Protein AF-0000000077278160 (afdb_homodimer)

Nearest PDB structures (foldseek):
  6ikg-assembly1_B  TM=6.182E-01  e=1.926E-08  Deinococcus radiodurans R1 = ATCC 13939 = DSM 20539
  3g0g-assembly2_D-2  TM=6.011E-01  e=1.926E-08  Homo sapiens
  7ep9-assembly1_C  TM=6.449E-01  e=9.403E-08  Fusobacterium nucleatum
  8wt1-assembly1_C  TM=5.740E-01  e=4.064E-07  Geobacillus stearothermophilus ATCC 12980
  8wt1-assembly2_D  TM=6.204E-01  e=1.984E-06  Geobacillus stearothermophilus ATCC 12980

Foldseek 3Di:
DPPDDPDDDPPPPPPDDCPPPPPPPPPDDPDPPPPPPPPPPPDDDPDPPPDPPPPPLPLQDWDKDDPDPFKIKTASDPFDADDPDLQRQVRGDPAAAAEEEEQEDEPDDPVVVVVVQSLVNSQRHMYMYGYWYPVLQLQVVPTLLVSLVVVQVSCVSYVSHAQYEYEYAACSLLSPLSNVLVCVVCVVVRVVSLVRYAEYEYALYAAPVLCLQRVLVSVDPDPVSSVVSSVVVVVSCVPCVVRHVVSSVSSRVCQLQVVSLHEYEYEEECPAPSRHPVNVCSRVVSVVVVPHHYHYDYDYPAYGVCCCVVPVVVVSVVVVVVCCVSPNHPDPPPPPPPD/DDDDPDDDDPDPPPPDDPPDDPPPPPDDDPDPDPPPPDPPPPDDDPDPPPDPDPPPLPLQDWDKADPDPFKIKTASDPFDADHPDLQGQVRGDPAAAAEEEEQEDEPDDPVVVVVVQSLVNSQRHMYMYGYWYPVLQLQVVPTLLVSLVVVQVSCVSYVSHAQYEYEYAACSLLSPLSNVLVCVVPVVVRVVSLVRYAEYEYALYAAPVLCLQRVLVSVDPDPVSSVVSSVVVVVSCVPCVVRHVVSSVSSRVCQLQVVSLHEYEYEEECPAPSRHPVNVCSRVVSVVVVPHHYHYDYDYPAYGVCCCVVPVVVVSVSVVVVCCVSPNHPDPPPPPPPD

Radius of gyration: 36.16 Å; Cα contacts (8 Å, |Δi|>4): 1013; chains: 2; bounding box: 93×108×89 Å

Structure (mmCIF, N/CA/C/O backbone):
data_AF-0000000077278160-model_v1
#
loop_
_entity.id
_entity.type
_entity.pdbx_description
1 polymer 'Uncharacterized protein'
#
loop_
_atom_site.group_PDB
_atom_site.id
_atom_site.type_symbol
_atom_site.label_atom_id
_atom_site.label_alt_id
_atom_site.label_comp_id
_atom_site.label_asym_id
_atom_site.label_entity_id
_atom_site.label_seq_id
_atom_site.pdbx_PDB_ins_code
_atom_site.Cartn_x
_atom_site.Cartn_y
_atom_site.Cartn_z
_atom_site.occupancy
_atom_site.B_iso_or_equiv
_atom_site.auth_seq_id
_atom_site.auth_comp_id
_atom_site.auth_asym_id
_atom_site.auth_atom_id
_atom_site.pdbx_PDB_model_num
ATOM 1 N N . MET A 1 1 ? -49.969 -2.844 -8.688 1 19.17 1 MET A N 1
ATOM 2 C CA . MET A 1 1 ? -49.844 -2.934 -10.141 1 19.17 1 MET A CA 1
ATOM 3 C C . MET A 1 1 ? -49.812 -1.545 -10.766 1 19.17 1 MET A C 1
ATOM 5 O O . MET A 1 1 ? -49.719 -1.416 -11.992 1 19.17 1 MET A O 1
ATOM 9 N N . MET A 1 2 ? -50.25 -0.448 -10.109 1 17.02 2 MET A N 1
ATOM 10 C CA . MET A 1 2 ? -50.625 0.712 -10.906 1 17.02 2 MET A CA 1
ATOM 11 C C . MET A 1 2 ? -49.406 1.322 -11.602 1 17.02 2 MET A C 1
ATOM 13 O O . MET A 1 2 ? -48.406 1.662 -10.953 1 17.02 2 MET A O 1
ATOM 17 N N . ALA A 1 3 ? -49.281 1.21 -13.062 1 19.12 3 ALA A N 1
ATOM 18 C CA . ALA A 1 3 ? -48.688 1.302 -14.406 1 19.12 3 ALA A CA 1
ATOM 19 C C . ALA A 1 3 ? -48.594 2.756 -14.852 1 19.12 3 ALA A C 1
ATOM 21 O O . ALA A 1 3 ? -48.094 3.039 -15.938 1 19.12 3 ALA A O 1
ATOM 22 N N . THR A 1 4 ? -49.188 3.771 -14.086 1 18.09 4 THR A N 1
ATOM 23 C CA . THR A 1 4 ? -49.594 4.941 -14.867 1 18.09 4 THR A CA 1
ATOM 24 C C . THR A 1 4 ? -48.375 5.543 -15.578 1 18.09 4 THR A C 1
ATOM 26 O O . THR A 1 4 ? -47.25 5.496 -15.062 1 18.09 4 THR A O 1
ATOM 29 N N . TRP A 1 5 ? -48.5 6.008 -16.969 1 17.62 5 TRP A N 1
ATOM 30 C CA . TRP A 1 5 ? -48.25 6.332 -18.375 1 17.62 5 TRP A CA 1
ATOM 31 C C . TRP A 1 5 ? -47.719 7.754 -18.516 1 17.62 5 TRP A C 1
ATOM 33 O O . TRP A 1 5 ? -47.625 8.266 -19.641 1 17.62 5 TRP A O 1
ATOM 43 N N . ARG A 1 6 ? -47.25 8.422 -17.391 1 17.44 6 ARG A N 1
ATOM 44 C CA . ARG A 1 6 ? -47.281 9.852 -17.703 1 17.44 6 ARG A CA 1
ATOM 45 C C . ARG A 1 6 ? -46.406 10.164 -18.906 1 17.44 6 ARG A C 1
ATOM 47 O O . ARG A 1 6 ? -45.188 9.898 -18.891 1 17.44 6 ARG A O 1
ATOM 54 N N . MET A 1 7 ? -47 10.273 -20.109 1 16.34 7 MET A N 1
ATOM 55 C CA . MET A 1 7 ? -46.812 10.445 -21.547 1 16.34 7 MET A CA 1
ATOM 56 C C . MET A 1 7 ? -45.969 11.68 -21.844 1 16.34 7 MET A C 1
ATOM 58 O O . MET A 1 7 ? -45 11.609 -22.609 1 16.34 7 MET A O 1
ATOM 62 N N . GLN A 1 8 ? -46.531 12.898 -21.672 1 15.41 8 GLN A N 1
ATOM 63 C CA . GLN A 1 8 ? -46.75 13.656 -22.906 1 15.41 8 GLN A CA 1
ATOM 64 C C . GLN A 1 8 ? -45.469 14.344 -23.359 1 15.41 8 GLN A C 1
ATOM 66 O O . GLN A 1 8 ? -45.062 14.219 -24.516 1 15.41 8 GLN A O 1
ATOM 71 N N . GLN A 1 9 ? -45.219 15.688 -22.984 1 15.89 9 GLN A N 1
ATOM 72 C CA . GLN A 1 9 ? -45.25 16.828 -23.891 1 15.89 9 GLN A CA 1
ATOM 73 C C . GLN A 1 9 ? -43.875 17.094 -24.5 1 15.89 9 GLN A C 1
ATOM 75 O O . GLN A 1 9 ? -42.875 17.078 -23.797 1 15.89 9 GLN A O 1
ATOM 80 N N . ARG A 1 10 ? -43.688 16.953 -25.906 1 16.59 10 ARG A N 1
ATOM 81 C CA . ARG A 1 10 ? -42.844 16.969 -27.109 1 16.59 10 ARG A CA 1
ATOM 82 C C . ARG A 1 10 ? -42.219 18.328 -27.328 1 16.59 10 ARG A C 1
ATOM 84 O O . ARG A 1 10 ? -41.469 18.547 -28.297 1 16.59 10 ARG A O 1
ATOM 91 N N . ALA A 1 11 ? -42.469 19.5 -26.516 1 17 11 ALA A N 1
ATOM 92 C CA . ALA A 1 11 ? -42.438 20.719 -27.328 1 17 11 ALA A CA 1
ATOM 93 C C . ALA A 1 11 ? -41.062 20.969 -27.906 1 17 11 ALA A C 1
ATOM 95 O O . ALA A 1 11 ? -40.062 21.016 -27.172 1 17 11 ALA A O 1
ATOM 96 N N . LEU A 1 12 ? -40.844 20.719 -29.266 1 18.66 12 LEU A N 1
ATOM 97 C CA . LEU A 1 12 ? -39.844 20.703 -30.328 1 18.66 12 LEU A CA 1
ATOM 98 C C . LEU A 1 12 ? -39.312 22.109 -30.594 1 18.66 12 LEU A C 1
ATOM 100 O O . LEU A 1 12 ? -38.531 22.312 -31.516 1 18.66 12 LEU A O 1
ATOM 104 N N . CYS A 1 13 ? -39.531 23.203 -29.703 1 18.25 13 CYS A N 1
ATOM 105 C CA . CYS A 1 13 ? -39.438 24.438 -30.484 1 18.25 13 CYS A CA 1
ATOM 106 C C . CYS A 1 13 ? -38.094 24.562 -31.172 1 18.25 13 CYS A C 1
ATOM 108 O O . CYS A 1 13 ? -37.062 24.328 -30.562 1 18.25 13 CYS A O 1
ATOM 110 N N . LEU A 1 14 ? -38.062 24.625 -32.531 1 18.62 14 LEU A N 1
ATOM 111 C CA . LEU A 1 14 ? -37.281 24.703 -33.75 1 18.62 14 LEU A CA 1
ATOM 112 C C . LEU A 1 14 ? -36.438 25.984 -33.75 1 18.62 14 LEU A C 1
ATOM 114 O O . LEU A 1 14 ? -36.969 27.047 -34.094 1 18.62 14 LEU A O 1
ATOM 118 N N . ALA A 1 15 ? -35.938 26.5 -32.562 1 19.23 15 ALA A N 1
ATOM 119 C CA . ALA A 1 15 ? -35.5 27.906 -32.688 1 19.23 15 ALA A CA 1
ATOM 120 C C . ALA A 1 15 ? -34.438 28.047 -33.781 1 19.23 15 ALA A C 1
ATOM 122 O O . ALA A 1 15 ? -33.531 27.219 -33.875 1 19.23 15 ALA A O 1
ATOM 123 N N . ALA A 1 16 ? -34.844 28.906 -34.781 1 19.16 16 ALA A N 1
ATOM 124 C CA . ALA A 1 16 ? -34.375 29.375 -36.094 1 19.16 16 ALA A CA 1
ATOM 125 C C . ALA A 1 16 ? -32.938 29.844 -36.031 1 19.16 16 ALA A C 1
ATOM 127 O O . ALA A 1 16 ? -32.406 30.188 -34.969 1 19.16 16 ALA A O 1
ATOM 128 N N . THR A 1 17 ? -32.375 30.031 -37.281 1 18.59 17 THR A N 1
ATOM 129 C CA . THR A 1 17 ? -31.188 30.047 -38.125 1 18.59 17 THR A CA 1
ATOM 130 C C . THR A 1 17 ? -30.391 31.328 -37.938 1 18.59 17 THR A C 1
ATOM 132 O O . THR A 1 17 ? -30.922 32.438 -38.062 1 18.59 17 THR A O 1
ATOM 135 N N . ALA A 1 18 ? -29.453 31.344 -37.062 1 20.25 18 ALA A N 1
ATOM 136 C CA . ALA A 1 18 ? -28.594 32.344 -36.406 1 20.25 18 ALA A CA 1
ATOM 137 C C . ALA A 1 18 ? -27.703 33.031 -37.438 1 20.25 18 ALA A C 1
ATOM 139 O O . ALA A 1 18 ? -26.531 32.719 -37.562 1 20.25 18 ALA A O 1
ATOM 140 N N . PRO A 1 19 ? -28.188 33.562 -38.594 1 19.77 19 PRO A N 1
ATOM 141 C CA . PRO A 1 19 ? -27.156 33.75 -39.625 1 19.77 19 PRO A CA 1
ATOM 142 C C . PRO A 1 19 ? -26.156 34.844 -39.219 1 19.77 19 PRO A C 1
ATOM 144 O O . PRO A 1 19 ? -26.531 36 -39 1 19.77 19 PRO A O 1
ATOM 147 N N . THR A 1 20 ? -25.281 34.688 -38.312 1 19.33 20 THR A N 1
ATOM 148 C CA . THR A 1 20 ? -24.469 35.75 -37.75 1 19.33 20 THR A CA 1
ATOM 149 C C . THR A 1 20 ? -23.562 36.375 -38.844 1 19.33 20 THR A C 1
ATOM 151 O O . THR A 1 20 ? -22.766 35.656 -39.438 1 19.33 20 THR A O 1
ATOM 154 N N . ARG A 1 21 ? -24.109 37.375 -39.594 1 19.3 21 ARG A N 1
ATOM 155 C CA . ARG A 1 21 ? -23.469 38.094 -40.688 1 19.3 21 ARG A CA 1
ATOM 156 C C . ARG A 1 21 ? -22.094 38.625 -40.281 1 19.3 21 ARG A C 1
ATOM 158 O O . ARG A 1 21 ? -21.938 39.156 -39.188 1 19.3 21 ARG A O 1
ATOM 165 N N . ILE A 1 22 ? -20.984 38.156 -40.844 1 21.97 22 ILE A N 1
ATOM 166 C CA . ILE A 1 22 ? -19.531 38.188 -40.75 1 21.97 22 ILE A CA 1
ATOM 167 C C . ILE A 1 22 ? -19.047 39.625 -41.031 1 21.97 22 ILE A C 1
ATOM 169 O O . ILE A 1 22 ? -19.109 40.062 -42.188 1 21.97 22 ILE A O 1
ATOM 173 N N . VAL A 1 23 ? -19.688 40.625 -40.312 1 21.52 23 VAL A N 1
ATOM 174 C CA . VAL A 1 23 ? -19.375 41.938 -40.875 1 21.52 23 VAL A CA 1
ATOM 175 C C . VAL A 1 23 ? -17.859 42.156 -40.844 1 21.52 23 VAL A C 1
ATOM 177 O O . VAL A 1 23 ? -17.219 42 -39.812 1 21.52 23 VAL A O 1
ATOM 180 N N . THR A 1 24 ? -17.172 42.094 -41.969 1 22.48 24 THR A N 1
ATOM 181 C CA . THR A 1 24 ? -15.773 42.156 -42.375 1 22.48 24 THR A CA 1
ATOM 182 C C . THR A 1 24 ? -15.164 43.531 -42.062 1 22.48 24 THR A C 1
ATOM 184 O O . THR A 1 24 ? -14.031 43.812 -42.469 1 22.48 24 THR A O 1
ATOM 187 N N . THR A 1 25 ? -15.461 44.062 -40.781 1 21.33 25 THR A N 1
ATOM 188 C CA . THR A 1 25 ? -15.086 45.469 -40.719 1 21.33 25 THR A CA 1
ATOM 189 C C . THR A 1 25 ? -13.602 45.656 -41.031 1 21.33 25 THR A C 1
ATOM 191 O O . THR A 1 25 ? -12.766 44.906 -40.5 1 21.33 25 THR A O 1
ATOM 194 N N . THR A 1 26 ? -13.281 46.312 -42.062 1 24.09 26 THR A N 1
ATOM 195 C CA . THR A 1 26 ? -12.062 46.688 -42.781 1 24.09 26 THR A CA 1
ATOM 196 C C . THR A 1 26 ? -11.18 47.594 -41.938 1 24.09 26 THR A C 1
ATOM 198 O O . THR A 1 26 ? -11.539 48.719 -41.656 1 24.09 26 THR A O 1
ATOM 201 N N . THR A 1 27 ? -10.766 47.125 -40.719 1 23.38 27 THR A N 1
ATOM 202 C CA . THR A 1 27 ? -10.164 48.094 -39.812 1 23.38 27 THR A CA 1
ATOM 203 C C . THR A 1 27 ? -8.922 48.719 -40.469 1 23.38 27 THR A C 1
ATOM 205 O O . THR A 1 27 ? -8.133 48.031 -41.094 1 23.38 27 THR A O 1
ATOM 208 N N . PRO A 1 28 ? -8.898 50.062 -40.5 1 26.23 28 PRO A N 1
ATOM 209 C CA . PRO A 1 28 ? -7.992 50.969 -41.188 1 26.23 28 PRO A CA 1
ATOM 210 C C . PRO A 1 28 ? -6.531 50.75 -40.812 1 26.23 28 PRO A C 1
ATOM 212 O O . PRO A 1 28 ? -6.246 50.219 -39.719 1 26.23 28 PRO A O 1
ATOM 215 N N . PRO A 1 29 ? -5.578 51 -41.719 1 24.69 29 PRO A N 1
ATOM 216 C CA . PRO A 1 29 ? -4.152 50.656 -41.75 1 24.69 29 PRO A CA 1
ATOM 217 C C . PRO A 1 29 ? -3.328 51.438 -40.719 1 24.69 29 PRO A C 1
ATOM 219 O O . PRO A 1 29 ? -3.338 52.656 -40.719 1 24.69 29 PRO A O 1
ATOM 222 N N . TYR A 1 30 ? -3.518 51.188 -39.344 1 22.5 30 TYR A N 1
ATOM 223 C CA . TYR A 1 30 ? -2.9 52.094 -38.406 1 22.5 30 TYR A CA 1
ATOM 224 C C . TYR A 1 30 ? -1.403 52.25 -38.656 1 22.5 30 TYR A C 1
ATOM 226 O O . TYR A 1 30 ? -0.735 51.25 -38.969 1 22.5 30 TYR A O 1
ATOM 234 N N . THR A 1 31 ? -1.001 53.469 -38.969 1 23.78 31 THR A N 1
ATOM 235 C CA . THR A 1 31 ? 0.285 54.031 -39.344 1 23.78 31 THR A CA 1
ATOM 236 C C . THR A 1 31 ? 1.328 53.781 -38.281 1 23.78 31 THR A C 1
ATOM 238 O O . THR A 1 31 ? 1.069 54 -37.094 1 23.78 31 THR A O 1
ATOM 241 N N . SER A 1 32 ? 2.342 52.906 -38.531 1 23.88 32 SER A N 1
ATOM 242 C CA . SER A 1 32 ? 3.422 52.281 -37.781 1 23.88 32 SER A CA 1
ATOM 243 C C . SER A 1 32 ? 4.344 53.344 -37.156 1 23.88 32 SER A C 1
ATOM 245 O O . SER A 1 32 ? 5.137 53.969 -37.875 1 23.88 32 SER A O 1
ATOM 247 N N . THR A 1 33 ? 3.715 54.344 -36.375 1 24.09 33 THR A N 1
ATOM 248 C CA . THR A 1 33 ? 4.637 55.375 -36 1 24.09 33 THR A CA 1
ATOM 249 C C . THR A 1 33 ? 5.836 54.812 -35.25 1 24.09 33 THR A C 1
ATOM 251 O O . THR A 1 33 ? 5.668 54 -34.312 1 24.09 33 THR A O 1
ATOM 254 N N . SER A 1 34 ? 7.047 54.906 -35.844 1 24.59 34 SER A N 1
ATOM 255 C CA . SER A 1 34 ? 8.383 54.406 -35.531 1 24.59 34 SER A CA 1
ATOM 256 C C . SER A 1 34 ? 8.891 54.969 -34.219 1 24.59 34 SER A C 1
ATOM 258 O O . SER A 1 34 ? 9.117 56.156 -34.062 1 24.59 34 SER A O 1
ATOM 260 N N . LEU A 1 35 ? 8.18 54.688 -33.031 1 23.67 35 LEU A N 1
ATOM 261 C CA . LEU A 1 35 ? 8.594 55.375 -31.828 1 23.67 35 LEU A CA 1
ATOM 262 C C . LEU A 1 35 ? 10.07 55.094 -31.531 1 23.67 35 LEU A C 1
ATOM 264 O O . LEU A 1 35 ? 10.5 53.938 -31.484 1 23.67 35 LEU A O 1
ATOM 268 N N . THR A 1 36 ? 10.93 56.031 -31.891 1 24.58 36 THR A N 1
ATOM 269 C CA . THR A 1 36 ? 12.375 56.125 -31.688 1 24.58 36 THR A CA 1
ATOM 270 C C . THR A 1 36 ? 12.719 55.969 -30.219 1 24.58 36 THR A C 1
ATOM 272 O O . THR A 1 36 ? 12.312 56.75 -29.375 1 24.58 36 THR A O 1
ATOM 275 N N . VAL A 1 37 ? 12.727 54.719 -29.719 1 23.06 37 VAL A N 1
ATOM 276 C CA . VAL A 1 37 ? 13 54.469 -28.297 1 23.06 37 VAL A CA 1
ATOM 277 C C . VAL A 1 37 ? 14.391 55 -27.953 1 23.06 37 VAL A C 1
ATOM 279 O O . VAL A 1 37 ? 15.391 54.594 -28.547 1 23.06 37 VAL A O 1
ATOM 282 N N . ARG A 1 38 ? 14.414 56.25 -27.562 1 21.3 38 ARG A N 1
ATOM 283 C CA . ARG A 1 38 ? 15.656 56.844 -27.062 1 21.3 38 ARG A CA 1
ATOM 284 C C . ARG A 1 38 ? 16.312 55.938 -26.031 1 21.3 38 ARG A C 1
ATOM 286 O O . ARG A 1 38 ? 15.672 55.5 -25.078 1 21.3 38 ARG A O 1
ATOM 293 N N . LYS A 1 39 ? 17.359 55.312 -26.453 1 25.59 39 LYS A N 1
ATOM 294 C CA . LYS A 1 39 ? 18.25 54.438 -25.719 1 25.59 39 LYS A CA 1
ATOM 295 C C . LYS A 1 39 ? 18.766 55.094 -24.438 1 25.59 39 LYS A C 1
ATOM 297 O O . LYS A 1 39 ? 19.562 56.031 -24.5 1 25.59 39 LYS A O 1
ATOM 302 N N . VAL A 1 40 ? 17.75 55.406 -23.484 1 22.16 40 VAL A N 1
ATOM 303 C CA . VAL A 1 40 ? 18.25 56.062 -22.266 1 22.16 40 VAL A CA 1
ATOM 304 C C . VAL A 1 40 ? 19.438 55.281 -21.719 1 22.16 40 VAL A C 1
ATOM 306 O O . VAL A 1 40 ? 19.344 54.062 -21.484 1 22.16 40 VAL A O 1
ATOM 309 N N . THR A 1 41 ? 20.578 55.719 -22.031 1 25.52 41 THR A N 1
ATOM 310 C CA . THR A 1 41 ? 21.875 55.219 -21.562 1 25.52 41 THR A CA 1
ATOM 311 C C . THR A 1 41 ? 21.938 55.188 -20.047 1 25.52 41 THR A C 1
ATOM 313 O O . THR A 1 41 ? 21.828 56.219 -19.391 1 25.52 41 THR A O 1
ATOM 316 N N . SER A 1 42 ? 21.188 54.219 -19.453 1 23.34 42 SER A N 1
ATOM 317 C CA . SER A 1 42 ? 21.109 54.188 -17.984 1 23.34 42 SER A CA 1
ATOM 318 C C . SER A 1 42 ? 22.484 54.312 -17.344 1 23.34 42 SER A C 1
ATOM 320 O O . SER A 1 42 ? 23.422 53.594 -17.734 1 23.34 42 SER A O 1
ATOM 322 N N . PRO A 1 43 ? 22.688 55.5 -16.812 1 28.23 43 PRO A N 1
ATOM 323 C CA . PRO A 1 43 ? 24 55.938 -16.297 1 28.23 43 PRO A CA 1
ATOM 324 C C . PRO A 1 43 ? 24.703 54.844 -15.492 1 28.23 43 PRO A C 1
ATOM 326 O O . PRO A 1 43 ? 25.828 54.469 -15.828 1 28.23 43 PRO A O 1
ATOM 329 N N . ASN A 1 44 ? 24.922 55.281 -14.18 1 27.42 44 ASN A N 1
ATOM 330 C CA . ASN A 1 44 ? 26.062 55.219 -13.266 1 27.42 44 ASN A CA 1
ATOM 331 C C . ASN A 1 44 ? 26.234 53.844 -12.641 1 27.42 44 ASN A C 1
ATOM 333 O O . ASN A 1 44 ? 25.25 53.125 -12.461 1 27.42 44 ASN A O 1
ATOM 337 N N . THR A 1 45 ? 27.469 53.312 -12.656 1 27.61 45 THR A N 1
ATOM 338 C CA . THR A 1 45 ? 28.016 52.031 -12.188 1 27.61 45 THR A CA 1
ATOM 339 C C . THR A 1 45 ? 27.625 51.781 -10.734 1 27.61 45 THR A C 1
ATOM 341 O O . THR A 1 45 ? 27.953 52.594 -9.852 1 27.61 45 THR A O 1
ATOM 344 N N . PRO A 1 46 ? 26.484 51.188 -10.445 1 28.7 46 PRO A N 1
ATOM 345 C CA . PRO A 1 46 ? 26.141 51.125 -9.023 1 28.7 46 PRO A CA 1
ATOM 346 C C . PRO A 1 46 ? 27.297 50.625 -8.164 1 28.7 46 PRO A C 1
ATOM 348 O O . PRO A 1 46 ? 28.125 49.844 -8.617 1 28.7 46 PRO A O 1
ATOM 351 N N . THR A 1 47 ? 27.875 51.5 -7.324 1 31.28 47 THR A N 1
ATOM 352 C CA . THR A 1 47 ? 28.875 51.25 -6.297 1 31.28 47 THR A CA 1
ATOM 353 C C . THR A 1 47 ? 28.578 49.938 -5.574 1 31.28 47 THR A C 1
ATOM 355 O O . THR A 1 47 ? 27.422 49.656 -5.215 1 31.28 47 THR A O 1
ATOM 358 N N . TRP A 1 48 ? 29.5 48.938 -5.691 1 27.62 48 TRP A N 1
ATOM 359 C CA . TRP A 1 48 ? 29.5 47.594 -5.133 1 27.62 48 TRP A CA 1
ATOM 360 C C . TRP A 1 48 ? 29.172 47.625 -3.648 1 27.62 48 TRP A C 1
ATOM 362 O O . TRP A 1 48 ? 29.828 48.312 -2.861 1 27.62 48 TRP A O 1
ATOM 372 N N . TYR A 1 49 ? 27.906 47.719 -3.283 1 28.91 49 TYR A N 1
ATOM 373 C CA . TYR A 1 49 ? 27.578 47.594 -1.865 1 28.91 49 TYR A CA 1
ATOM 374 C C . TYR A 1 49 ? 28.312 46.438 -1.219 1 28.91 49 TYR A C 1
ATOM 376 O O . TYR A 1 49 ? 28.375 45.344 -1.775 1 28.91 49 TYR A O 1
ATOM 384 N N . PRO A 1 50 ? 29.359 46.781 -0.387 1 31.52 50 PRO A N 1
ATOM 385 C CA . PRO A 1 50 ? 30.062 45.656 0.253 1 31.52 50 PRO A CA 1
ATOM 386 C C . PRO A 1 50 ? 29.125 44.531 0.675 1 31.52 50 PRO A C 1
ATOM 388 O O . PRO A 1 50 ? 27.938 44.75 0.896 1 31.52 50 PRO A O 1
ATOM 391 N N . ILE A 1 51 ? 29.484 43.312 0.354 1 31.23 51 ILE A N 1
ATOM 392 C CA . ILE A 1 51 ? 28.891 42.031 0.709 1 31.23 51 ILE A CA 1
ATOM 393 C C . ILE A 1 51 ? 28.453 42.062 2.172 1 31.23 51 ILE A C 1
ATOM 395 O O . ILE A 1 51 ? 29.25 42.312 3.064 1 31.23 51 ILE A O 1
ATOM 399 N N . VAL A 1 52 ? 27.203 42.469 2.463 1 32.38 52 VAL A N 1
ATOM 400 C CA . VAL A 1 52 ? 26.688 42.25 3.803 1 32.38 52 VAL A CA 1
ATOM 401 C C . VAL A 1 52 ? 27.297 40.938 4.367 1 32.38 52 VAL A C 1
ATOM 403 O O . VAL A 1 52 ? 27.406 39.938 3.66 1 32.38 52 VAL A O 1
ATOM 406 N N . SER A 1 53 ? 28.234 41.094 5.301 1 32.81 53 SER A N 1
ATOM 407 C CA . SER A 1 53 ? 28.781 39.969 6.039 1 32.81 53 SER A CA 1
ATOM 408 C C . SER A 1 53 ? 27.734 38.906 6.25 1 32.81 53 SER A C 1
ATOM 410 O O . SER A 1 53 ? 26.547 39.188 6.469 1 32.81 53 SER A O 1
ATOM 412 N N . PRO A 1 54 ? 27.922 37.719 5.75 1 34.69 54 PRO A N 1
ATOM 413 C CA . PRO A 1 54 ? 26.984 36.625 6.062 1 34.69 54 PRO A CA 1
ATOM 414 C C . PRO A 1 54 ? 26.5 36.656 7.508 1 34.69 54 PRO A C 1
ATOM 416 O O . PRO A 1 54 ? 27.297 36.781 8.438 1 34.69 54 PRO A O 1
ATOM 419 N N . LEU A 1 55 ? 25.562 37.469 7.859 1 33.31 55 LEU A N 1
ATOM 420 C CA . LEU A 1 55 ? 24.984 37.156 9.156 1 33.31 55 LEU A CA 1
ATOM 421 C C . LEU A 1 55 ? 25.219 35.688 9.516 1 33.31 55 LEU A C 1
ATOM 423 O O . LEU A 1 55 ? 24.859 34.781 8.75 1 33.31 55 LEU A O 1
ATOM 427 N N . LEU A 1 56 ? 26.344 35.344 10.031 1 34.34 56 LEU A N 1
ATOM 428 C CA . LEU A 1 56 ? 26.469 34.062 10.688 1 34.34 56 LEU A CA 1
ATOM 429 C C . LEU A 1 56 ? 25.141 33.625 11.281 1 34.34 56 LEU A C 1
ATOM 431 O O . LEU A 1 56 ? 24.656 34.219 12.242 1 34.34 56 LEU A O 1
ATOM 435 N N . LEU A 1 57 ? 24.156 33.406 10.516 1 37.84 57 LEU A N 1
ATOM 436 C CA . LEU A 1 57 ? 22.984 32.719 11.047 1 37.84 57 LEU A CA 1
ATOM 437 C C . LEU A 1 57 ? 23.391 31.688 12.094 1 37.84 57 LEU A C 1
ATOM 439 O O . LEU A 1 57 ? 24.094 30.719 11.773 1 37.84 57 LEU A O 1
ATOM 443 N N . HIS A 1 58 ? 23.781 32.031 13.281 1 39 58 HIS A N 1
ATOM 444 C CA . HIS A 1 58 ? 23.875 31.109 14.406 1 39 58 HIS A CA 1
ATOM 445 C C . HIS A 1 58 ? 22.859 29.984 14.281 1 39 58 HIS A C 1
ATOM 447 O O . HIS A 1 58 ? 21.656 30.234 14.234 1 39 58 HIS A O 1
ATOM 453 N N . VAL A 1 59 ? 23.172 29 13.508 1 47.38 59 VAL A N 1
ATOM 454 C CA . VAL A 1 59 ? 22.391 27.766 13.602 1 47.38 59 VAL A CA 1
ATOM 455 C C . VAL A 1 59 ? 22.016 27.5 15.055 1 47.38 59 VAL A C 1
ATOM 457 O O . VAL A 1 59 ? 22.875 27.156 15.875 1 47.38 59 VAL A O 1
ATOM 460 N N . ARG A 1 60 ? 21.203 28.312 15.625 1 52.66 60 ARG A N 1
ATOM 461 C CA . ARG A 1 60 ? 20.734 28.031 16.984 1 52.66 60 ARG A CA 1
ATOM 462 C C . ARG A 1 60 ? 20.156 26.625 17.078 1 52.66 60 ARG A C 1
ATOM 464 O O . ARG A 1 60 ? 19.312 26.234 16.266 1 52.66 60 ARG A O 1
ATOM 471 N N . GLU A 1 61 ? 20.797 25.766 17.766 1 68.88 61 GLU A N 1
ATOM 472 C CA . GLU A 1 61 ? 20.344 24.422 18.125 1 68.88 61 GLU A CA 1
ATOM 473 C C . GLU A 1 61 ? 19 24.469 18.828 1 68.88 61 GLU A C 1
ATOM 475 O O . GLU A 1 61 ? 18.719 25.406 19.594 1 68.88 61 GLU A O 1
ATOM 480 N N . PHE A 1 62 ? 17.891 23.984 18.109 1 77.94 62 PHE A N 1
ATOM 481 C CA . PHE A 1 62 ? 16.625 23.953 18.828 1 77.94 62 PHE A CA 1
ATOM 482 C C . PHE A 1 62 ? 16.438 22.641 19.578 1 77.94 62 PHE A C 1
ATOM 484 O O . PHE A 1 62 ? 17.141 21.656 19.281 1 77.94 62 PHE A O 1
ATOM 491 N N . HIS A 1 63 ? 15.766 22.812 20.641 1 84.12 63 HIS A N 1
ATOM 492 C CA . HIS A 1 63 ? 15.352 21.656 21.438 1 84.12 63 HIS A CA 1
ATOM 493 C C . HIS A 1 63 ? 14.016 21.109 20.938 1 84.12 63 HIS A C 1
ATOM 495 O O . HIS A 1 63 ? 13.188 21.859 20.406 1 84.12 63 HIS A O 1
ATOM 501 N N . SER A 1 64 ? 13.891 19.844 21.031 1 89.06 64 SER A N 1
ATOM 502 C CA . SER A 1 64 ? 12.648 19.234 20.578 1 89.06 64 SER A CA 1
ATOM 503 C C . SER A 1 64 ? 12.117 18.234 21.609 1 89.06 64 SER A C 1
ATOM 505 O O . SER A 1 64 ? 12.867 17.75 22.453 1 89.06 64 SER A O 1
ATOM 507 N N . ARG A 1 65 ? 10.805 18.094 21.656 1 90.06 65 ARG A N 1
ATOM 508 C CA . ARG A 1 65 ? 10.102 17.125 22.484 1 90.06 65 ARG A CA 1
ATOM 509 C C . ARG A 1 65 ? 9.023 16.391 21.672 1 90.06 65 ARG A C 1
ATOM 511 O O . ARG A 1 65 ? 8.078 17.016 21.188 1 90.06 65 ARG A O 1
ATOM 518 N N . LYS A 1 66 ? 9.203 15.086 21.625 1 92.12 66 LYS A N 1
ATOM 519 C CA . LYS A 1 66 ? 8.227 14.258 20.938 1 92.12 66 LYS A CA 1
ATOM 520 C C . LYS A 1 66 ? 7.09 13.844 21.875 1 92.12 66 LYS A C 1
ATOM 522 O O . LYS A 1 66 ? 7.336 13.273 22.938 1 92.12 66 LYS A O 1
ATOM 527 N N . PHE A 1 67 ? 5.836 14.172 21.484 1 92.62 67 PHE A N 1
ATOM 528 C CA . PHE A 1 67 ? 4.676 13.828 22.297 1 92.62 67 PHE A CA 1
ATOM 529 C C . PHE A 1 67 ? 4.086 12.492 21.859 1 92.62 67 PHE A C 1
ATOM 531 O O . PHE A 1 67 ? 3.539 11.758 22.688 1 92.62 67 PHE A O 1
ATOM 538 N N . SER A 1 68 ? 4.082 12.258 20.625 1 94.44 68 SER A N 1
ATOM 539 C CA . SER A 1 68 ? 3.555 11.039 20 1 94.44 68 SER A CA 1
ATOM 540 C C . SER A 1 68 ? 4.203 10.789 18.641 1 94.44 68 SER A C 1
ATOM 542 O O . SER A 1 68 ? 5.105 11.516 18.234 1 94.44 68 SER A O 1
ATOM 544 N N . ARG A 1 69 ? 3.783 9.789 18.031 1 93 69 ARG A N 1
ATOM 545 C CA . ARG A 1 69 ? 4.312 9.508 16.688 1 93 69 ARG A CA 1
ATOM 546 C C . ARG A 1 69 ? 3.881 10.578 15.695 1 93 69 ARG A C 1
ATOM 548 O O . ARG A 1 69 ? 4.492 10.727 14.641 1 93 69 ARG A O 1
ATOM 555 N N . ASN A 1 70 ? 2.881 11.352 16.062 1 97.25 70 ASN A N 1
ATOM 556 C CA . ASN A 1 70 ? 2.311 12.305 15.117 1 97.25 70 ASN A CA 1
ATOM 557 C C . ASN A 1 70 ? 2.738 13.734 15.445 1 97.25 70 ASN A C 1
ATOM 559 O O . ASN A 1 70 ? 2.67 14.617 14.586 1 97.25 70 ASN A O 1
ATOM 563 N N . VAL A 1 71 ? 3.094 13.969 16.766 1 97.75 71 VAL A N 1
ATOM 564 C CA . VAL A 1 71 ? 3.227 15.359 17.172 1 97.75 71 VAL A CA 1
ATOM 565 C C . VAL A 1 71 ? 4.559 15.555 17.906 1 97.75 71 VAL A C 1
ATOM 567 O O . VAL A 1 71 ? 4.887 14.805 18.828 1 97.75 71 VAL A O 1
ATOM 570 N N . GLU A 1 72 ? 5.27 16.547 17.484 1 96.69 72 GLU A N 1
ATOM 571 C CA . GLU A 1 72 ? 6.555 16.922 18.078 1 96.69 72 GLU A CA 1
ATOM 572 C C . GLU A 1 72 ? 6.695 18.438 18.188 1 96.69 72 GLU A C 1
ATOM 574 O O . GLU A 1 72 ? 6.301 19.172 17.281 1 96.69 72 GLU A O 1
ATOM 579 N N . PHE A 1 73 ? 7.242 18.891 19.328 1 96 73 PHE A N 1
ATOM 580 C CA . PHE A 1 73 ? 7.387 20.312 19.609 1 96 73 PHE A CA 1
ATOM 581 C C . PHE A 1 73 ? 8.836 20.75 19.453 1 96 73 PHE A C 1
ATOM 583 O O . PHE A 1 73 ? 9.75 20.047 19.891 1 96 73 PHE A O 1
ATOM 590 N N . PHE A 1 74 ? 9.07 21.891 18.75 1 94.69 74 PHE A N 1
ATOM 591 C CA . PHE A 1 74 ? 10.383 22.5 18.578 1 94.69 74 PHE A CA 1
ATOM 592 C C . PHE A 1 74 ? 10.406 23.906 19.172 1 94.69 74 PHE A C 1
ATOM 594 O O . PHE A 1 74 ? 9.438 24.656 19.031 1 94.69 74 PHE A O 1
ATOM 601 N N . THR A 1 75 ? 11.516 24.25 19.859 1 92.19 75 THR A N 1
ATOM 602 C CA . THR A 1 75 ? 11.68 25.594 20.391 1 92.19 75 THR A CA 1
ATOM 603 C C . THR A 1 75 ? 13.148 25.984 20.422 1 92.19 75 THR A C 1
ATOM 605 O O . THR A 1 75 ? 14.031 25.125 20.516 1 92.19 75 THR A O 1
ATOM 608 N N . SER A 1 76 ? 13.375 27.312 20.219 1 86.62 76 SER A N 1
ATOM 609 C CA . SER A 1 76 ? 14.742 27.812 20.328 1 86.62 76 SER A CA 1
ATOM 610 C C . SER A 1 76 ? 15.102 28.125 21.781 1 86.62 76 SER A C 1
ATOM 612 O O . SER A 1 76 ? 16.266 28.438 22.078 1 86.62 76 SER A O 1
ATOM 614 N N . SER A 1 77 ? 14.109 28 22.625 1 82.38 77 SER A N 1
ATOM 615 C CA . SER A 1 77 ? 14.359 28.312 24.031 1 82.38 77 SER A CA 1
ATOM 616 C C . SER A 1 77 ? 15.312 27.297 24.656 1 82.38 77 SER A C 1
ATOM 618 O O . SER A 1 77 ? 15.242 26.094 24.344 1 82.38 77 SER A O 1
ATOM 620 N N . ASP A 1 78 ? 16.141 27.781 25.5 1 77.19 78 ASP A N 1
ATOM 621 C CA . ASP A 1 78 ? 17.125 26.938 26.172 1 77.19 78 ASP A CA 1
ATOM 622 C C . ASP A 1 78 ? 16.547 26.312 27.438 1 77.19 78 ASP A C 1
ATOM 624 O O . ASP A 1 78 ? 17.203 25.5 28.094 1 77.19 78 ASP A O 1
ATOM 628 N N . ILE A 1 79 ? 15.367 26.641 27.703 1 75.88 79 ILE A N 1
ATOM 629 C CA . ILE A 1 79 ? 14.734 26.094 28.906 1 75.88 79 ILE A CA 1
ATOM 630 C C . ILE A 1 79 ? 14.391 24.625 28.672 1 75.88 79 ILE A C 1
ATOM 632 O O . ILE A 1 79 ? 13.875 24.25 27.625 1 75.88 79 ILE A O 1
ATOM 636 N N . PRO A 1 80 ? 14.758 23.875 29.688 1 77.5 80 PRO A N 1
ATOM 637 C CA . PRO A 1 80 ? 14.414 22.453 29.562 1 77.5 80 PRO A CA 1
ATOM 638 C C . PRO A 1 80 ? 12.914 22.219 29.406 1 77.5 80 PRO A C 1
ATOM 640 O O . PRO A 1 80 ? 12.117 22.828 30.125 1 77.5 80 PRO A O 1
ATOM 643 N N . LEU A 1 81 ? 12.578 21.453 28.484 1 81.81 81 LEU A N 1
ATOM 644 C CA . LEU A 1 81 ? 11.18 21.156 28.203 1 81.81 81 LEU A CA 1
ATOM 645 C C . LEU A 1 81 ? 10.664 20.062 29.141 1 81.81 81 LEU A C 1
ATOM 647 O O . LEU A 1 81 ? 11.375 19.094 29.422 1 81.81 81 LEU A O 1
ATOM 651 N N . PRO A 1 82 ? 9.492 20.297 29.734 1 78.38 82 PRO A N 1
ATOM 652 C CA . PRO A 1 82 ? 8.93 19.281 30.625 1 78.38 82 PRO A CA 1
ATOM 653 C C . PRO A 1 82 ? 8.758 17.922 29.938 1 78.38 82 PRO A C 1
ATOM 655 O O . PRO A 1 82 ? 8.484 17.875 28.734 1 78.38 82 PRO A O 1
ATOM 658 N N . LYS A 1 83 ? 8.984 17.031 31.031 1 74.5 83 LYS A N 1
ATOM 659 C CA . LYS A 1 83 ? 8.891 15.656 30.578 1 74.5 83 LYS A CA 1
ATOM 660 C C . LYS A 1 83 ? 7.52 15.062 30.891 1 74.5 83 LYS A C 1
ATOM 662 O O . LYS A 1 83 ? 6.867 15.477 31.859 1 74.5 83 LYS A O 1
ATOM 667 N N . ASP A 1 84 ? 6.566 14.867 30.016 1 75.44 84 ASP A N 1
ATOM 668 C CA . ASP A 1 84 ? 5.371 14.062 30.234 1 75.44 84 ASP A CA 1
ATOM 669 C C . ASP A 1 84 ? 4.113 14.93 30.203 1 75.44 84 ASP A C 1
ATOM 671 O O . ASP A 1 84 ? 3.115 14.617 30.859 1 75.44 84 ASP A O 1
ATOM 675 N N . THR A 1 85 ? 4.293 15.93 29.781 1 78.38 85 THR A N 1
ATOM 676 C CA . THR A 1 85 ? 3.135 16.797 29.625 1 78.38 85 THR A CA 1
ATOM 677 C C . THR A 1 85 ? 3.201 17.547 28.297 1 78.38 85 THR A C 1
ATOM 679 O O . THR A 1 85 ? 4.285 17.766 27.75 1 78.38 85 THR A O 1
ATOM 682 N N . MET A 1 86 ? 2.018 17.922 27.844 1 84.75 86 MET A N 1
ATOM 683 C CA . MET A 1 86 ? 1.947 18.75 26.656 1 84.75 86 MET A CA 1
ATOM 684 C C . MET A 1 86 ? 1.979 20.234 27.016 1 84.75 86 MET A C 1
ATOM 686 O O . MET A 1 86 ? 1.99 21.094 26.125 1 84.75 86 MET A O 1
ATOM 690 N N . GLN A 1 87 ? 2.037 20.516 28.266 1 81.88 87 GLN A N 1
ATOM 691 C CA . GLN A 1 87 ? 2.09 21.906 28.734 1 81.88 87 GLN A CA 1
ATOM 692 C C . GLN A 1 87 ? 3.506 22.469 28.625 1 81.88 87 GLN A C 1
ATOM 694 O O . GLN A 1 87 ? 4.348 22.219 29.484 1 81.88 87 GLN A O 1
ATOM 699 N N . MET A 1 88 ? 3.795 23.25 27.688 1 75.38 88 MET A N 1
ATOM 700 C CA . MET A 1 88 ? 5.117 23.812 27.422 1 75.38 88 MET A CA 1
ATOM 701 C C . MET A 1 88 ? 5.211 25.25 27.906 1 75.38 88 MET A C 1
ATOM 703 O O . MET A 1 88 ? 6.277 25.703 28.328 1 75.38 88 MET A O 1
ATOM 707 N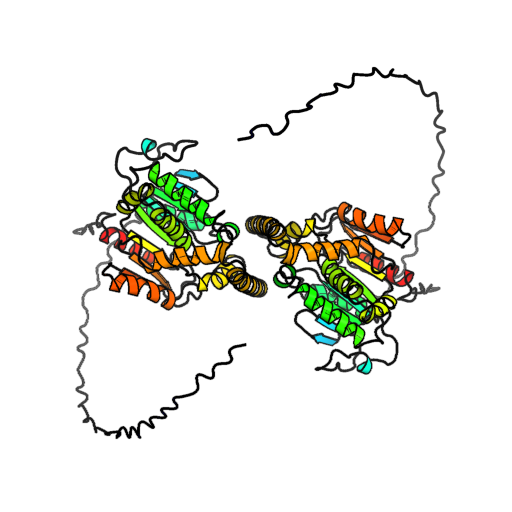 N . ALA A 1 89 ? 4.133 25.953 27.828 1 66 89 ALA A N 1
ATOM 708 C CA . ALA A 1 89 ? 4.098 27.391 28.078 1 66 89 ALA A CA 1
ATOM 709 C C . ALA A 1 89 ? 4.555 27.703 29.5 1 66 89 ALA A C 1
ATOM 711 O O . ALA A 1 89 ? 5.316 28.641 29.719 1 66 89 ALA A O 1
ATOM 712 N N . SER A 1 90 ? 3.994 26.953 30.312 1 60.84 90 SER A N 1
ATOM 713 C CA . SER A 1 90 ? 4.301 27.25 31.703 1 60.84 90 SER A CA 1
ATOM 714 C C . SER A 1 90 ? 5.805 27.203 31.953 1 60.84 90 SER A C 1
ATOM 716 O O . SER A 1 90 ? 6.32 27.953 32.781 1 60.84 90 SER A O 1
ATOM 718 N N . ALA A 1 91 ? 6.43 26.516 31.156 1 60.66 91 ALA A N 1
ATOM 719 C CA . ALA A 1 91 ? 7.867 26.359 31.344 1 60.66 91 ALA A CA 1
ATOM 720 C C . ALA A 1 91 ? 8.648 27.438 30.609 1 60.66 91 ALA A C 1
ATOM 722 O O . ALA A 1 91 ? 9.734 27.828 31.031 1 60.66 91 ALA A O 1
ATOM 723 N N . LEU A 1 92 ? 8.133 27.891 29.641 1 68 92 LEU A N 1
ATOM 724 C CA . LEU A 1 92 ? 8.906 28.75 28.75 1 68 92 LEU A CA 1
ATOM 725 C C . LEU A 1 92 ? 8.695 30.219 29.094 1 68 92 LEU A C 1
ATOM 727 O O . LEU A 1 92 ? 9.656 30.984 29.188 1 68 92 LEU A O 1
ATOM 731 N N . SER A 1 93 ? 7.52 30.797 29.047 1 65.69 93 SER A N 1
ATOM 732 C CA . SER A 1 93 ? 7.293 32.219 29.328 1 65.69 93 SER A CA 1
ATOM 733 C C . SER A 1 93 ? 5.824 32.5 29.625 1 65.69 93 SER A C 1
ATOM 735 O O . SER A 1 93 ? 4.945 31.734 29.188 1 65.69 93 SER A O 1
ATOM 737 N N . LYS A 1 94 ? 5.723 33.344 30.516 1 65.81 94 LYS A N 1
ATOM 738 C CA . LYS A 1 94 ? 4.379 33.844 30.781 1 65.81 94 LYS A CA 1
ATOM 739 C C . LYS A 1 94 ? 3.879 34.75 29.641 1 65.81 94 LYS A C 1
ATOM 741 O O . LYS A 1 94 ? 2.682 35 29.547 1 65.81 94 LYS A O 1
ATOM 746 N N . ASP A 1 95 ? 4.809 35.062 28.734 1 75.69 95 ASP A N 1
ATOM 747 C CA . ASP A 1 95 ? 4.445 35.938 27.625 1 75.69 95 ASP A CA 1
ATOM 748 C C . ASP A 1 95 ? 3.975 35.125 26.406 1 75.69 95 ASP A C 1
ATOM 750 O O . ASP A 1 95 ? 4.219 33.906 26.328 1 75.69 95 ASP A O 1
ATOM 754 N N . ASP A 1 96 ? 3.23 35.812 25.625 1 82.38 96 ASP A N 1
ATOM 755 C CA . ASP A 1 96 ? 2.729 35.219 24.391 1 82.38 96 ASP A CA 1
ATOM 756 C C . ASP A 1 96 ? 3.877 34.75 23.5 1 82.38 96 ASP A C 1
ATOM 758 O O . ASP A 1 96 ? 4.832 35.531 23.281 1 82.38 96 ASP A O 1
ATOM 762 N N . ARG A 1 97 ? 3.818 33.531 23.062 1 87.69 97 ARG A N 1
ATOM 763 C CA . ARG A 1 97 ? 4.816 32.969 22.172 1 87.69 97 ARG A CA 1
ATOM 764 C C . ARG A 1 97 ? 4.184 32.562 20.844 1 87.69 97 ARG A C 1
ATOM 766 O O . ARG A 1 97 ? 3.332 31.672 20.812 1 87.69 97 ARG A O 1
ATOM 773 N N . PRO A 1 98 ? 4.613 33.219 19.781 1 94.69 98 PRO A N 1
ATOM 774 C CA . PRO A 1 98 ? 4.055 32.812 18.5 1 94.69 98 PRO A CA 1
ATOM 775 C C . PRO A 1 98 ? 4.328 31.328 18.188 1 94.69 98 PRO A C 1
ATOM 777 O O . PRO A 1 98 ? 5.41 30.828 18.5 1 94.69 98 PRO A O 1
ATOM 780 N N . LEU A 1 99 ? 3.305 30.641 17.672 1 97.12 99 LEU A N 1
ATOM 781 C CA . LEU A 1 99 ? 3.373 29.219 17.391 1 97.12 99 LEU A CA 1
ATOM 782 C C . LEU A 1 99 ? 3.043 28.922 15.93 1 97.12 99 LEU A C 1
ATOM 784 O O . LEU A 1 99 ? 2.057 29.438 15.398 1 97.12 99 LEU A O 1
ATOM 788 N N . THR A 1 100 ? 3.936 28.156 15.32 1 98.62 100 THR A N 1
ATOM 789 C CA . THR A 1 100 ? 3.625 27.641 13.992 1 98.62 100 THR A CA 1
ATOM 790 C C . THR A 1 100 ? 3.195 26.172 14.07 1 98.62 100 THR A C 1
ATOM 792 O O . THR A 1 100 ? 3.918 25.344 14.617 1 98.62 100 THR A O 1
ATOM 795 N N . LEU A 1 101 ? 1.989 25.891 13.602 1 98.94 101 LEU A N 1
ATOM 796 C CA . LEU A 1 101 ? 1.589 24.516 13.367 1 98.94 101 LEU A CA 1
ATOM 797 C C . LEU A 1 101 ? 2.072 24.031 12 1 98.94 101 LEU A C 1
ATOM 799 O O . LEU A 1 101 ? 1.567 24.484 10.969 1 98.94 101 LEU A O 1
ATOM 803 N N . LEU A 1 102 ? 3.053 23.172 12.031 1 98.94 102 LEU A N 1
ATOM 804 C CA . LEU A 1 102 ? 3.652 22.641 10.805 1 98.94 102 LEU A CA 1
ATOM 805 C C . LEU A 1 102 ? 3.084 21.281 10.461 1 98.94 102 LEU A C 1
ATOM 807 O O . LEU A 1 102 ? 3.51 20.266 11.023 1 98.94 102 LEU A O 1
ATOM 811 N N . PHE A 1 103 ? 2.141 21.25 9.523 1 98.94 103 PHE A N 1
ATOM 812 C CA . PHE A 1 103 ? 1.542 20 9.062 1 98.94 103 PHE A CA 1
ATOM 813 C C . PHE A 1 103 ? 2.326 19.438 7.887 1 98.94 103 PHE A C 1
ATOM 815 O O . PHE A 1 103 ? 2.338 20.016 6.801 1 98.94 103 PHE A O 1
ATOM 822 N N . CYS A 1 104 ? 2.869 18.297 8.07 1 98.69 104 CYS A N 1
ATOM 823 C CA . CYS A 1 104 ? 3.879 17.781 7.152 1 98.69 104 CYS A CA 1
ATOM 824 C C . CYS A 1 104 ? 3.234 16.938 6.051 1 98.69 104 CYS A C 1
ATOM 826 O O . CYS A 1 104 ? 2.068 16.562 6.152 1 98.69 104 CYS A O 1
ATOM 828 N N . TRP A 1 105 ? 3.953 16.734 4.984 1 98.19 105 TRP A N 1
ATOM 829 C CA . TRP A 1 105 ? 3.537 15.844 3.898 1 98.19 105 TRP A CA 1
ATOM 830 C C . TRP A 1 105 ? 3.863 14.391 4.219 1 98.19 105 TRP A C 1
ATOM 832 O O . TRP A 1 105 ? 4.582 14.109 5.18 1 98.19 105 TRP A O 1
ATOM 842 N N . LEU A 1 106 ? 3.312 13.516 3.428 1 96 106 LEU A N 1
ATOM 843 C CA . LEU A 1 106 ? 3.484 12.086 3.662 1 96 106 LEU A CA 1
ATOM 844 C C . LEU A 1 106 ? 4.934 11.664 3.432 1 96 106 LEU A C 1
ATOM 846 O O . LEU A 1 106 ? 5.559 12.094 2.457 1 96 106 LEU A O 1
ATOM 850 N N . MET A 1 107 ? 5.43 10.844 4.352 1 93.25 107 MET A N 1
ATOM 851 C CA . MET A 1 107 ? 6.734 10.195 4.258 1 93.25 107 MET A CA 1
ATOM 852 C C . MET A 1 107 ? 7.852 11.234 4.203 1 93.25 107 MET A C 1
ATOM 854 O O . MET A 1 107 ? 8.922 10.969 3.656 1 93.25 107 MET A O 1
ATOM 858 N N . ALA A 1 108 ? 7.59 12.383 4.754 1 95.81 108 ALA A N 1
ATOM 859 C CA . ALA A 1 108 ? 8.617 13.422 4.816 1 95.81 108 ALA A CA 1
ATOM 860 C C . ALA A 1 108 ? 9.82 12.953 5.625 1 95.81 108 ALA A C 1
ATOM 862 O O . ALA A 1 108 ? 9.664 12.414 6.727 1 95.81 108 ALA A O 1
ATOM 863 N N . LYS A 1 109 ? 10.992 13.195 5.062 1 94.19 109 LYS A N 1
ATOM 864 C CA . LYS A 1 109 ? 12.195 12.898 5.824 1 94.19 109 LYS A CA 1
ATOM 865 C C . LYS A 1 109 ? 12.422 13.945 6.918 1 94.19 109 LYS A C 1
ATOM 867 O O . LYS A 1 109 ? 12.203 15.133 6.703 1 94.19 109 LYS A O 1
ATOM 872 N N . GLU A 1 110 ? 12.945 13.5 8.016 1 95.06 110 GLU A N 1
ATOM 873 C CA . GLU A 1 110 ? 13.148 14.352 9.188 1 95.06 110 GLU A CA 1
ATOM 874 C C . GLU A 1 110 ? 14.062 15.531 8.859 1 95.06 110 GLU A C 1
ATOM 876 O O . GLU A 1 110 ? 13.812 16.656 9.312 1 95.06 110 GLU A O 1
ATOM 881 N N . LYS A 1 111 ? 15.062 15.273 8.086 1 95.56 111 LYS A N 1
ATOM 882 C CA . LYS A 1 111 ? 16.016 16.328 7.754 1 95.56 111 LYS A CA 1
ATOM 883 C C . LYS A 1 111 ? 15.336 17.469 7.012 1 95.56 111 LYS A C 1
ATOM 885 O O . LYS A 1 111 ? 15.711 18.641 7.176 1 95.56 111 LYS A O 1
ATOM 890 N N . HIS A 1 112 ? 14.359 17.156 6.199 1 96.81 112 HIS A N 1
ATOM 891 C CA . HIS A 1 112 ? 13.641 18.188 5.453 1 96.81 112 HIS A CA 1
ATOM 892 C C . HIS A 1 112 ? 12.664 18.938 6.352 1 96.81 112 HIS A C 1
ATOM 894 O O . HIS A 1 112 ? 12.523 20.156 6.23 1 96.81 112 HIS A O 1
ATOM 900 N N . ILE A 1 113 ? 12 18.281 7.254 1 97.19 113 ILE A N 1
ATOM 901 C CA . ILE A 1 113 ? 11.078 18.906 8.195 1 97.19 113 ILE A CA 1
ATOM 902 C C . ILE A 1 113 ? 11.836 19.859 9.109 1 97.19 113 ILE A C 1
ATOM 904 O O . ILE A 1 113 ? 11.352 20.953 9.422 1 97.19 113 ILE A O 1
ATOM 908 N N . ARG A 1 114 ? 12.969 19.484 9.508 1 96 114 ARG A N 1
ATOM 909 C CA . ARG A 1 114 ? 13.781 20.297 10.414 1 96 114 ARG A CA 1
ATOM 910 C C . ARG A 1 114 ? 14.141 21.641 9.773 1 96 114 ARG A C 1
ATOM 912 O O . ARG A 1 114 ? 14.242 22.656 10.461 1 96 114 ARG A O 1
ATOM 919 N N . LYS A 1 115 ? 14.312 21.625 8.484 1 96.94 115 LYS A N 1
ATOM 920 C CA . LYS A 1 115 ? 14.609 22.891 7.801 1 96.94 115 LYS A CA 1
ATOM 921 C C . LYS A 1 115 ? 13.453 23.875 7.934 1 96.94 115 LYS A C 1
ATOM 923 O O . LYS A 1 115 ? 13.664 25.062 8.109 1 96.94 115 LYS A O 1
ATOM 928 N N . TYR A 1 116 ? 12.266 23.375 7.82 1 98.12 116 TYR A N 1
ATOM 929 C CA . TYR A 1 116 ? 11.102 24.219 8.031 1 98.12 116 TYR A CA 1
ATOM 930 C C . TYR A 1 116 ? 11.039 24.703 9.477 1 98.12 116 TYR A C 1
ATOM 932 O O . TYR A 1 116 ? 10.766 25.891 9.727 1 98.12 116 TYR A O 1
ATOM 940 N N . ALA A 1 117 ? 11.258 23.797 10.391 1 97.44 117 ALA A N 1
ATOM 941 C CA . ALA A 1 117 ? 11.242 24.156 11.805 1 97.44 117 ALA A CA 1
ATOM 942 C C . ALA A 1 117 ? 12.281 25.234 12.102 1 97.44 117 ALA A C 1
ATOM 944 O O . ALA A 1 117 ? 11.992 26.203 12.812 1 97.44 117 ALA A O 1
ATOM 945 N N . MET A 1 118 ? 13.391 25.078 11.555 1 96.06 118 MET A N 1
ATOM 946 C CA . MET A 1 118 ? 14.477 26.031 11.773 1 96.06 118 MET A CA 1
ATOM 947 C C . MET A 1 118 ? 14.117 27.406 11.219 1 96.06 118 MET A C 1
ATOM 949 O O . MET A 1 118 ? 14.445 28.422 11.82 1 96.06 118 MET A O 1
ATOM 953 N N . MET A 1 119 ? 13.508 27.391 10.102 1 96.56 119 MET A N 1
ATOM 954 C CA . MET A 1 119 ? 13.07 28.656 9.516 1 96.56 119 MET A CA 1
ATOM 955 C C . MET A 1 119 ? 12.242 29.469 10.516 1 96.56 119 MET A C 1
ATOM 957 O O . MET A 1 119 ? 12.469 30.656 10.695 1 96.56 119 MET A O 1
ATOM 961 N N . TYR A 1 120 ? 11.406 28.828 11.203 1 96.94 120 TYR A N 1
ATOM 962 C CA . TYR A 1 120 ? 10.5 29.531 12.109 1 96.94 120 TYR A CA 1
ATOM 963 C C . TYR A 1 120 ? 11.164 29.781 13.461 1 96.94 120 TYR A C 1
ATOM 965 O O . TYR A 1 120 ? 10.977 30.844 14.055 1 96.94 120 TYR A O 1
ATOM 973 N N . THR A 1 121 ? 11.898 28.797 13.953 1 94.38 121 THR A N 1
ATOM 974 C CA . THR A 1 121 ? 12.555 29 15.242 1 94.38 121 THR A CA 1
ATOM 975 C C . THR A 1 121 ? 13.578 30.125 15.148 1 94.38 121 THR A C 1
ATOM 977 O O . THR A 1 121 ? 13.797 30.859 16.109 1 94.38 121 THR A O 1
ATOM 980 N N . ASN A 1 122 ? 14.133 30.312 13.992 1 92.38 122 ASN A N 1
ATOM 981 C CA . ASN A 1 122 ? 15.062 31.422 13.758 1 92.38 122 ASN A CA 1
ATOM 982 C C . ASN A 1 122 ? 14.359 32.781 13.812 1 92.38 122 ASN A C 1
ATOM 984 O O . ASN A 1 122 ? 15 33.812 14.047 1 92.38 122 ASN A O 1
ATOM 988 N N . MET A 1 123 ? 13.133 32.75 13.586 1 91.94 123 MET A N 1
ATOM 989 C CA . MET A 1 123 ? 12.352 33.969 13.625 1 91.94 123 MET A CA 1
ATOM 990 C C . MET A 1 123 ? 11.695 34.156 14.992 1 91.94 123 MET A C 1
ATOM 992 O O . MET A 1 123 ? 10.828 35.031 15.148 1 91.94 123 MET A O 1
ATOM 996 N N . GLY A 1 124 ? 11.984 33.281 15.945 1 89.5 124 GLY A N 1
ATOM 997 C CA . GLY A 1 124 ? 11.516 33.438 17.312 1 89.5 124 GLY A CA 1
ATOM 998 C C . GLY A 1 124 ? 10.188 32.75 17.562 1 89.5 124 GLY A C 1
ATOM 999 O O . GLY A 1 124 ? 9.531 33 18.578 1 89.5 124 GLY A O 1
ATOM 1000 N N . MET A 1 125 ? 9.781 31.906 16.656 1 94.75 125 MET A N 1
ATOM 1001 C CA . MET A 1 125 ? 8.523 31.203 16.828 1 94.75 125 MET A CA 1
ATOM 1002 C C . MET A 1 125 ? 8.758 29.766 17.266 1 94.75 125 MET A C 1
ATOM 1004 O O . MET A 1 125 ? 9.742 29.141 16.859 1 94.75 125 MET A O 1
ATOM 1008 N N . ASP A 1 126 ? 7.898 29.25 18.125 1 95.19 126 ASP A N 1
ATOM 1009 C CA . ASP A 1 126 ? 7.883 27.812 18.391 1 95.19 126 ASP A CA 1
ATOM 1010 C C . ASP A 1 126 ? 7.148 27.062 17.281 1 95.19 126 ASP A C 1
ATOM 1012 O O . ASP A 1 126 ? 6.406 27.656 16.5 1 95.19 126 ASP A O 1
ATOM 1016 N N . VAL A 1 127 ? 7.488 25.734 17.219 1 97.69 127 VAL A N 1
ATOM 1017 C CA . VAL A 1 127 ? 6.906 24.953 16.125 1 97.69 127 VAL A CA 1
ATOM 1018 C C . VAL A 1 127 ? 6.312 23.656 16.688 1 97.69 127 VAL A C 1
ATOM 1020 O O . VAL A 1 127 ? 6.957 22.953 17.469 1 97.69 127 VAL A O 1
ATOM 1023 N N . LEU A 1 128 ? 5.082 23.406 16.375 1 98.25 128 LEU A N 1
ATOM 1024 C CA . LEU A 1 128 ? 4.488 22.094 16.562 1 98.25 128 LEU A CA 1
ATOM 1025 C C . LEU A 1 128 ? 4.398 21.328 15.25 1 98.25 128 LEU A C 1
ATOM 1027 O O . LEU A 1 128 ? 3.607 21.688 14.375 1 98.25 128 LEU A O 1
ATOM 1031 N N . LYS A 1 129 ? 5.188 20.344 15.148 1 98.56 129 LYS A N 1
ATOM 1032 C CA . LYS A 1 129 ? 5.219 19.5 13.961 1 98.56 129 LYS A CA 1
ATOM 1033 C C . LYS A 1 129 ? 4.156 18.406 14.039 1 98.56 129 LYS A C 1
ATOM 1035 O O . LYS A 1 129 ? 4.066 17.688 15.031 1 98.56 129 LYS A O 1
ATOM 1040 N N . ILE A 1 130 ? 3.314 18.281 13.023 1 98.81 130 ILE A N 1
ATOM 1041 C CA . ILE A 1 130 ? 2.277 17.266 12.93 1 98.81 130 ILE A CA 1
ATOM 1042 C C . ILE A 1 130 ? 2.496 16.422 11.68 1 98.81 130 ILE A C 1
ATOM 1044 O O . ILE A 1 130 ? 2.586 16.938 10.57 1 98.81 130 ILE A O 1
ATOM 1048 N N . ARG A 1 131 ? 2.602 15.172 11.852 1 97.88 131 ARG A N 1
ATOM 1049 C CA . ARG A 1 131 ? 2.783 14.266 10.719 1 97.88 131 ARG A CA 1
ATOM 1050 C C . ARG A 1 131 ? 1.851 13.062 10.82 1 97.88 131 ARG A C 1
ATOM 1052 O O . ARG A 1 131 ? 1.559 12.594 11.922 1 97.88 131 ARG A O 1
ATOM 1059 N N . VAL A 1 132 ? 1.381 12.594 9.695 1 97.31 132 VAL A N 1
ATOM 1060 C CA . VAL A 1 132 ? 0.589 11.367 9.648 1 97.31 132 VAL A CA 1
ATOM 1061 C C . VAL A 1 132 ? 1.24 10.367 8.695 1 97.31 132 VAL A C 1
ATOM 1063 O O . VAL A 1 132 ? 1.918 10.758 7.738 1 97.31 132 VAL A O 1
ATOM 1066 N N . SER A 1 133 ? 1.091 9.094 8.984 1 95.12 133 SER A N 1
ATOM 1067 C CA . SER A 1 133 ? 1.547 8.031 8.094 1 95.12 133 SER A CA 1
ATOM 1068 C C . SER A 1 133 ? 0.501 7.719 7.031 1 95.12 133 SER A C 1
ATOM 1070 O O . SER A 1 133 ? -0.651 8.141 7.141 1 95.12 133 SER A O 1
ATOM 1072 N N . PRO A 1 134 ? 0.958 6.957 5.977 1 93.38 134 PRO A N 1
ATOM 1073 C CA . PRO A 1 134 ? -0.047 6.5 5.012 1 93.38 134 PRO A CA 1
ATOM 1074 C C . PRO A 1 134 ? -1.177 5.711 5.664 1 93.38 134 PRO A C 1
ATOM 1076 O O . PRO A 1 134 ? -2.342 5.863 5.289 1 93.38 134 PRO A O 1
ATOM 1079 N N . PHE A 1 135 ? -0.877 4.977 6.656 1 93.56 135 PHE A N 1
ATOM 1080 C CA . PHE A 1 135 ? -1.889 4.188 7.352 1 93.56 135 PHE A CA 1
ATOM 1081 C C . PHE A 1 135 ? -2.832 5.09 8.141 1 93.56 135 PHE A C 1
ATOM 1083 O O . PHE A 1 135 ? -4.039 4.844 8.188 1 93.56 135 PHE A O 1
ATOM 1090 N N . ASP A 1 136 ? -2.262 6.125 8.734 1 96.62 136 ASP A N 1
ATOM 1091 C CA . ASP A 1 136 ? -3.09 7.121 9.406 1 96.62 136 ASP A CA 1
ATOM 1092 C C . ASP A 1 136 ? -4.059 7.781 8.43 1 96.62 136 ASP A C 1
ATOM 1094 O O . ASP A 1 136 ? -5.223 8.023 8.766 1 96.62 136 ASP A O 1
ATOM 1098 N N . LEU A 1 137 ? -3.531 8.078 7.301 1 97.44 137 LEU A N 1
ATOM 1099 C CA . LEU A 1 137 ? -4.336 8.742 6.273 1 97.44 137 LEU A CA 1
ATOM 1100 C C . LEU A 1 137 ? -5.496 7.855 5.84 1 97.44 137 LEU A C 1
ATOM 1102 O O . LEU A 1 137 ? -6.617 8.336 5.652 1 97.44 137 LEU A O 1
ATOM 1106 N N . LEU A 1 138 ? -5.25 6.574 5.727 1 95.38 138 LEU A N 1
ATOM 1107 C CA . LEU A 1 138 ? -6.25 5.66 5.195 1 95.38 138 LEU A CA 1
ATOM 1108 C C . LEU A 1 138 ? -7.293 5.316 6.254 1 95.38 138 LEU A C 1
ATOM 1110 O O . LEU A 1 138 ? -8.367 4.805 5.934 1 95.38 138 LEU A O 1
ATOM 1114 N N . ARG A 1 139 ? -6.98 5.57 7.523 1 95.44 139 ARG A N 1
ATOM 1115 C CA . ARG A 1 139 ? -7.91 5.336 8.625 1 95.44 139 ARG A CA 1
ATOM 1116 C C . ARG A 1 139 ? -8.148 6.609 9.422 1 95.44 139 ARG A C 1
ATOM 1118 O O . ARG A 1 139 ? -7.727 6.715 10.578 1 95.44 139 ARG A O 1
ATOM 1125 N N . PRO A 1 140 ? -8.969 7.477 8.891 1 97.81 140 PRO A N 1
ATOM 1126 C CA . PRO A 1 140 ? -9.109 8.812 9.484 1 97.81 140 PRO A CA 1
ATOM 1127 C C . PRO A 1 140 ? -9.469 8.766 10.969 1 97.81 140 PRO A C 1
ATOM 1129 O O . PRO A 1 140 ? -8.828 9.438 11.781 1 97.81 140 PRO A O 1
ATOM 1132 N N . THR A 1 141 ? -10.406 7.93 11.414 1 97.19 141 THR A N 1
ATOM 1133 C CA . THR A 1 141 ? -10.93 7.953 12.781 1 97.19 141 THR A CA 1
ATOM 1134 C C . THR A 1 141 ? -9.898 7.414 13.766 1 97.19 141 THR A C 1
ATOM 1136 O O . THR A 1 141 ? -9.938 7.742 14.953 1 97.19 141 THR A O 1
ATOM 1139 N N . LYS A 1 142 ? -8.945 6.664 13.242 1 95.62 142 LYS A N 1
ATOM 1140 C CA . LYS A 1 142 ? -7.941 6.07 14.117 1 95.62 142 LYS A CA 1
ATOM 1141 C C . LYS A 1 142 ? -6.555 6.625 13.812 1 95.62 142 LYS A C 1
ATOM 1143 O O . LYS A 1 142 ? -5.57 6.234 14.453 1 95.62 142 LYS A O 1
ATOM 1148 N N . GLY A 1 143 ? -6.48 7.48 12.883 1 97.31 143 GLY A N 1
ATOM 1149 C CA . GLY A 1 143 ? -5.199 8.016 12.445 1 97.31 143 GLY A CA 1
ATOM 1150 C C . GLY A 1 143 ? -5.152 9.531 12.438 1 97.31 143 GLY A C 1
ATOM 1151 O O . GLY A 1 143 ? -4.863 10.156 13.461 1 97.31 143 GLY A O 1
ATOM 1152 N N . SER A 1 144 ? -5.574 10.117 11.281 1 98.56 144 SER A N 1
ATOM 1153 C CA . SER A 1 144 ? -5.453 11.562 11.094 1 98.56 144 SER A CA 1
ATOM 1154 C C . SER A 1 144 ? -6.273 12.32 12.141 1 98.56 144 SER A C 1
ATOM 1156 O O . SER A 1 144 ? -5.863 13.391 12.594 1 98.56 144 SER A O 1
ATOM 1158 N N . GLN A 1 145 ? -7.383 11.82 12.5 1 98.75 145 GLN A N 1
ATOM 1159 C CA . GLN A 1 145 ? -8.234 12.508 13.469 1 98.75 145 GLN A CA 1
ATOM 1160 C C . GLN A 1 145 ? -7.656 12.406 14.883 1 98.75 145 GLN A C 1
ATOM 1162 O O . GLN A 1 145 ? -7.883 13.289 15.711 1 98.75 145 GLN A O 1
ATOM 1167 N N . VAL A 1 146 ? -6.957 11.344 15.133 1 98.56 146 VAL A N 1
ATOM 1168 C CA . VAL A 1 146 ? -6.238 11.258 16.406 1 98.56 146 VAL A CA 1
ATOM 1169 C C . VAL A 1 146 ? -5.156 12.328 16.453 1 98.56 146 VAL A C 1
ATOM 1171 O O . VAL A 1 146 ? -4.977 12.984 17.484 1 98.56 146 VAL A O 1
ATOM 1174 N N . ALA A 1 147 ? -4.453 12.477 15.406 1 98.62 147 ALA A N 1
ATOM 1175 C CA . ALA A 1 147 ? -3.455 13.539 15.32 1 98.62 147 ALA A CA 1
ATOM 1176 C C . ALA A 1 147 ? -4.102 14.906 15.516 1 98.62 147 ALA A C 1
ATOM 1178 O O . ALA A 1 147 ? -3.566 15.758 16.234 1 98.62 147 ALA A O 1
ATOM 1179 N N . ALA A 1 148 ? -5.219 15.133 14.906 1 98.81 148 ALA A N 1
ATOM 1180 C CA . ALA A 1 148 ? -5.957 16.391 15.039 1 98.81 148 ALA A CA 1
ATOM 1181 C C . ALA A 1 148 ? -6.34 16.641 16.5 1 98.81 148 ALA A C 1
ATOM 1183 O O . ALA A 1 148 ? -6.211 17.766 16.984 1 98.81 148 ALA A O 1
ATOM 1184 N N . ASP A 1 149 ? -6.789 15.586 17.141 1 98.69 149 ASP A N 1
ATOM 1185 C CA . ASP A 1 149 ? -7.129 15.695 18.562 1 98.69 149 ASP A CA 1
ATOM 1186 C C . ASP A 1 149 ? -5.922 16.125 19.375 1 98.69 149 ASP A C 1
ATOM 1188 O O . ASP A 1 1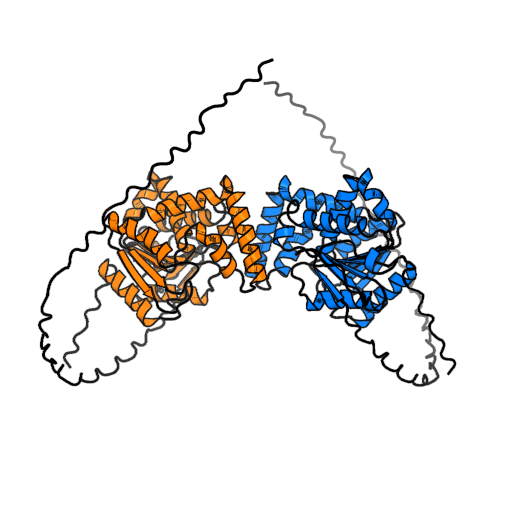49 ? -6.051 16.938 20.297 1 98.69 149 ASP A O 1
ATOM 1192 N N . GLN A 1 150 ? -4.855 15.594 19.062 1 98.38 150 GLN A N 1
ATOM 1193 C CA . GLN A 1 150 ? -3.639 15.914 19.797 1 98.38 150 GLN A CA 1
ATOM 1194 C C . GLN A 1 150 ? -3.229 17.375 19.594 1 98.38 150 GLN A C 1
ATOM 1196 O O . GLN A 1 150 ? -2.701 18.016 20.5 1 98.38 150 GLN A O 1
ATOM 1201 N N . VAL A 1 151 ? -3.428 17.859 18.406 1 98.69 151 VAL A N 1
ATOM 1202 C CA . VAL A 1 151 ? -3.174 19.266 18.141 1 98.69 151 VAL A CA 1
ATOM 1203 C C . VAL A 1 151 ? -4.051 20.125 19.031 1 98.69 151 VAL A C 1
ATOM 1205 O O . VAL A 1 151 ? -3.564 21.062 19.672 1 98.69 151 VAL A O 1
ATOM 1208 N N . LEU A 1 152 ? -5.344 19.828 19.078 1 98.62 152 LEU A N 1
ATOM 1209 C CA . LEU A 1 152 ? -6.277 20.609 19.891 1 98.62 152 LEU A CA 1
ATOM 1210 C C . LEU A 1 152 ? -5.93 20.5 21.375 1 98.62 152 LEU A C 1
ATOM 1212 O O . LEU A 1 152 ? -6.008 21.484 22.109 1 98.62 152 LEU A O 1
ATOM 1216 N N . GLU A 1 153 ? -5.555 19.312 21.781 1 97.75 153 GLU A N 1
ATOM 1217 C CA . GLU A 1 153 ? -5.121 19.109 23.156 1 97.75 153 GLU A CA 1
ATOM 1218 C C . GLU A 1 153 ? -3.928 20 23.5 1 97.75 153 GLU A C 1
ATOM 1220 O O . GLU A 1 153 ? -3.889 20.625 24.562 1 97.75 153 GLU A O 1
ATOM 1225 N N . PHE A 1 154 ? -3.006 20.031 22.625 1 97.31 154 PHE A N 1
ATOM 1226 C CA . PHE A 1 154 ? -1.832 20.875 22.828 1 97.31 154 PHE A CA 1
ATOM 1227 C C . PHE A 1 154 ? -2.229 22.344 22.953 1 97.31 154 PHE A C 1
ATOM 1229 O O . PHE A 1 154 ? -1.737 23.047 23.828 1 97.31 154 PHE A O 1
ATOM 1236 N N . LEU A 1 155 ? -3.043 22.812 22.078 1 97.38 155 LEU A N 1
ATOM 1237 C CA . LEU A 1 155 ? -3.439 24.219 22.078 1 97.38 155 LEU A CA 1
ATOM 1238 C C . LEU A 1 155 ? -4.184 24.578 23.359 1 97.38 155 LEU A C 1
ATOM 1240 O O . LEU A 1 155 ? -3.992 25.672 23.906 1 97.38 155 LEU A O 1
ATOM 1244 N N . HIS A 1 156 ? -5.023 23.688 23.812 1 96.56 156 HIS A N 1
ATOM 1245 C CA . HIS A 1 156 ? -5.715 23.906 25.078 1 96.56 156 HIS A CA 1
ATOM 1246 C C . HIS A 1 156 ? -4.734 23.969 26.234 1 96.56 156 HIS A C 1
ATOM 1248 O O . HIS A 1 156 ? -4.898 24.781 27.141 1 96.56 156 HIS A O 1
ATOM 1254 N N . ALA A 1 157 ? -3.76 23.156 26.188 1 94.19 157 ALA A N 1
ATOM 1255 C CA . ALA A 1 157 ? -2.805 23.047 27.281 1 94.19 157 ALA A CA 1
ATOM 1256 C C . ALA A 1 157 ? -1.839 24.219 27.297 1 94.19 157 ALA A C 1
ATOM 1258 O O . ALA A 1 157 ? -1.17 24.469 28.312 1 94.19 157 ALA A O 1
ATOM 1259 N N . ASN A 1 158 ? -1.741 24.938 26.172 1 93.88 158 ASN A N 1
ATOM 1260 C CA . ASN A 1 158 ? -0.767 26.016 26.047 1 93.88 158 ASN A CA 1
ATOM 1261 C C . ASN A 1 158 ? -1.413 27.312 25.547 1 93.88 158 ASN A C 1
ATOM 1263 O O . ASN A 1 158 ? -1.092 27.781 24.453 1 93.88 158 ASN A O 1
ATOM 1267 N N . PRO A 1 159 ? -2.172 27.953 26.406 1 92.25 159 PRO A N 1
ATOM 1268 C CA . PRO A 1 159 ? -2.891 29.156 25.969 1 92.25 159 PRO A CA 1
ATOM 1269 C C . PRO A 1 159 ? -1.954 30.312 25.625 1 92.25 159 PRO A C 1
ATOM 1271 O O . PRO A 1 159 ? -2.334 31.219 24.875 1 92.25 159 PRO A O 1
ATOM 1274 N N . SER A 1 160 ? -0.774 30.25 26.125 1 90.88 160 SER A N 1
ATOM 1275 C CA . SER A 1 160 ? 0.165 31.328 25.891 1 90.88 160 SER A CA 1
ATOM 1276 C C . SER A 1 160 ? 0.788 31.234 24.5 1 90.88 160 SER A C 1
ATOM 1278 O O . SER A 1 160 ? 1.419 32.188 24.031 1 90.88 160 SER A O 1
ATOM 1280 N N . HIS A 1 161 ? 0.714 30.125 23.938 1 92.88 161 HIS A N 1
ATOM 1281 C CA . HIS A 1 161 ? 1.183 30 22.562 1 92.88 161 HIS A CA 1
ATOM 1282 C C . HIS A 1 161 ? 0.206 30.641 21.594 1 92.88 161 HIS A C 1
ATOM 1284 O O . HIS A 1 161 ? -0.687 29.984 21.062 1 92.88 161 HIS A O 1
ATOM 1290 N N . SER A 1 162 ? 0.365 31.844 21.391 1 93.62 162 SER A N 1
ATOM 1291 C CA . SER A 1 162 ? -0.423 32.781 20.578 1 93.62 162 SER A CA 1
ATOM 1292 C C . SER A 1 162 ? 0.414 33.969 20.125 1 93.62 162 SER A C 1
ATOM 1294 O O . SER A 1 162 ? 1.283 34.438 20.859 1 93.62 162 SER A O 1
ATOM 1296 N N . PRO A 1 163 ? 0.191 34.438 18.891 1 96.62 163 PRO A N 1
ATOM 1297 C CA . PRO A 1 163 ? -0.707 34 17.812 1 96.62 163 PRO A CA 1
ATOM 1298 C C . PRO A 1 163 ? -0.233 32.719 17.141 1 96.62 163 PRO A C 1
ATOM 1300 O O . PRO A 1 163 ? 0.884 32.25 17.391 1 96.62 163 PRO A O 1
ATOM 1303 N N . ILE A 1 164 ? -1.182 32.125 16.281 1 98.38 164 ILE A N 1
ATOM 1304 C CA . ILE A 1 164 ? -0.884 30.844 15.641 1 98.38 164 ILE A CA 1
ATOM 1305 C C . ILE A 1 164 ? -0.829 31.031 14.125 1 98.38 164 ILE A C 1
ATOM 1307 O O . ILE A 1 164 ? -1.716 31.641 13.531 1 98.38 164 ILE A O 1
ATOM 1311 N N . LEU A 1 165 ? 0.248 30.547 13.562 1 98.81 165 LEU A N 1
ATOM 1312 C CA . LEU A 1 165 ? 0.399 30.406 12.117 1 98.81 165 LEU A CA 1
ATOM 1313 C C . LEU A 1 165 ? 0.297 28.953 11.688 1 98.81 165 LEU A C 1
ATOM 1315 O O . LEU A 1 165 ? 0.861 28.062 12.336 1 98.81 165 LEU A O 1
ATOM 1319 N N . VAL A 1 166 ? -0.427 28.719 10.57 1 98.94 166 VAL A N 1
ATOM 1320 C CA . VAL A 1 166 ? -0.461 27.375 9.992 1 98.94 166 VAL A CA 1
ATOM 1321 C C . VAL A 1 166 ? 0.461 27.328 8.773 1 98.94 166 VAL A C 1
ATOM 1323 O O . VAL A 1 166 ? 0.453 28.234 7.938 1 98.94 166 VAL A O 1
ATOM 1326 N N . HIS A 1 167 ? 1.257 26.359 8.758 1 98.94 167 HIS A N 1
ATOM 1327 C CA . HIS A 1 167 ? 2.004 26 7.559 1 98.94 167 HIS A CA 1
ATOM 1328 C C . HIS A 1 167 ? 1.793 24.531 7.203 1 98.94 167 HIS A C 1
ATOM 1330 O O . HIS A 1 167 ? 2.377 23.641 7.828 1 98.94 167 HIS A O 1
ATOM 1336 N N . GLY A 1 168 ? 0.998 24.312 6.18 1 98.88 168 GLY A N 1
ATOM 1337 C CA . GLY A 1 168 ? 0.683 22.953 5.762 1 98.88 168 GLY A CA 1
ATOM 1338 C C . GLY A 1 168 ? 1.284 22.594 4.418 1 98.88 168 GLY A C 1
ATOM 1339 O O . GLY A 1 168 ? 1.312 23.406 3.5 1 98.88 168 GLY A O 1
ATOM 1340 N N . LEU A 1 169 ? 1.789 21.375 4.348 1 98.88 169 LEU A N 1
ATOM 1341 C CA . LEU A 1 169 ? 2.375 20.844 3.117 1 98.88 169 LEU A CA 1
ATOM 1342 C C . LEU A 1 169 ? 1.618 19.625 2.631 1 98.88 169 LEU A C 1
ATOM 1344 O O . LEU A 1 169 ? 1.45 18.656 3.377 1 98.88 169 LEU A O 1
ATOM 1348 N N . SER A 1 170 ? 1.202 19.656 1.375 1 98.38 170 SER A N 1
ATOM 1349 C CA . SER A 1 170 ? 0.565 18.516 0.741 1 98.38 170 SER A CA 1
ATOM 1350 C C . SER A 1 170 ? -0.596 17.984 1.581 1 98.38 170 SER A C 1
ATOM 1352 O O . SER A 1 170 ? -1.514 18.734 1.917 1 98.38 170 SER A O 1
ATOM 1354 N N . VAL A 1 171 ? -0.539 16.766 2.027 1 98.06 171 VAL A N 1
ATOM 1355 C CA . VAL A 1 171 ? -1.596 16.125 2.809 1 98.06 171 VAL A CA 1
ATOM 1356 C C . VAL A 1 171 ? -1.729 16.828 4.16 1 98.06 171 VAL A C 1
ATOM 1358 O O . VAL A 1 171 ? -2.75 16.688 4.84 1 98.06 171 VAL A O 1
ATOM 1361 N N . GLY A 1 172 ? -0.801 17.609 4.516 1 98.56 172 GLY A N 1
ATOM 1362 C CA . GLY A 1 172 ? -0.902 18.391 5.734 1 98.56 172 GLY A CA 1
ATOM 1363 C C . GLY A 1 172 ? -2.119 19.297 5.762 1 98.56 172 GLY A C 1
ATOM 1364 O O . GLY A 1 172 ? -2.656 19.594 6.832 1 98.56 172 GLY A O 1
ATOM 1365 N N . ALA A 1 173 ? -2.512 19.75 4.621 1 98.62 173 ALA A N 1
ATOM 1366 C CA . ALA A 1 173 ? -3.732 20.547 4.527 1 98.62 173 ALA A CA 1
ATOM 1367 C C . ALA A 1 173 ? -4.941 19.75 5.02 1 98.62 173 ALA A C 1
ATOM 1369 O O . ALA A 1 173 ? -5.746 20.266 5.801 1 98.62 173 ALA A O 1
ATOM 1370 N N . TYR A 1 174 ? -5.043 18.547 4.559 1 98.62 174 TYR A N 1
ATOM 1371 C CA . TYR A 1 174 ? -6.113 17.672 5.012 1 98.62 174 TYR A CA 1
ATOM 1372 C C . TYR A 1 174 ? -6.062 17.484 6.523 1 98.62 174 TYR A C 1
ATOM 1374 O O . TYR A 1 174 ? -7.082 17.609 7.207 1 98.62 174 TYR A O 1
ATOM 1382 N N . THR A 1 175 ? -4.883 17.172 7.035 1 98.81 175 THR A N 1
ATOM 1383 C CA . THR A 1 175 ? -4.738 16.922 8.461 1 98.81 175 THR A CA 1
ATOM 1384 C C . THR A 1 175 ? -5.156 18.141 9.273 1 98.81 175 THR A C 1
ATOM 1386 O O . THR A 1 175 ? -5.82 18.016 10.312 1 98.81 175 THR A O 1
ATOM 1389 N N . CYS A 1 176 ? -4.789 19.281 8.859 1 98.88 176 CYS A N 1
ATOM 1390 C CA . CYS A 1 176 ? -5.188 20.516 9.523 1 98.88 176 CYS A CA 1
ATOM 1391 C C . CYS A 1 176 ? -6.707 20.656 9.531 1 98.88 176 CYS A C 1
ATOM 1393 O O . CYS A 1 176 ? -7.293 21.016 10.555 1 98.88 176 CYS A O 1
ATOM 1395 N N . MET A 1 177 ? -7.332 20.359 8.406 1 98.88 177 MET A N 1
ATOM 1396 C CA . MET A 1 177 ? -8.773 20.562 8.297 1 98.88 177 MET A CA 1
ATOM 1397 C C . MET A 1 177 ? -9.539 19.547 9.133 1 98.88 177 MET A C 1
ATOM 1399 O O . MET A 1 177 ? -10.664 19.812 9.562 1 98.88 177 MET A O 1
ATOM 1403 N N . GLU A 1 178 ? -8.891 18.391 9.406 1 98.88 178 GLU A N 1
ATOM 1404 C CA . GLU A 1 178 ? -9.492 17.484 10.383 1 98.88 178 GLU A CA 1
ATOM 1405 C C . GLU A 1 178 ? -9.656 18.156 11.734 1 98.88 178 GLU A C 1
ATOM 1407 O O . GLU A 1 178 ? -10.656 17.953 12.422 1 98.88 178 GLU A O 1
ATOM 1412 N N . ALA A 1 179 ? -8.68 18.938 12.133 1 98.88 179 ALA A N 1
ATOM 1413 C CA . ALA A 1 179 ? -8.773 19.688 13.383 1 98.88 179 ALA A CA 1
ATOM 1414 C C . ALA A 1 179 ? -9.898 20.719 13.328 1 98.88 179 ALA A C 1
ATOM 1416 O O . ALA A 1 179 ? -10.625 20.906 14.305 1 98.88 179 ALA A O 1
ATOM 1417 N N . MET A 1 180 ? -10.078 21.328 12.203 1 98.81 180 MET A N 1
ATOM 1418 C CA . MET A 1 180 ? -11.133 22.328 12.039 1 98.81 180 MET A CA 1
ATOM 1419 C C . MET A 1 180 ? -12.508 21.672 12.117 1 98.81 180 MET A C 1
ATOM 1421 O O . MET A 1 180 ? -13.438 22.25 12.688 1 98.81 180 MET A O 1
ATOM 1425 N N . VAL A 1 181 ? -12.586 20.516 11.484 1 98.88 181 VAL A N 1
ATOM 1426 C CA . VAL A 1 181 ? -13.836 19.781 11.57 1 98.88 181 VAL A CA 1
ATOM 1427 C C . VAL A 1 181 ? -14.172 19.5 13.039 1 98.88 181 VAL A C 1
ATOM 1429 O O . VAL A 1 181 ? -15.312 19.688 13.461 1 98.88 181 VAL A O 1
ATOM 1432 N N . LYS A 1 182 ? -13.203 19.141 13.75 1 98.81 182 LYS A N 1
ATOM 1433 C CA . LYS A 1 182 ? -13.406 18.844 15.164 1 98.81 182 LYS A CA 1
ATOM 1434 C C . LYS A 1 182 ? -13.812 20.094 15.938 1 98.81 182 LYS A C 1
ATOM 1436 O O . LYS A 1 182 ? -14.633 20.031 16.844 1 98.81 182 LYS A O 1
ATOM 1441 N N . ILE A 1 183 ? -13.242 21.188 15.641 1 98.81 183 ILE A N 1
ATOM 1442 C CA . ILE A 1 183 ? -13.617 22.453 16.266 1 98.81 183 ILE A CA 1
ATOM 1443 C C . ILE A 1 183 ? -15.094 22.734 16 1 98.81 183 ILE A C 1
ATOM 1445 O O . ILE A 1 183 ? -15.844 23.062 16.922 1 98.81 183 ILE A O 1
ATOM 1449 N N . GLU A 1 184 ? -15.477 22.578 14.805 1 98.56 184 GLU A N 1
ATOM 1450 C CA . GLU A 1 184 ? -16.875 22.828 14.461 1 98.56 184 GLU A CA 1
ATOM 1451 C C . GLU A 1 184 ? -17.812 21.875 15.195 1 98.56 184 GLU A C 1
ATOM 1453 O O . GLU A 1 184 ? -18.875 22.281 15.648 1 98.56 184 GLU A O 1
ATOM 1458 N N . GLN A 1 185 ? -17.438 20.641 15.266 1 98.38 185 GLN A N 1
ATOM 1459 C CA . GLN A 1 185 ? -18.281 19.609 15.867 1 98.38 185 GLN A CA 1
ATOM 1460 C C . GLN A 1 185 ? -18.484 19.859 17.359 1 98.38 185 GLN A C 1
ATOM 1462 O O . GLN A 1 185 ? -19.516 19.516 17.922 1 98.38 185 GLN A O 1
ATOM 1467 N N . ASP A 1 186 ? -17.5 20.391 18 1 98.5 186 ASP A N 1
ATOM 1468 C CA . ASP A 1 186 ? -17.578 20.781 19.406 1 98.5 186 ASP A CA 1
ATOM 1469 C C . ASP A 1 186 ? -17.141 22.234 19.609 1 98.5 186 ASP A C 1
ATOM 1471 O O . ASP A 1 186 ? -16.172 22.5 20.312 1 98.5 186 ASP A O 1
ATOM 1475 N N . PHE A 1 187 ? -17.953 23.094 19.141 1 98.31 187 PHE A N 1
ATOM 1476 C CA . PHE A 1 187 ? -17.594 24.5 19.094 1 98.31 187 PHE A CA 1
ATOM 1477 C C . PHE A 1 187 ? -17.547 25.094 20.484 1 98.31 187 PHE A C 1
ATOM 1479 O O . PHE A 1 187 ? -16.75 26 20.766 1 98.31 187 PHE A O 1
ATOM 1486 N N . ALA A 1 188 ? -18.391 24.609 21.359 1 98.31 188 ALA A N 1
ATOM 1487 C CA . ALA A 1 188 ? -18.391 25.094 22.734 1 98.31 188 ALA A CA 1
ATOM 1488 C C . ALA A 1 188 ? -17.031 24.891 23.391 1 98.31 188 ALA A C 1
ATOM 1490 O O . ALA A 1 188 ? -16.547 25.766 24.125 1 98.31 188 ALA A O 1
ATOM 1491 N N . LYS A 1 189 ? -16.453 23.828 23.047 1 98.38 189 LYS A N 1
ATOM 1492 C CA . LYS A 1 189 ? -15.188 23.453 23.688 1 98.38 189 LYS A CA 1
ATOM 1493 C C . LYS A 1 189 ? -14 24.094 22.969 1 98.38 189 LYS A C 1
ATOM 1495 O O . LYS A 1 189 ? -13.055 24.562 23.609 1 98.38 189 LYS A O 1
ATOM 1500 N N . HIS A 1 190 ? -14.039 24.109 21.594 1 98.56 190 HIS A N 1
ATOM 1501 C CA . HIS A 1 190 ? -12.828 24.391 20.844 1 98.56 190 HIS A CA 1
ATOM 1502 C C . HIS A 1 190 ? -12.922 25.734 20.125 1 98.56 190 HIS A C 1
ATOM 1504 O O . HIS A 1 190 ? -11.914 26.266 19.641 1 98.56 190 HIS A O 1
ATOM 1510 N N . GLY A 1 191 ? -14.047 26.312 20.031 1 98.31 191 GLY A N 1
ATOM 1511 C CA . GLY A 1 191 ? -14.289 27.469 19.172 1 98.31 191 GLY A CA 1
ATOM 1512 C C . GLY A 1 191 ? -13.367 28.641 19.469 1 98.31 191 GLY A C 1
ATOM 1513 O O . GLY A 1 191 ? -12.906 29.312 18.531 1 98.31 191 GLY A O 1
ATOM 1514 N N . HIS A 1 192 ? -13.078 28.875 20.734 1 97.94 192 HIS A N 1
ATOM 1515 C CA . HIS A 1 192 ? -12.273 30.016 21.141 1 97.94 192 HIS A CA 1
ATOM 1516 C C . HIS A 1 192 ? -10.852 29.906 20.578 1 97.94 192 HIS A C 1
ATOM 1518 O O . HIS A 1 192 ? -10.148 30.922 20.484 1 97.94 192 HIS A O 1
ATOM 1524 N N . LEU A 1 193 ? -10.422 28.75 20.234 1 98.31 193 LEU A N 1
ATOM 1525 C CA . LEU A 1 193 ? -9.078 28.547 19.688 1 98.31 193 LEU A CA 1
ATOM 1526 C C . LEU A 1 193 ? -8.914 29.281 18.359 1 98.31 193 LEU A C 1
ATOM 1528 O O . LEU A 1 193 ? -7.805 29.688 18 1 98.31 193 LEU A O 1
ATOM 1532 N N . LEU A 1 194 ? -9.977 29.453 17.594 1 98.5 194 LEU A N 1
ATOM 1533 C CA . LEU A 1 194 ? -9.93 30.062 16.266 1 98.5 194 LEU A CA 1
ATOM 1534 C C . LEU A 1 194 ? -9.453 31.5 16.344 1 98.5 194 LEU A C 1
ATOM 1536 O O . LEU A 1 194 ? -8.852 32 15.406 1 98.5 194 LEU A O 1
ATOM 1540 N N . ASN A 1 195 ? -9.656 32.094 17.5 1 97.62 195 ASN A N 1
ATOM 1541 C CA . ASN A 1 195 ? -9.273 33.469 17.688 1 97.62 195 ASN A CA 1
ATOM 1542 C C . ASN A 1 195 ? -7.762 33.656 17.719 1 97.62 195 ASN A C 1
ATOM 1544 O O . ASN A 1 195 ? -7.254 34.781 17.578 1 97.62 195 ASN A O 1
ATOM 1548 N N . ARG A 1 196 ? -7.078 32.562 17.859 1 97.75 196 ARG A N 1
ATOM 1549 C CA . ARG A 1 196 ? -5.625 32.625 17.984 1 97.75 196 ARG A CA 1
ATOM 1550 C C . ARG A 1 196 ? -4.953 32.562 16.625 1 97.75 196 ARG A C 1
ATOM 1552 O O . ARG A 1 196 ? -3.771 32.906 16.484 1 97.75 196 ARG A O 1
ATOM 1559 N N . PHE A 1 197 ? -5.617 32.094 15.562 1 98.62 197 PHE A N 1
ATOM 1560 C CA . PHE A 1 197 ? -5.027 31.938 14.234 1 98.62 197 PHE A CA 1
ATOM 1561 C C . PHE A 1 197 ? -4.941 33.281 13.523 1 98.62 197 PHE A C 1
ATOM 1563 O O . PHE A 1 197 ? -5.914 34.031 13.492 1 98.62 197 PHE A O 1
ATOM 1570 N N . VAL A 1 198 ? -3.773 33.562 12.867 1 98.44 198 VAL A N 1
ATOM 1571 C CA . VAL A 1 198 ? -3.609 34.875 12.281 1 98.44 198 VAL A CA 1
ATOM 1572 C C . VAL A 1 198 ? -3.211 34.75 10.812 1 98.44 198 VAL A C 1
ATOM 1574 O O . VAL A 1 198 ? -3.256 35.75 10.062 1 98.44 198 VAL A O 1
ATOM 1577 N N . GLY A 1 199 ? -2.818 33.594 10.367 1 98.81 199 GLY A N 1
ATOM 1578 C CA . GLY A 1 199 ? -2.41 33.375 8.992 1 98.81 199 GLY A CA 1
ATOM 1579 C C . GLY A 1 199 ? -2.271 31.906 8.648 1 98.81 199 GLY A C 1
ATOM 1580 O O . GLY A 1 199 ? -2.168 31.062 9.539 1 98.81 199 GLY A O 1
ATOM 1581 N N . GLN A 1 200 ? -2.297 31.562 7.348 1 98.94 200 GLN A N 1
ATOM 1582 C CA . GLN A 1 200 ? -2.172 30.188 6.863 1 98.94 200 GLN A CA 1
ATOM 1583 C C . GLN A 1 200 ? -1.353 30.141 5.578 1 98.94 200 GLN A C 1
ATOM 1585 O O . GLN A 1 200 ? -1.56 30.953 4.668 1 98.94 200 GLN A O 1
ATOM 1590 N N . ILE A 1 201 ? -0.395 29.234 5.594 1 98.94 201 ILE A N 1
ATOM 1591 C CA . ILE A 1 201 ? 0.446 28.984 4.426 1 98.94 201 ILE A CA 1
ATOM 1592 C C . ILE A 1 201 ? 0.227 27.547 3.93 1 98.94 201 ILE A C 1
ATOM 1594 O O . ILE A 1 201 ? 0.242 26.609 4.719 1 98.94 201 ILE A O 1
ATOM 1598 N N . TRP A 1 202 ? -0.016 27.438 2.674 1 98.94 202 TRP A N 1
ATOM 1599 C CA . TRP A 1 202 ? -0.192 26.125 2.068 1 98.94 202 TRP A CA 1
ATOM 1600 C C . TRP A 1 202 ? 0.803 25.906 0.934 1 98.94 202 TRP A C 1
ATOM 1602 O O . TRP A 1 202 ? 0.813 26.656 -0.044 1 98.94 202 TRP A O 1
ATOM 1612 N N . ASP A 1 203 ? 1.635 24.938 1.11 1 98.81 203 ASP A N 1
ATOM 1613 C CA . ASP A 1 203 ? 2.633 24.547 0.121 1 98.81 203 ASP A CA 1
ATOM 1614 C C . ASP A 1 203 ? 2.244 23.234 -0.558 1 98.81 203 ASP A C 1
ATOM 1616 O O . ASP A 1 203 ? 2.389 22.156 0.028 1 98.81 203 ASP A O 1
ATOM 1620 N N . SER A 1 204 ? 1.798 23.297 -1.826 1 98.38 204 SER A N 1
ATOM 1621 C CA . SER A 1 204 ? 1.438 22.141 -2.633 1 98.38 204 SER A CA 1
ATOM 1622 C C . SER A 1 204 ? 0.287 21.359 -2.002 1 98.38 204 SER A C 1
ATOM 1624 O O . SER A 1 204 ? 0.342 20.141 -1.899 1 98.38 204 SER A O 1
ATOM 1626 N N . ALA A 1 205 ? -0.686 22.078 -1.505 1 98.19 205 ALA A N 1
ATOM 1627 C CA . ALA A 1 205 ? -1.822 21.422 -0.871 1 98.19 205 ALA A CA 1
ATOM 1628 C C . ALA A 1 205 ? -2.562 20.531 -1.865 1 98.19 205 ALA A C 1
ATOM 1630 O O . ALA A 1 205 ? -2.656 20.859 -3.051 1 98.19 205 ALA A O 1
ATOM 1631 N N . VAL A 1 206 ? -3.092 19.422 -1.385 1 97.12 206 VAL A N 1
ATOM 1632 C CA . VAL A 1 206 ? -3.754 18.453 -2.25 1 97.12 206 VAL A CA 1
ATOM 1633 C C . VAL A 1 206 ? -5.18 18.203 -1.756 1 97.12 206 VAL A C 1
ATOM 1635 O O . VAL A 1 206 ? -5.406 18.062 -0.553 1 97.12 206 VAL A O 1
ATOM 1638 N N . ASP A 1 207 ? -6.113 18.219 -2.705 1 96.31 207 ASP A N 1
ATOM 1639 C CA . ASP A 1 207 ? -7.504 17.906 -2.381 1 96.31 207 ASP A CA 1
ATOM 1640 C C . ASP A 1 207 ? -7.797 16.422 -2.59 1 96.31 207 ASP A C 1
ATOM 1642 O O . ASP A 1 207 ? -6.898 15.641 -2.938 1 96.31 207 ASP A O 1
ATOM 1646 N N . ILE A 1 208 ? -9.039 16 -2.371 1 96.19 208 ILE A N 1
ATOM 1647 C CA . ILE A 1 208 ? -9.453 14.602 -2.305 1 96.19 208 ILE A CA 1
ATOM 1648 C C . ILE A 1 208 ? -9.094 13.898 -3.613 1 96.19 208 ILE A C 1
ATOM 1650 O O . ILE A 1 208 ? -8.617 12.766 -3.602 1 96.19 208 ILE A O 1
ATOM 1654 N N . HIS A 1 209 ? -9.352 14.531 -4.719 1 92.69 209 HIS A N 1
ATOM 1655 C CA . HIS A 1 209 ? -9.148 13.883 -6.012 1 92.69 209 HIS A CA 1
ATOM 1656 C C . HIS A 1 209 ? -7.668 13.656 -6.285 1 92.69 209 HIS A C 1
ATOM 1658 O O . HIS A 1 209 ? -7.312 12.875 -7.168 1 92.69 209 HIS A O 1
ATOM 1664 N N . GLY A 1 210 ? -6.789 14.367 -5.539 1 95 210 GLY A N 1
ATOM 1665 C CA . GLY A 1 210 ? -5.355 14.219 -5.719 1 95 210 GLY A CA 1
ATOM 1666 C C . GLY A 1 210 ? -4.75 13.141 -4.836 1 95 210 GLY A C 1
ATOM 1667 O O . GLY A 1 210 ? -3.572 12.805 -4.977 1 95 210 GLY A O 1
ATOM 1668 N N . ILE A 1 211 ? -5.512 12.5 -3.959 1 95.62 211 ILE A N 1
ATOM 1669 C CA . ILE A 1 211 ? -5.004 11.555 -2.979 1 95.62 211 ILE A CA 1
ATOM 1670 C C . ILE A 1 211 ? -4.387 10.352 -3.693 1 95.62 211 ILE A C 1
ATOM 1672 O O . ILE A 1 211 ? -3.24 9.984 -3.43 1 95.62 211 ILE A O 1
ATOM 1676 N N . PRO A 1 212 ? -5.078 9.75 -4.711 1 96.88 212 PRO A N 1
ATOM 1677 C CA . PRO A 1 212 ? -4.5 8.562 -5.348 1 96.88 212 PRO A CA 1
ATOM 1678 C C . PRO A 1 212 ? -3.162 8.852 -6.023 1 96.88 212 PRO A C 1
ATOM 1680 O O . PRO A 1 212 ? -2.203 8.094 -5.844 1 96.88 212 PRO A O 1
ATOM 1683 N N . ASN A 1 213 ? -3.096 9.945 -6.695 1 95.12 213 ASN A N 1
ATOM 1684 C CA . ASN A 1 213 ? -1.861 10.305 -7.383 1 95.12 213 ASN A CA 1
ATOM 1685 C C . ASN A 1 213 ? -0.775 10.734 -6.398 1 95.12 213 ASN A C 1
ATOM 1687 O O . ASN A 1 213 ? 0.38 10.32 -6.527 1 95.12 213 ASN A O 1
ATOM 1691 N N . GLY A 1 214 ? -1.157 11.5 -5.477 1 95.5 214 GLY A N 1
ATOM 1692 C CA . GLY A 1 214 ? -0.203 12.016 -4.504 1 95.5 214 GLY A CA 1
ATOM 1693 C C . GLY A 1 214 ? 0.377 10.93 -3.613 1 95.5 214 GLY A C 1
ATOM 1694 O O . GLY A 1 214 ? 1.596 10.844 -3.445 1 95.5 214 GLY A O 1
ATOM 1695 N N . VAL A 1 215 ? -0.426 10.086 -3.088 1 95.56 215 VAL A N 1
ATOM 1696 C CA . VAL A 1 215 ? 0.007 9.047 -2.16 1 95.56 215 VAL A CA 1
ATOM 1697 C C . VAL A 1 215 ? 0.88 8.031 -2.893 1 95.56 215 VAL A C 1
ATOM 1699 O O . VAL A 1 215 ? 1.909 7.598 -2.369 1 95.56 215 VAL A O 1
ATOM 1702 N N . SER A 1 216 ? 0.456 7.633 -4.09 1 95.19 216 SER A N 1
ATOM 1703 C CA . SER A 1 216 ? 1.225 6.656 -4.855 1 95.19 216 SER A CA 1
ATOM 1704 C C . SER A 1 216 ? 2.652 7.137 -5.09 1 95.19 216 SER A C 1
ATOM 1706 O O . SER A 1 216 ? 3.602 6.359 -4.98 1 95.19 216 SER A O 1
ATOM 1708 N N . ARG A 1 217 ? 2.779 8.398 -5.312 1 92.75 217 ARG A N 1
ATOM 1709 C CA . ARG A 1 217 ? 4.086 8.977 -5.605 1 92.75 217 ARG A CA 1
ATOM 1710 C C . ARG A 1 217 ? 4.895 9.188 -4.328 1 92.75 217 ARG A C 1
ATOM 1712 O O . ARG A 1 217 ? 6.125 9.195 -4.359 1 92.75 217 ARG A O 1
ATOM 1719 N N . ALA A 1 218 ? 4.199 9.336 -3.258 1 90.25 218 ALA A N 1
ATOM 1720 C CA . ALA A 1 218 ? 4.863 9.523 -1.971 1 90.25 218 ALA A CA 1
ATOM 1721 C C . ALA A 1 218 ? 5.453 8.219 -1.457 1 90.25 218 ALA A C 1
ATOM 1723 O O . ALA A 1 218 ? 6.477 8.219 -0.771 1 90.25 218 ALA A O 1
ATOM 1724 N N . ILE A 1 219 ? 4.863 7.172 -1.852 1 90.38 219 ILE A N 1
ATOM 1725 C CA . ILE A 1 219 ? 5.188 5.875 -1.272 1 90.38 219 ILE A CA 1
ATOM 1726 C C . ILE A 1 219 ? 6.328 5.227 -2.055 1 90.38 219 ILE A C 1
ATOM 1728 O O . ILE A 1 219 ? 7.176 4.543 -1.478 1 90.38 219 ILE A O 1
ATOM 1732 N N . THR A 1 220 ? 6.309 5.402 -3.383 1 90.69 220 THR A N 1
ATOM 1733 C CA . THR A 1 220 ? 7.297 4.676 -4.176 1 90.69 220 THR A CA 1
ATOM 1734 C C . THR A 1 220 ? 7.633 5.449 -5.449 1 90.69 220 THR A C 1
ATOM 1736 O O . THR A 1 220 ? 6.812 6.219 -5.953 1 90.69 220 THR A O 1
ATOM 1739 N N . ASN A 1 221 ? 8.844 5.156 -5.914 1 89.88 221 ASN A N 1
ATOM 1740 C CA . ASN A 1 2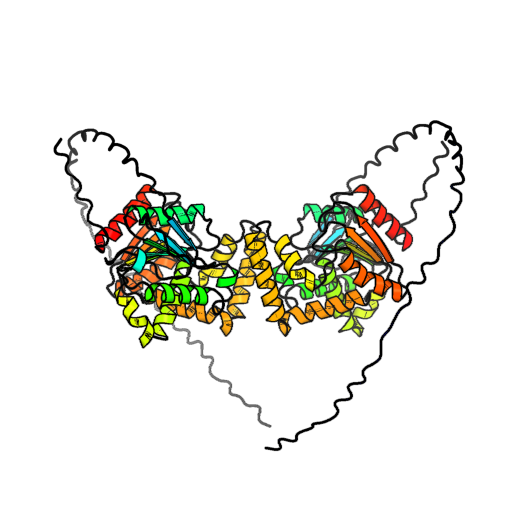21 ? 9.25 5.699 -7.203 1 89.88 221 ASN A CA 1
ATOM 1741 C C . ASN A 1 221 ? 9.078 4.676 -8.32 1 89.88 221 ASN A C 1
ATOM 1743 O O . ASN A 1 221 ? 9.344 4.977 -9.492 1 89.88 221 ASN A O 1
ATOM 1747 N N . ASN A 1 222 ? 8.594 3.432 -7.957 1 89.88 222 ASN A N 1
ATOM 1748 C CA . ASN A 1 222 ? 8.344 2.393 -8.953 1 89.88 222 ASN A CA 1
ATOM 1749 C C . ASN A 1 222 ? 7.043 2.635 -9.703 1 89.88 222 ASN A C 1
ATOM 1751 O O . ASN A 1 222 ? 5.961 2.6 -9.109 1 89.88 222 ASN A O 1
ATOM 1755 N N . PRO A 1 223 ? 7.184 2.857 -11.039 1 91.75 223 PRO A N 1
ATOM 1756 C CA . PRO A 1 223 ? 5.984 3.225 -11.797 1 91.75 223 PRO A CA 1
ATOM 1757 C C . PRO A 1 223 ? 4.906 2.146 -11.75 1 91.75 223 PRO A C 1
ATOM 1759 O O . PRO A 1 223 ? 3.713 2.461 -11.711 1 91.75 223 PRO A O 1
ATOM 1762 N N . THR A 1 224 ? 5.277 0.92 -11.766 1 87.94 224 THR A N 1
ATOM 1763 C CA . THR A 1 224 ? 4.309 -0.171 -11.727 1 87.94 224 THR A CA 1
ATOM 1764 C C . THR A 1 224 ? 3.57 -0.186 -10.391 1 87.94 224 THR A C 1
ATOM 1766 O O . THR A 1 224 ? 2.346 -0.308 -10.352 1 87.94 224 THR A O 1
ATOM 1769 N N . LEU A 1 225 ? 4.309 -0.02 -9.359 1 90.81 225 LEU A N 1
ATOM 1770 C CA . LEU A 1 225 ? 3.695 0.009 -8.039 1 90.81 225 LEU A CA 1
ATOM 1771 C C . LEU A 1 225 ? 2.832 1.254 -7.867 1 90.81 225 LEU A C 1
ATOM 1773 O O . LEU A 1 225 ? 1.767 1.196 -7.25 1 90.81 225 LEU A O 1
ATOM 1777 N N . GLN A 1 226 ? 3.316 2.355 -8.398 1 94.38 226 GLN A N 1
ATOM 1778 C CA . GLN A 1 226 ? 2.51 3.57 -8.344 1 94.38 226 GLN A CA 1
ATOM 1779 C C . GLN A 1 226 ? 1.144 3.352 -8.992 1 94.38 226 GLN A C 1
ATOM 1781 O O . GLN A 1 226 ? 0.119 3.756 -8.438 1 94.38 226 GLN A O 1
ATOM 1786 N N . ARG A 1 227 ? 1.185 2.717 -10.133 1 93.94 227 ARG A N 1
ATOM 1787 C CA . ARG A 1 227 ? -0.063 2.449 -10.844 1 93.94 227 ARG A CA 1
ATOM 1788 C C . ARG A 1 227 ? -0.981 1.555 -10.016 1 93.94 227 ARG A C 1
ATOM 1790 O O . ARG A 1 227 ? -2.189 1.792 -9.945 1 93.94 227 ARG A O 1
ATOM 1797 N N . ASN A 1 228 ? -0.407 0.625 -9.414 1 90.75 228 ASN A N 1
ATOM 1798 C CA . ASN A 1 228 ? -1.193 -0.294 -8.602 1 90.75 228 ASN A CA 1
ATOM 1799 C C . ASN A 1 228 ? -1.763 0.399 -7.367 1 90.75 228 ASN A C 1
ATOM 1801 O O . ASN A 1 228 ? -2.93 0.201 -7.02 1 90.75 228 ASN A O 1
ATOM 1805 N N . ILE A 1 229 ? -0.923 1.173 -6.711 1 94.31 229 ILE A N 1
ATOM 1806 C CA . ILE A 1 229 ? -1.371 1.896 -5.527 1 94.31 229 ILE A CA 1
ATOM 1807 C C . ILE A 1 229 ? -2.49 2.863 -5.906 1 94.31 229 ILE A C 1
ATOM 1809 O O . ILE A 1 229 ? -3.492 2.973 -5.195 1 94.31 229 ILE A O 1
ATOM 1813 N N . LYS A 1 230 ? -2.299 3.525 -7.023 1 96.44 230 LYS A N 1
ATOM 1814 C CA . LYS A 1 230 ? -3.328 4.449 -7.492 1 96.44 230 LYS A CA 1
ATOM 1815 C C . LYS A 1 230 ? -4.652 3.725 -7.727 1 96.44 230 LYS A C 1
ATOM 1817 O O . LYS A 1 230 ? -5.703 4.18 -7.273 1 96.44 230 LYS A O 1
ATOM 1822 N N . LYS A 1 231 ? -4.621 2.611 -8.375 1 94.38 231 LYS A N 1
ATOM 1823 C CA . LYS A 1 231 ? -5.82 1.817 -8.625 1 94.38 231 LYS A CA 1
ATOM 1824 C C . LYS A 1 231 ? -6.48 1.398 -7.312 1 94.38 231 LYS A C 1
ATOM 1826 O O . LYS A 1 231 ? -7.699 1.495 -7.168 1 94.38 231 LYS A O 1
ATOM 1831 N N . TYR A 1 232 ? -5.719 0.978 -6.469 1 93.19 232 TYR A N 1
ATOM 1832 C CA . TYR A 1 232 ? -6.227 0.551 -5.172 1 93.19 232 TYR A CA 1
ATOM 1833 C C . TYR A 1 232 ? -6.914 1.705 -4.449 1 93.19 232 TYR A C 1
ATOM 1835 O O . TYR A 1 232 ? -7.992 1.533 -3.875 1 93.19 232 TYR A O 1
ATOM 1843 N N . LEU A 1 233 ? -6.199 2.836 -4.441 1 96.5 233 LEU A N 1
ATOM 1844 C CA . LEU A 1 233 ? -6.734 3.98 -3.711 1 96.5 233 LEU A CA 1
ATOM 1845 C C . LEU A 1 233 ? -8.039 4.461 -4.332 1 96.5 233 LEU A C 1
ATOM 1847 O O . LEU A 1 233 ? -8.953 4.883 -3.617 1 96.5 233 LEU A O 1
ATOM 1851 N N . LEU A 1 234 ? -8.133 4.41 -5.637 1 96.5 234 LEU A N 1
ATOM 1852 C CA . LEU A 1 234 ? -9.391 4.75 -6.293 1 96.5 234 LEU A CA 1
ATOM 1853 C C . LEU A 1 234 ? -10.5 3.797 -5.867 1 96.5 234 LEU A C 1
ATOM 1855 O O . LEU A 1 234 ? -11.609 4.23 -5.562 1 96.5 234 LEU A O 1
ATOM 1859 N N . TRP A 1 235 ? -10.211 2.574 -5.809 1 92.88 235 TRP A N 1
ATOM 1860 C CA . TRP A 1 235 ? -11.148 1.561 -5.332 1 92.88 235 TRP A CA 1
ATOM 1861 C C . TRP A 1 235 ? -11.492 1.786 -3.865 1 92.88 235 TRP A C 1
ATOM 1863 O O . TRP A 1 235 ? -12.664 1.736 -3.482 1 92.88 235 TRP A O 1
ATOM 1873 N N . TYR A 1 236 ? -10.477 1.99 -3.033 1 93.44 236 TYR A N 1
ATOM 1874 C CA . TYR A 1 236 ? -10.609 2.215 -1.598 1 93.44 236 TYR A CA 1
ATOM 1875 C C . TYR A 1 236 ? -11.539 3.391 -1.312 1 93.44 236 TYR A C 1
ATOM 1877 O O . TYR A 1 236 ? -12.445 3.287 -0.483 1 93.44 236 TYR A O 1
ATOM 1885 N N . LEU A 1 237 ? -11.305 4.512 -2.029 1 96.62 237 LEU A N 1
ATOM 1886 C CA . LEU A 1 237 ? -12.086 5.723 -1.815 1 96.62 237 LEU A CA 1
ATOM 1887 C C . LEU A 1 237 ? -13.562 5.477 -2.131 1 96.62 237 LEU A C 1
ATOM 1889 O O . LEU A 1 237 ? -14.445 6.059 -1.498 1 96.62 237 LEU A O 1
ATOM 1893 N N . ARG A 1 238 ? -13.805 4.578 -3.041 1 93.94 238 ARG A N 1
ATOM 1894 C CA . ARG A 1 238 ? -15.18 4.262 -3.414 1 93.94 238 ARG A CA 1
ATOM 1895 C C . ARG A 1 238 ? -15.805 3.281 -2.426 1 93.94 238 ARG A C 1
ATOM 1897 O O . ARG A 1 238 ? -16.938 3.477 -1.978 1 93.94 238 ARG A O 1
ATOM 1904 N N . THR A 1 239 ? -15.078 2.363 -2.004 1 90.25 239 THR A N 1
ATOM 1905 C CA . THR A 1 239 ? -15.648 1.258 -1.238 1 90.25 239 THR A CA 1
ATOM 1906 C C . THR A 1 239 ? -15.648 1.577 0.254 1 90.25 239 THR A C 1
ATOM 1908 O O . THR A 1 239 ? -16.469 1.041 1.009 1 90.25 239 THR A O 1
ATOM 1911 N N . GLN A 1 240 ? -14.742 2.383 0.681 1 92.69 240 GLN A N 1
ATOM 1912 C CA . GLN A 1 240 ? -14.672 2.764 2.088 1 92.69 240 GLN A CA 1
ATOM 1913 C C . GLN A 1 240 ? -15.234 4.164 2.307 1 92.69 240 GLN A C 1
ATOM 1915 O O . GLN A 1 240 ? -14.672 4.957 3.061 1 92.69 240 GLN A O 1
ATOM 1920 N N . TYR A 1 241 ? -16.266 4.477 1.673 1 95.25 241 TYR A N 1
ATOM 1921 C CA . TYR A 1 241 ? -16.828 5.824 1.693 1 95.25 241 TYR A CA 1
ATOM 1922 C C . TYR A 1 241 ? -17.188 6.242 3.113 1 95.25 241 TYR A C 1
ATOM 1924 O O . TYR A 1 241 ? -16.719 7.281 3.596 1 95.25 241 TYR A O 1
ATOM 1932 N N . ASN A 1 242 ? -17.922 5.43 3.879 1 94.81 242 ASN A N 1
ATOM 1933 C CA . ASN A 1 242 ? -18.453 5.816 5.184 1 94.81 242 ASN A CA 1
ATOM 1934 C C . ASN A 1 242 ? -17.375 5.758 6.262 1 94.81 242 ASN A C 1
ATOM 1936 O O . ASN A 1 242 ? -17.484 6.418 7.297 1 94.81 242 ASN A O 1
ATOM 1940 N N . THR A 1 243 ? -16.344 5.051 5.953 1 93.25 243 THR A N 1
ATOM 1941 C CA . THR A 1 243 ? -15.328 4.867 6.98 1 93.25 243 THR A CA 1
ATOM 1942 C C . THR A 1 243 ? -14.141 5.793 6.738 1 93.25 243 THR A C 1
ATOM 1944 O O . THR A 1 243 ? -13.391 6.102 7.664 1 93.25 243 THR A O 1
ATOM 1947 N N . ALA A 1 244 ? -14.031 6.234 5.48 1 96.12 244 ALA A N 1
ATOM 1948 C CA . ALA A 1 244 ? -12.844 7.043 5.191 1 96.12 244 ALA A CA 1
ATOM 1949 C C . ALA A 1 244 ? -13.203 8.258 4.336 1 96.12 244 ALA A C 1
ATOM 1951 O O . ALA A 1 244 ? -13.125 9.398 4.801 1 96.12 244 ALA A O 1
ATOM 1952 N N . THR A 1 245 ? -13.766 8.062 3.174 1 98 245 THR A N 1
ATOM 1953 C CA . THR A 1 245 ? -13.938 9.094 2.154 1 98 245 THR A CA 1
ATOM 1954 C C . THR A 1 245 ? -14.758 10.258 2.695 1 98 245 THR A C 1
ATOM 1956 O O . THR A 1 245 ? -14.453 11.422 2.418 1 98 245 THR A O 1
ATOM 1959 N N . ILE A 1 246 ? -15.758 10 3.432 1 98.56 246 ILE A N 1
ATOM 1960 C CA . ILE A 1 246 ? -16.641 11.031 3.951 1 98.56 246 ILE A CA 1
ATOM 1961 C C . ILE A 1 246 ? -15.852 12.008 4.82 1 98.56 246 ILE A C 1
ATOM 1963 O O . ILE A 1 246 ? -16.172 13.195 4.879 1 98.56 246 ILE A O 1
ATOM 1967 N N . HIS A 1 247 ? -14.859 11.539 5.5 1 98.62 247 HIS A N 1
ATOM 1968 C CA . HIS A 1 247 ? -14.031 12.391 6.348 1 98.62 247 HIS A CA 1
ATOM 1969 C C . HIS A 1 247 ? -13.141 13.305 5.508 1 98.62 247 HIS A C 1
ATOM 1971 O O . HIS A 1 247 ? -12.938 14.469 5.859 1 98.62 247 HIS A O 1
ATOM 1977 N N . TYR A 1 248 ? -12.594 12.781 4.375 1 98.75 248 TYR A N 1
ATOM 1978 C CA . TYR A 1 248 ? -11.836 13.625 3.457 1 98.75 248 TYR A CA 1
ATOM 1979 C C . TYR A 1 248 ? -12.711 14.734 2.893 1 98.75 248 TYR A C 1
ATOM 1981 O O . TYR A 1 248 ? -12.266 15.883 2.773 1 98.75 248 TYR A O 1
ATOM 1989 N N . GLU A 1 249 ? -13.906 14.383 2.584 1 98.69 249 GLU A N 1
ATOM 1990 C CA . GLU A 1 249 ? -14.844 15.352 2.02 1 98.69 249 GLU A CA 1
ATOM 1991 C C . GLU A 1 249 ? -15.164 16.453 3.021 1 98.69 249 GLU A C 1
ATOM 1993 O O . GLU A 1 249 ? -15.203 17.641 2.658 1 98.69 249 GLU A O 1
ATOM 1998 N N . ARG A 1 250 ? -15.398 16.078 4.238 1 98.62 250 ARG A N 1
ATOM 1999 C CA . ARG A 1 250 ? -15.695 17.078 5.27 1 98.62 250 ARG A CA 1
ATOM 2000 C C . ARG A 1 250 ? -14.523 18.031 5.473 1 98.62 250 ARG A C 1
ATOM 2002 O O . ARG A 1 250 ? -14.711 19.234 5.613 1 98.62 250 ARG A O 1
ATOM 2009 N N . ALA A 1 251 ? -13.367 17.484 5.516 1 98.75 251 ALA A N 1
ATOM 2010 C CA . ALA A 1 251 ? -12.172 18.312 5.641 1 98.75 251 ALA A CA 1
ATOM 2011 C C . ALA A 1 251 ? -12.008 19.219 4.43 1 98.75 251 ALA A C 1
ATOM 2013 O O . ALA A 1 251 ? -11.648 20.391 4.57 1 98.75 251 ALA A O 1
ATOM 2014 N N . SER A 1 252 ? -12.242 18.656 3.279 1 98.69 252 SER A N 1
ATOM 2015 C CA . SER A 1 252 ? -12.164 19.438 2.047 1 98.69 252 SER A CA 1
ATOM 2016 C C . SER A 1 252 ? -13.102 20.641 2.094 1 98.69 252 SER A C 1
ATOM 2018 O O . SER A 1 252 ? -12.727 21.734 1.68 1 98.69 252 SER A O 1
ATOM 2020 N N . VAL A 1 253 ? -14.281 20.453 2.564 1 98.62 253 VAL A N 1
ATOM 2021 C CA . VAL A 1 253 ? -15.258 21.516 2.674 1 98.62 253 VAL A CA 1
ATOM 2022 C C . VAL A 1 253 ? -14.703 22.641 3.549 1 98.62 253 VAL A C 1
ATOM 2024 O O . VAL A 1 253 ? -14.836 23.828 3.215 1 98.62 253 VAL A O 1
ATOM 2027 N N . LYS A 1 254 ? -14.094 22.312 4.645 1 98.75 254 LYS A N 1
ATOM 2028 C CA . LYS A 1 254 ? -13.516 23.328 5.531 1 98.75 254 LYS A CA 1
ATOM 2029 C C . LYS A 1 254 ? -12.461 24.156 4.805 1 98.75 254 LYS A C 1
ATOM 2031 O O . LYS A 1 254 ? -12.383 25.375 4.984 1 98.75 254 LYS A O 1
ATOM 2036 N N . MET A 1 255 ? -11.648 23.453 4.012 1 98.75 255 MET A N 1
ATOM 2037 C CA . MET A 1 255 ? -10.609 24.156 3.254 1 98.75 255 MET A CA 1
ATOM 2038 C C . MET A 1 255 ? -11.234 25.109 2.248 1 98.75 255 MET A C 1
ATOM 2040 O O . MET A 1 255 ? -10.852 26.281 2.186 1 98.75 255 MET A O 1
ATOM 2044 N N . HIS A 1 256 ? -12.164 24.656 1.551 1 98.62 256 HIS A N 1
ATOM 2045 C CA . HIS A 1 256 ? -12.781 25.469 0.505 1 98.62 256 HIS A CA 1
ATOM 2046 C C . HIS A 1 256 ? -13.516 26.672 1.096 1 98.62 256 HIS A C 1
ATOM 2048 O O . HIS A 1 256 ? -13.609 27.719 0.455 1 98.62 256 HIS A O 1
ATOM 2054 N N . GLN A 1 257 ? -13.883 26.594 2.307 1 98.12 257 GLN A N 1
ATOM 2055 C CA . GLN A 1 257 ? -14.641 27.641 2.982 1 98.12 257 GLN A CA 1
ATOM 2056 C C . GLN A 1 257 ? -13.703 28.641 3.66 1 98.12 257 GLN A C 1
ATOM 2058 O O . GLN A 1 257 ? -14.156 29.656 4.191 1 98.12 257 GLN A O 1
ATOM 2063 N N . ASN A 1 258 ? -12.438 28.375 3.623 1 98.38 258 ASN A N 1
ATOM 2064 C CA . ASN A 1 258 ? -11.531 29.125 4.488 1 98.38 258 ASN A CA 1
ATOM 2065 C C . ASN A 1 258 ? -12.047 29.188 5.922 1 98.38 258 ASN A C 1
ATOM 2067 O O . ASN A 1 258 ? -12.203 30.266 6.484 1 98.38 258 ASN A O 1
ATOM 2071 N N . TYR A 1 259 ? -12.203 28.016 6.508 1 98.56 259 TYR A N 1
ATOM 2072 C CA . TYR A 1 259 ? -12.805 27.922 7.832 1 98.56 259 TYR A CA 1
ATOM 2073 C C . TYR A 1 259 ? -12.008 28.734 8.852 1 98.56 259 TYR A C 1
ATOM 2075 O O . TYR A 1 259 ? -12.562 29.234 9.828 1 98.56 259 TYR A O 1
ATOM 2083 N N . LEU A 1 260 ? -10.711 28.906 8.625 1 98.38 260 LEU A N 1
ATOM 2084 C CA . LEU A 1 260 ? -9.852 29.688 9.523 1 98.38 260 LEU A CA 1
ATOM 2085 C C . LEU A 1 260 ? -10.141 31.172 9.406 1 98.38 260 LEU A C 1
ATOM 2087 O O . LEU A 1 260 ? -9.883 31.938 10.344 1 98.38 260 LEU A O 1
ATOM 2091 N N . GLU A 1 261 ? -10.594 31.641 8.281 1 98.38 261 GLU A N 1
ATOM 2092 C CA . GLU A 1 261 ? -10.977 33.031 8 1 98.38 261 GLU A CA 1
ATOM 2093 C C . GLU A 1 261 ? -9.812 33.969 8.242 1 98.38 261 GLU A C 1
ATOM 2095 O O . GLU A 1 261 ? -9.984 35.031 8.852 1 98.38 261 GLU A O 1
ATOM 2100 N N . VAL A 1 262 ? -8.656 33.625 7.867 1 98.62 262 VAL A N 1
ATOM 2101 C CA . VAL A 1 262 ? -7.457 34.438 8.023 1 98.62 262 VAL A CA 1
ATOM 2102 C C . VAL A 1 262 ? -6.754 34.562 6.68 1 98.62 262 VAL A C 1
ATOM 2104 O O . VAL A 1 262 ? -7.051 33.844 5.73 1 98.62 262 VAL A O 1
ATOM 2107 N N . PRO A 1 263 ? -5.805 35.594 6.531 1 98.81 263 PRO A N 1
ATOM 2108 C CA . PRO A 1 263 ? -5.031 35.719 5.297 1 98.81 263 PRO A CA 1
ATOM 2109 C C . PRO A 1 263 ? -4.211 34.5 4.961 1 98.81 263 PRO A C 1
ATOM 2111 O O . PRO A 1 263 ? -3.834 33.719 5.863 1 98.81 263 PRO A O 1
ATOM 2114 N N . SER A 1 264 ? -3.953 34.344 3.602 1 98.88 264 SER A N 1
ATOM 2115 C CA . SER A 1 264 ? -3.312 33.125 3.188 1 98.88 264 SER A CA 1
ATOM 2116 C C . SER A 1 264 ? -2.195 33.375 2.184 1 98.88 264 SER A C 1
ATOM 2118 O O . SER A 1 264 ? -2.219 34.375 1.466 1 98.88 264 SER A O 1
ATOM 2120 N N . LEU A 1 265 ? -1.198 32.531 2.242 1 98.94 265 LEU A N 1
ATOM 2121 C CA . LEU A 1 265 ? -0.14 32.406 1.243 1 98.94 265 LEU A CA 1
ATOM 2122 C C . LEU A 1 265 ? -0.09 31.016 0.662 1 98.94 265 LEU A C 1
ATOM 2124 O O . LEU A 1 265 ? 0.035 30.031 1.402 1 98.94 265 LEU A O 1
ATOM 2128 N N . LEU A 1 266 ? -0.22 30.875 -0.677 1 98.88 266 LEU A N 1
ATOM 2129 C CA . LEU A 1 266 ? -0.204 29.562 -1.325 1 98.88 266 LEU A CA 1
ATOM 2130 C C . LEU A 1 266 ? 1.004 29.438 -2.246 1 98.88 266 LEU A C 1
ATOM 2132 O O . LEU A 1 266 ? 1.282 30.328 -3.047 1 98.88 266 LEU A O 1
ATOM 2136 N N . PHE A 1 267 ? 1.688 28.328 -2.082 1 98.88 267 PHE A N 1
ATOM 2137 C CA . PHE A 1 267 ? 2.807 27.953 -2.943 1 98.88 267 PHE A CA 1
ATOM 2138 C C . PHE A 1 267 ? 2.434 26.797 -3.854 1 98.88 267 PHE A C 1
ATOM 2140 O O . PHE A 1 267 ? 1.903 25.781 -3.391 1 98.88 267 PHE A O 1
ATOM 2147 N N . PHE A 1 268 ? 2.721 26.922 -5.148 1 98.5 268 PHE A N 1
ATOM 2148 C CA . PHE A 1 268 ? 2.574 25.859 -6.125 1 98.5 268 PHE A CA 1
ATOM 2149 C C . PHE A 1 268 ? 3.525 26.062 -7.297 1 98.5 268 PHE A C 1
ATOM 2151 O O . PHE A 1 268 ? 4.355 26.969 -7.277 1 98.5 268 PHE A O 1
ATOM 2158 N N . SER A 1 269 ? 3.553 25.141 -8.164 1 98.44 269 SER A N 1
ATOM 2159 C CA . SER A 1 269 ? 4.504 25.203 -9.266 1 98.44 269 SER A CA 1
ATOM 2160 C C . SER A 1 269 ? 3.84 24.797 -10.586 1 98.44 269 SER A C 1
ATOM 2162 O O . SER A 1 269 ? 2.865 24.047 -10.594 1 98.44 269 SER A O 1
ATOM 2164 N N . ASP A 1 270 ? 4.5 25.234 -11.625 1 97.5 270 ASP A N 1
ATOM 2165 C CA . ASP A 1 270 ? 3.979 25 -12.961 1 97.5 270 ASP A CA 1
ATOM 2166 C C . ASP A 1 270 ? 4.129 23.516 -13.352 1 97.5 270 ASP A C 1
ATOM 2168 O O . ASP A 1 270 ? 3.379 23.016 -14.188 1 97.5 270 ASP A O 1
ATOM 2172 N N . ILE A 1 271 ? 5.012 22.812 -12.664 1 96.75 271 ILE A N 1
ATOM 2173 C CA . ILE A 1 271 ? 5.25 21.438 -13.117 1 96.75 271 ILE A CA 1
ATOM 2174 C C . ILE A 1 271 ? 4.867 20.469 -12.008 1 96.75 271 ILE A C 1
ATOM 2176 O O . ILE A 1 271 ? 5.234 19.297 -12.055 1 96.75 271 ILE A O 1
ATOM 2180 N N . ASP A 1 272 ? 4.258 20.953 -10.938 1 96.75 272 ASP A N 1
ATOM 2181 C CA . ASP A 1 272 ? 3.732 20.078 -9.906 1 96.75 272 ASP A CA 1
ATOM 2182 C C . ASP A 1 272 ? 2.432 19.406 -10.359 1 96.75 272 ASP A C 1
ATOM 2184 O O . ASP A 1 272 ? 1.354 20 -10.227 1 96.75 272 ASP A O 1
ATOM 2188 N N . HIS A 1 273 ? 2.504 18.188 -10.719 1 92.38 273 HIS A N 1
ATOM 2189 C CA . HIS A 1 273 ? 1.348 17.5 -11.273 1 92.38 273 HIS A CA 1
ATOM 2190 C C . HIS A 1 273 ? 0.455 16.938 -10.172 1 92.38 273 HIS A C 1
ATOM 2192 O O . HIS A 1 273 ? -0.672 16.516 -10.438 1 92.38 273 HIS A O 1
ATOM 2198 N N . VAL A 1 274 ? 0.927 16.938 -8.961 1 95.38 274 VAL A N 1
ATOM 2199 C CA . VAL A 1 274 ? 0.128 16.469 -7.828 1 95.38 274 VAL A CA 1
ATOM 2200 C C . VAL A 1 274 ? -0.736 17.625 -7.305 1 95.38 274 VAL A C 1
ATOM 2202 O O . VAL A 1 274 ? -1.911 17.422 -6.984 1 95.38 274 VAL A O 1
ATOM 2205 N N . SER A 1 275 ? -0.212 18.766 -7.141 1 97.44 275 SER A N 1
ATOM 2206 C CA . SER A 1 275 ? -0.878 20 -6.746 1 97.44 275 SER A CA 1
ATOM 2207 C C . SER A 1 275 ? -0.744 21.062 -7.828 1 97.44 275 SER A C 1
ATOM 2209 O O . SER A 1 275 ? 0.1 21.953 -7.723 1 97.44 275 SER A O 1
ATOM 2211 N N . THR A 1 276 ? -1.647 21.062 -8.766 1 96.75 276 THR A N 1
ATOM 2212 C CA . THR A 1 276 ? -1.549 21.938 -9.938 1 96.75 276 THR A CA 1
ATOM 2213 C C . THR A 1 276 ? -1.989 23.359 -9.594 1 96.75 276 THR A C 1
ATOM 2215 O O . THR A 1 276 ? -2.713 23.562 -8.617 1 96.75 276 THR A O 1
ATOM 2218 N N . PRO A 1 277 ? -1.515 24.281 -10.414 1 97.75 277 PRO A N 1
ATOM 2219 C CA . PRO A 1 277 ? -2.006 25.641 -10.234 1 97.75 277 PRO A CA 1
ATOM 2220 C C . PRO A 1 277 ? -3.529 25.734 -10.289 1 97.75 277 PRO A C 1
ATOM 2222 O O . PRO A 1 277 ? -4.133 26.469 -9.508 1 97.75 277 PRO A O 1
ATOM 2225 N N . GLU A 1 278 ? -4.156 24.891 -11.109 1 97 278 GLU A N 1
ATOM 2226 C CA . GLU A 1 278 ? -5.609 24.906 -11.234 1 97 278 GLU A CA 1
ATOM 2227 C C . GLU A 1 278 ? -6.281 24.422 -9.961 1 97 278 GLU A C 1
ATOM 2229 O O . GLU A 1 278 ? -7.277 25 -9.516 1 97 278 GLU A O 1
ATOM 2234 N N . MET A 1 279 ? -5.754 23.406 -9.414 1 95.94 279 MET A N 1
ATOM 2235 C CA . MET A 1 279 ? -6.293 22.859 -8.172 1 95.94 279 MET A CA 1
ATOM 2236 C C . MET A 1 279 ? -6.258 23.891 -7.055 1 95.94 279 MET A C 1
ATOM 2238 O O . MET A 1 279 ? -7.207 24.016 -6.281 1 95.94 279 MET A O 1
ATOM 2242 N N . ASN A 1 280 ? -5.211 24.609 -6.938 1 98.06 280 ASN A N 1
ATOM 2243 C CA . ASN A 1 280 ? -5.074 25.656 -5.934 1 98.06 280 ASN A CA 1
ATOM 2244 C C . ASN A 1 280 ? -6.012 26.828 -6.215 1 98.06 280 ASN A C 1
ATOM 2246 O O . ASN A 1 280 ? -6.641 27.359 -5.301 1 98.06 280 ASN A O 1
ATOM 2250 N N . ALA A 1 281 ? -6.145 27.172 -7.461 1 98.19 281 ALA A N 1
ATOM 2251 C CA . ALA A 1 281 ? -6.949 28.328 -7.859 1 98.19 281 ALA A CA 1
ATOM 2252 C C . ALA A 1 281 ? -8.422 28.109 -7.508 1 98.19 281 ALA A C 1
ATOM 2254 O O . ALA A 1 281 ? -9.117 29.062 -7.125 1 98.19 281 ALA A O 1
ATOM 2255 N N . VAL A 1 282 ? -8.875 26.906 -7.664 1 97.62 282 VAL A N 1
ATOM 2256 C CA . VAL A 1 282 ? -10.258 26.578 -7.332 1 97.62 282 VAL A CA 1
ATOM 2257 C C . VAL A 1 282 ? -10.539 26.938 -5.875 1 97.62 282 VAL A C 1
ATOM 2259 O O . VAL A 1 282 ? -11.633 27.391 -5.543 1 97.62 282 VAL A O 1
ATOM 2262 N N . VAL A 1 283 ? -9.594 26.844 -5.051 1 98.44 283 VAL A N 1
ATOM 2263 C CA . VAL A 1 283 ? -9.758 27.047 -3.615 1 98.44 283 VAL A CA 1
ATOM 2264 C C . VAL A 1 283 ? -9.555 28.531 -3.283 1 98.44 283 VAL A C 1
ATOM 2266 O O . VAL A 1 283 ? -10.438 29.172 -2.713 1 98.44 283 VAL A O 1
ATOM 2269 N N . TYR A 1 284 ? -8.398 29.141 -3.711 1 98.25 284 TYR A N 1
ATOM 2270 C CA . TYR A 1 284 ? -8.086 30.484 -3.225 1 98.25 284 TYR A CA 1
ATOM 2271 C C . TYR A 1 284 ? -8.969 31.531 -3.891 1 98.25 284 TYR A C 1
ATOM 2273 O O . TYR A 1 284 ? -9.148 32.625 -3.361 1 98.25 284 TYR A O 1
ATOM 2281 N N . ARG A 1 285 ? -9.562 31.234 -5.051 1 98.56 285 ARG A N 1
ATOM 2282 C CA . ARG A 1 285 ? -10.508 32.156 -5.66 1 98.56 285 ARG A CA 1
ATOM 2283 C C . ARG A 1 285 ? -11.781 32.281 -4.832 1 98.56 285 ARG A C 1
ATOM 2285 O O . ARG A 1 285 ? -12.391 33.344 -4.758 1 98.56 285 ARG A O 1
ATOM 2292 N N . LYS A 1 286 ? -12.18 31.156 -4.234 1 98.56 286 LYS A N 1
ATOM 2293 C CA . LYS A 1 286 ? -13.312 31.203 -3.314 1 98.56 286 LYS A CA 1
ATOM 2294 C C . LYS A 1 286 ? -13.008 32.094 -2.109 1 98.56 286 LYS A C 1
ATOM 2296 O O . LYS A 1 286 ? -13.883 32.812 -1.626 1 98.56 286 LYS A O 1
ATOM 2301 N N . TRP A 1 287 ? -11.781 31.984 -1.621 1 98.75 287 TRP A N 1
ATOM 2302 C CA . TRP A 1 287 ? -11.367 32.812 -0.49 1 98.75 287 TRP A CA 1
ATOM 2303 C C . TRP A 1 287 ? -11.375 34.281 -0.863 1 98.75 287 TRP A C 1
ATOM 2305 O O . TRP A 1 287 ? -11.867 35.125 -0.102 1 98.75 287 TRP A O 1
ATOM 2315 N N . GLU A 1 288 ? -10.859 34.562 -2.051 1 98.56 288 GLU A N 1
ATOM 2316 C CA . GLU A 1 288 ? -10.859 35.938 -2.555 1 98.56 288 GLU A CA 1
ATOM 2317 C C . GLU A 1 288 ? -12.281 36.469 -2.695 1 98.56 288 GLU A C 1
ATOM 2319 O O . GLU A 1 288 ? -12.555 37.625 -2.34 1 98.56 288 GLU A O 1
ATOM 2324 N N . ALA A 1 289 ? -13.094 35.688 -3.186 1 98.38 289 ALA A N 1
ATOM 2325 C CA . ALA A 1 289 ? -14.484 36.062 -3.398 1 98.38 289 ALA A CA 1
ATOM 2326 C C . ALA A 1 289 ? -15.164 36.406 -2.076 1 98.38 289 ALA A C 1
ATOM 2328 O O . ALA A 1 289 ? -16.094 37.25 -2.041 1 98.38 289 ALA A O 1
ATOM 2329 N N . LYS A 1 290 ? -14.703 35.844 -1.043 1 98 290 LYS A N 1
ATOM 2330 C CA . LYS A 1 290 ? -15.258 36.125 0.282 1 98 290 LYS A CA 1
ATOM 2331 C C . LYS A 1 290 ? -14.57 37.281 0.949 1 98 290 LYS A C 1
ATOM 2333 O O . LYS A 1 290 ? -14.891 37.656 2.084 1 98 290 LYS A O 1
ATOM 2338 N N . GLY A 1 291 ? -13.547 37.812 0.325 1 98.12 291 GLY A N 1
ATOM 2339 C CA . GLY A 1 291 ? -12.922 39.031 0.794 1 98.12 291 GLY A CA 1
ATOM 2340 C C . GLY A 1 291 ? -11.68 38.781 1.626 1 98.12 291 GLY A C 1
ATOM 2341 O O . GLY A 1 291 ? -11.125 39.719 2.219 1 98.12 291 GLY A O 1
ATOM 2342 N N . TYR A 1 292 ? -11.219 37.594 1.731 1 98.06 292 TYR A N 1
ATOM 2343 C CA . TYR A 1 292 ? -10 37.312 2.482 1 98.06 292 TYR A CA 1
ATOM 2344 C C . TYR A 1 292 ? -8.758 37.625 1.657 1 98.06 292 TYR A C 1
ATOM 2346 O O . TYR A 1 292 ? -8.719 37.375 0.455 1 98.06 292 TYR A O 1
ATOM 2354 N N . PRO A 1 293 ? -7.738 38.281 2.271 1 98.56 293 PRO A N 1
ATOM 2355 C CA . PRO A 1 293 ? -6.48 38.469 1.543 1 98.56 293 PRO A CA 1
ATOM 2356 C C . PRO A 1 293 ? -5.805 37.156 1.161 1 98.56 293 PRO A C 1
ATOM 2358 O O . PRO A 1 293 ? -5.656 36.281 2.004 1 98.56 293 PRO A O 1
ATOM 2361 N N . VAL A 1 294 ? -5.48 37.031 -0.128 1 98.81 294 VAL A N 1
ATOM 2362 C CA . VAL A 1 294 ? -4.812 35.844 -0.636 1 98.81 294 VAL A CA 1
ATOM 2363 C C . VAL A 1 294 ? -3.541 36.25 -1.382 1 98.81 294 VAL A C 1
ATOM 2365 O O . VAL A 1 294 ? -3.566 37.125 -2.238 1 98.81 294 VAL A O 1
ATOM 2368 N N . TYR A 1 295 ? -2.463 35.656 -1.02 1 98.81 295 TYR A N 1
ATOM 2369 C CA . TYR A 1 295 ? -1.19 35.781 -1.721 1 98.81 295 TYR A CA 1
ATOM 2370 C C . TYR A 1 295 ? -0.771 34.438 -2.332 1 98.81 295 TYR A C 1
ATOM 2372 O O . TYR A 1 295 ? -0.988 33.406 -1.737 1 98.81 295 TYR A O 1
ATOM 2380 N N . THR A 1 296 ? -0.206 34.5 -3.535 1 98.69 296 THR A N 1
ATOM 2381 C CA . THR A 1 296 ? 0.194 33.25 -4.199 1 98.69 296 THR A CA 1
ATOM 2382 C C . THR A 1 296 ? 1.584 33.406 -4.812 1 98.69 296 THR A C 1
ATOM 2384 O O . THR A 1 296 ? 2.01 34.5 -5.152 1 98.69 296 THR A O 1
ATOM 2387 N N . ARG A 1 297 ? 2.297 32.344 -4.84 1 98.62 297 ARG A N 1
ATOM 2388 C CA . ARG A 1 297 ? 3.531 32.219 -5.605 1 98.62 297 ARG A CA 1
ATOM 2389 C C . ARG A 1 297 ? 3.533 30.922 -6.426 1 98.62 297 ARG A C 1
ATOM 2391 O O . ARG A 1 297 ? 3.49 29.828 -5.867 1 98.62 297 ARG A O 1
ATOM 2398 N N . CYS A 1 298 ? 3.555 31.031 -7.777 1 98.5 298 CYS A N 1
ATOM 2399 C CA . CYS A 1 298 ? 3.723 29.906 -8.688 1 98.5 298 CYS A CA 1
ATOM 2400 C C . CYS A 1 298 ? 5.176 29.766 -9.117 1 98.5 298 CYS A C 1
ATOM 2402 O O . CYS A 1 298 ? 5.672 30.562 -9.914 1 98.5 298 CYS A O 1
ATOM 2404 N N . TRP A 1 299 ? 5.816 28.797 -8.625 1 98.44 299 TRP A N 1
ATOM 2405 C CA . TRP A 1 299 ? 7.234 28.594 -8.891 1 98.44 299 TRP A CA 1
ATOM 2406 C C . TRP A 1 299 ? 7.445 27.984 -10.273 1 98.44 299 TRP A C 1
ATOM 2408 O O . TRP A 1 299 ? 6.539 27.375 -10.836 1 98.44 299 TRP A O 1
ATOM 2418 N N . LYS A 1 300 ? 8.656 28.25 -10.789 1 97.25 300 LYS A N 1
ATOM 2419 C CA . LYS A 1 300 ? 9.047 27.609 -12.047 1 97.25 300 LYS A CA 1
ATOM 2420 C C . LYS A 1 300 ? 9.961 26.422 -11.805 1 97.25 300 LYS A C 1
ATOM 2422 O O . LYS A 1 300 ? 11.016 26.562 -11.172 1 97.25 300 LYS A O 1
ATOM 2427 N N . GLY A 1 301 ? 9.539 25.312 -12.258 1 97.31 301 GLY A N 1
ATOM 2428 C CA . GLY A 1 301 ? 10.43 24.172 -12.398 1 97.31 301 GLY A CA 1
ATOM 2429 C C . GLY A 1 301 ? 10.633 23.406 -11.102 1 97.31 301 GLY A C 1
ATOM 2430 O O . GLY A 1 301 ? 11.594 22.641 -10.969 1 97.31 301 GLY A O 1
ATOM 2431 N N . SER A 1 302 ? 9.867 23.609 -10.062 1 97.62 302 SER A N 1
ATOM 2432 C CA . SER A 1 302 ? 10.047 22.844 -8.836 1 97.62 302 SER A CA 1
ATOM 2433 C C . SER A 1 302 ? 8.977 21.766 -8.695 1 97.62 302 SER A C 1
ATOM 2435 O O . SER A 1 302 ? 7.816 21.984 -9.047 1 97.62 302 SER A O 1
ATOM 2437 N N . LEU A 1 303 ? 9.336 20.641 -8.203 1 96.88 303 LEU A N 1
ATOM 2438 C CA . LEU A 1 303 ? 8.453 19.484 -8.039 1 96.88 303 LEU A CA 1
ATOM 2439 C C . LEU A 1 303 ? 7.594 19.625 -6.785 1 96.88 303 LEU A C 1
ATOM 2441 O O . LEU A 1 303 ? 7.773 20.578 -6.012 1 96.88 303 LEU A O 1
ATOM 2445 N N . HIS A 1 304 ? 6.711 18.703 -6.605 1 97.31 304 HIS A N 1
ATOM 2446 C CA . HIS A 1 304 ? 5.785 18.672 -5.48 1 97.31 304 HIS A CA 1
ATOM 2447 C C . HIS A 1 304 ? 6.531 18.75 -4.152 1 97.31 304 HIS A C 1
ATOM 2449 O O . HIS A 1 304 ? 7.438 17.969 -3.891 1 97.31 304 HIS A O 1
ATOM 2455 N N . VAL A 1 305 ? 6.184 19.703 -3.301 1 98 305 VAL A N 1
ATOM 2456 C CA . VAL A 1 305 ? 6.715 19.969 -1.97 1 98 305 VAL A CA 1
ATOM 2457 C C . VAL A 1 305 ? 8.227 20.188 -2.053 1 98 305 VAL A C 1
ATOM 2459 O O . VAL A 1 305 ? 8.961 19.844 -1.121 1 98 305 VAL A O 1
ATOM 2462 N N . SER A 1 306 ? 8.742 20.609 -3.184 1 97.88 306 SER A N 1
ATOM 2463 C CA . SER A 1 306 ? 10.18 20.828 -3.354 1 97.88 306 SER A CA 1
ATOM 2464 C C . SER A 1 306 ? 10.484 22.281 -3.654 1 97.88 306 SER A C 1
ATOM 2466 O O . SER A 1 306 ? 11.539 22.609 -4.203 1 97.88 306 SER A O 1
ATOM 2468 N N . HIS A 1 307 ? 9.57 23.141 -3.307 1 98.56 307 HIS A N 1
ATOM 2469 C CA . HIS A 1 307 ? 9.758 24.562 -3.592 1 98.56 307 HIS A CA 1
ATOM 2470 C C . HIS A 1 307 ? 10.852 25.156 -2.709 1 98.56 307 HIS A C 1
ATOM 2472 O O . HIS A 1 307 ? 11.727 25.875 -3.197 1 98.56 307 HIS A O 1
ATOM 2478 N N . TYR A 1 308 ? 10.773 24.859 -1.476 1 98.44 308 TYR A N 1
ATOM 2479 C CA . TYR A 1 308 ? 11.773 25.344 -0.527 1 98.44 308 TYR A CA 1
ATOM 2480 C C . TYR A 1 308 ? 13.164 24.812 -0.885 1 98.44 308 TYR A C 1
ATOM 2482 O O . TYR A 1 308 ? 14.148 25.547 -0.79 1 98.44 308 TYR A O 1
ATOM 2490 N N . LEU A 1 309 ? 13.18 23.594 -1.292 1 97.19 309 LEU A N 1
ATOM 2491 C CA . LEU A 1 309 ? 14.445 22.969 -1.666 1 97.19 309 LEU A CA 1
ATOM 2492 C C . LEU A 1 309 ? 15.055 23.672 -2.879 1 97.19 309 LEU A C 1
ATOM 2494 O O . LEU A 1 309 ? 16.25 23.984 -2.889 1 97.19 309 LEU A O 1
ATOM 2498 N N . LYS A 1 310 ? 14.289 23.969 -3.826 1 97.69 310 LYS A N 1
ATOM 2499 C CA . LYS A 1 310 ? 14.789 24.484 -5.102 1 97.69 310 LYS A CA 1
ATOM 2500 C C . LYS A 1 310 ? 15 26 -5.039 1 97.69 310 LYS A C 1
ATOM 2502 O O . LYS A 1 310 ? 15.914 26.516 -5.676 1 97.69 310 LYS A O 1
ATOM 2507 N N . HIS A 1 311 ? 14.133 26.672 -4.359 1 97.62 311 HIS A N 1
ATOM 2508 C CA . HIS A 1 311 ? 14.148 28.125 -4.297 1 97.62 311 HIS A CA 1
ATOM 2509 C C . HIS A 1 311 ? 14.289 28.609 -2.861 1 97.62 311 HIS A C 1
ATOM 2511 O O . HIS A 1 311 ? 13.5 29.453 -2.406 1 97.62 311 HIS A O 1
ATOM 2517 N N . ARG A 1 312 ? 15.289 28.234 -2.219 1 97 312 ARG A N 1
ATOM 2518 C CA . ARG A 1 312 ? 15.422 28.391 -0.776 1 97 312 ARG A CA 1
ATOM 2519 C C . ARG A 1 312 ? 15.289 29.859 -0.379 1 97 312 ARG A C 1
ATOM 2521 O O . ARG A 1 312 ? 14.422 30.219 0.418 1 97 312 ARG A O 1
ATOM 2528 N N . LYS A 1 313 ? 16.094 30.766 -0.941 1 96.81 313 LYS A N 1
ATOM 2529 C CA . LYS A 1 313 ? 16.125 32.188 -0.563 1 96.81 313 LYS A CA 1
ATOM 2530 C C . LYS A 1 313 ? 14.797 32.844 -0.873 1 96.81 313 LYS A C 1
ATOM 2532 O O . LYS A 1 313 ? 14.25 33.594 -0.036 1 96.81 313 LYS A O 1
ATOM 2537 N N . ASN A 1 314 ? 14.336 32.562 -2.061 1 98.12 314 ASN A N 1
ATOM 2538 C CA . ASN A 1 314 ? 13.078 33.188 -2.461 1 98.12 314 ASN A CA 1
ATOM 2539 C C . ASN A 1 314 ? 11.906 32.656 -1.632 1 98.12 314 ASN A C 1
ATOM 2541 O O . ASN A 1 314 ? 10.969 33.406 -1.331 1 98.12 314 ASN A O 1
ATOM 2545 N N . TYR A 1 315 ? 11.898 31.391 -1.342 1 98.5 315 TYR A N 1
ATOM 2546 C CA . TYR A 1 315 ? 10.875 30.781 -0.504 1 98.5 315 TYR A CA 1
ATOM 2547 C C . TYR A 1 315 ? 10.82 31.453 0.866 1 98.5 315 TYR A C 1
ATOM 2549 O O . TYR A 1 315 ? 9.758 31.875 1.318 1 98.5 315 TYR A O 1
ATOM 2557 N N . GLU A 1 316 ? 11.953 31.625 1.491 1 97.94 316 GLU A N 1
ATOM 2558 C CA . GLU A 1 316 ? 12.047 32.25 2.805 1 97.94 316 GLU A CA 1
ATOM 2559 C C . GLU A 1 316 ? 11.609 33.719 2.746 1 97.94 316 GLU A C 1
ATOM 2561 O O . GLU A 1 316 ? 10.953 34.219 3.662 1 97.94 316 GLU A O 1
ATOM 2566 N N . ALA A 1 317 ? 11.984 34.344 1.688 1 97.44 317 ALA A N 1
ATOM 2567 C CA . ALA A 1 317 ? 11.609 35.75 1.517 1 97.44 317 ALA A CA 1
ATOM 2568 C C . ALA A 1 317 ? 10.094 35.906 1.417 1 97.44 317 ALA A C 1
ATOM 2570 O O . ALA A 1 317 ? 9.516 36.844 1.975 1 97.44 317 ALA A O 1
ATOM 2571 N N . GLU A 1 318 ? 9.477 34.969 0.658 1 98.31 318 GLU A N 1
ATOM 2572 C CA . GLU A 1 318 ? 8.023 35 0.527 1 98.31 318 GLU A CA 1
ATOM 2573 C C . GLU A 1 318 ? 7.348 34.781 1.874 1 98.31 318 GLU A C 1
ATOM 2575 O O . GLU A 1 318 ? 6.359 35.438 2.197 1 98.31 318 GLU A O 1
ATOM 2580 N N . VAL A 1 319 ? 7.832 33.844 2.639 1 98.69 319 VAL A N 1
ATOM 2581 C CA . VAL A 1 319 ? 7.27 33.562 3.951 1 98.69 319 VAL A CA 1
ATOM 2582 C C . VAL A 1 319 ? 7.438 34.75 4.871 1 98.69 319 VAL A C 1
ATOM 2584 O O . VAL A 1 319 ? 6.484 35.188 5.535 1 98.69 319 VAL A O 1
ATOM 2587 N N . LEU A 1 320 ? 8.617 35.344 4.883 1 97.31 320 LEU A N 1
ATOM 2588 C CA . LEU A 1 320 ? 8.898 36.469 5.738 1 97.31 320 LEU A CA 1
ATOM 2589 C C . LEU A 1 320 ? 8 37.656 5.383 1 97.31 320 LEU A C 1
ATOM 2591 O O . LEU A 1 320 ? 7.461 38.312 6.273 1 97.31 320 LEU A O 1
ATOM 2595 N N . ALA A 1 321 ? 7.902 37.938 4.102 1 97.62 321 ALA A N 1
ATOM 2596 C CA . ALA A 1 321 ? 7.039 39 3.652 1 97.62 321 ALA A CA 1
ATOM 2597 C C . ALA A 1 321 ? 5.602 38.812 4.121 1 97.62 321 ALA A C 1
ATOM 2599 O O . ALA A 1 321 ? 4.926 39.75 4.523 1 97.62 321 ALA A O 1
ATOM 2600 N N . PHE A 1 322 ? 5.148 37.625 4.047 1 98.56 322 PHE A N 1
ATOM 2601 C CA . PHE A 1 322 ? 3.795 37.312 4.48 1 98.56 322 PHE A CA 1
ATOM 2602 C C . PHE A 1 322 ? 3.643 37.531 5.984 1 98.56 322 PHE A C 1
ATOM 2604 O O . PHE A 1 322 ? 2.65 38.094 6.438 1 98.56 322 PHE A O 1
ATOM 2611 N N . LEU A 1 323 ? 4.602 37.062 6.715 1 98.19 323 LEU A N 1
ATOM 2612 C CA . LEU A 1 323 ? 4.562 37.219 8.164 1 98.19 323 LEU A CA 1
ATOM 2613 C C . LEU A 1 323 ? 4.535 38.688 8.562 1 98.19 323 LEU A C 1
ATOM 2615 O O . LEU A 1 323 ? 3.855 39.062 9.516 1 98.19 323 LEU A O 1
ATOM 2619 N N . GLU A 1 324 ? 5.246 39.5 7.828 1 96.38 324 GLU A N 1
ATOM 2620 C CA . GLU A 1 324 ? 5.234 40.938 8.07 1 96.38 324 GLU A CA 1
ATOM 2621 C C . GLU A 1 324 ? 3.859 41.531 7.777 1 96.38 324 GLU A C 1
ATOM 2623 O O . GLU A 1 324 ? 3.361 42.344 8.539 1 96.38 324 GLU A O 1
ATOM 2628 N N . ARG A 1 325 ? 3.299 41.094 6.77 1 96.12 325 ARG A N 1
ATOM 2629 C CA . ARG A 1 325 ? 1.997 41.594 6.352 1 96.12 325 ARG A CA 1
ATOM 2630 C C . ARG A 1 325 ? 0.931 41.281 7.402 1 96.12 325 ARG A C 1
ATOM 2632 O O . ARG A 1 325 ? 0.017 42.094 7.605 1 96.12 325 ARG A O 1
ATOM 2639 N N . ILE A 1 326 ? 1.059 40.188 8.039 1 96.56 326 ILE A N 1
ATOM 2640 C CA . ILE A 1 326 ? 0.012 39.781 8.984 1 96.56 326 ILE A CA 1
ATOM 2641 C C . ILE A 1 326 ? 0.426 40.188 10.398 1 96.56 326 ILE A C 1
ATOM 2643 O O . ILE A 1 326 ? -0.253 39.844 11.367 1 96.56 326 ILE A O 1
ATOM 2647 N N . GLY A 1 327 ? 1.567 40.781 10.562 1 92.94 327 GLY A N 1
ATOM 2648 C CA . GLY A 1 327 ? 1.959 41.406 11.82 1 92.94 327 GLY A CA 1
ATOM 2649 C C . GLY A 1 327 ? 2.666 40.438 12.766 1 92.94 327 GLY A C 1
ATOM 2650 O O . GLY A 1 327 ? 2.719 40.688 13.969 1 92.94 327 GLY A O 1
ATOM 2651 N N . LEU A 1 328 ? 3.15 39.344 12.32 1 93.06 328 LEU A N 1
ATOM 2652 C CA . LEU A 1 328 ? 3.816 38.375 13.18 1 93.06 328 LEU A CA 1
ATOM 2653 C C . LEU A 1 328 ? 5.289 38.719 13.359 1 93.06 328 LEU A C 1
ATOM 2655 O O . LEU A 1 328 ? 5.918 38.312 14.336 1 93.06 328 LEU A O 1
ATOM 2659 N N . THR A 1 329 ? 5.832 39.375 12.43 1 86.88 329 THR A N 1
ATOM 2660 C CA . THR A 1 329 ? 7.219 39.812 12.539 1 86.88 329 THR A CA 1
ATOM 2661 C C . THR A 1 329 ? 7.34 41.281 12.219 1 86.88 329 THR A C 1
ATOM 2663 O O . THR A 1 329 ? 6.465 41.875 11.562 1 86.88 329 THR A O 1
ATOM 2666 N N . GLU A 1 330 ? 8.273 41.938 12.938 1 76.62 330 GLU A N 1
ATOM 2667 C CA . GLU A 1 330 ? 8.516 43.344 12.664 1 76.62 330 GLU A CA 1
ATOM 2668 C C . GLU A 1 330 ? 9.172 43.531 11.305 1 76.62 330 GLU A C 1
ATOM 2670 O O . GLU A 1 330 ? 10 42.719 10.891 1 76.62 330 GLU A O 1
ATOM 2675 N N . PRO A 1 331 ? 8.5 44.469 10.688 1 63.22 331 PRO A N 1
ATOM 2676 C CA . PRO A 1 331 ? 9.109 44.75 9.383 1 63.22 331 PRO A CA 1
ATOM 2677 C C . PRO A 1 331 ? 10.617 44.938 9.461 1 63.22 331 PRO A C 1
ATOM 2679 O O . PRO A 1 331 ? 11.109 45.531 10.438 1 63.22 331 PRO A O 1
ATOM 2682 N N . THR A 1 332 ? 11.359 44.094 9.172 1 51.44 332 THR A N 1
ATOM 2683 C CA . THR A 1 332 ? 12.797 44.344 9.125 1 51.44 332 THR A CA 1
ATOM 2684 C C . THR A 1 332 ? 13.086 45.719 8.57 1 51.44 332 THR A C 1
ATOM 2686 O O . THR A 1 332 ? 12.688 46.062 7.449 1 51.44 332 THR A O 1
ATOM 2689 N N . ARG A 1 333 ? 13.094 46.781 9.367 1 43.28 333 ARG A N 1
ATOM 2690 C CA . ARG A 1 333 ? 13.641 48.031 8.898 1 43.28 333 ARG A CA 1
ATOM 2691 C C . ARG A 1 333 ? 14.844 47.812 8 1 43.28 333 ARG A C 1
ATOM 2693 O O . ARG A 1 333 ? 15.781 47.094 8.367 1 43.28 333 ARG A O 1
ATOM 2700 N N . HIS A 1 334 ? 14.641 47.844 6.75 1 39.44 334 HIS A N 1
ATOM 2701 C CA . HIS A 1 334 ? 15.828 48.062 5.93 1 39.44 334 HIS A CA 1
ATOM 2702 C C . HIS A 1 334 ? 16.797 49.031 6.598 1 39.44 334 HIS A C 1
ATOM 2704 O O . HIS A 1 334 ? 16.453 50.188 6.867 1 39.44 334 HIS A O 1
ATOM 2710 N N . LEU A 1 335 ? 17.469 48.719 7.582 1 33.34 335 LEU A N 1
ATOM 2711 C CA . LEU A 1 335 ? 18.562 49.594 7.98 1 33.34 335 LEU A CA 1
ATOM 2712 C C . LEU A 1 335 ? 19.234 50.219 6.758 1 33.34 335 LEU A C 1
ATOM 2714 O O . LEU A 1 335 ? 19.766 49.5 5.898 1 33.34 335 LEU A O 1
ATOM 2718 N N . ALA A 1 336 ? 18.766 51.375 6.258 1 35 336 ALA A N 1
ATOM 2719 C CA . ALA A 1 336 ? 19.5 52.375 5.469 1 35 336 ALA A CA 1
ATOM 2720 C C . ALA A 1 336 ? 20.922 52.562 5.996 1 35 336 ALA A C 1
ATOM 2722 O O . ALA A 1 336 ? 21.125 53.094 7.086 1 35 336 ALA A O 1
ATOM 2723 N N . THR A 1 337 ? 21.781 51.656 5.965 1 28.78 337 THR A N 1
ATOM 2724 C CA . THR A 1 337 ? 23.172 52.094 6.098 1 28.78 337 THR A CA 1
ATOM 2725 C C . THR A 1 337 ? 23.469 53.281 5.16 1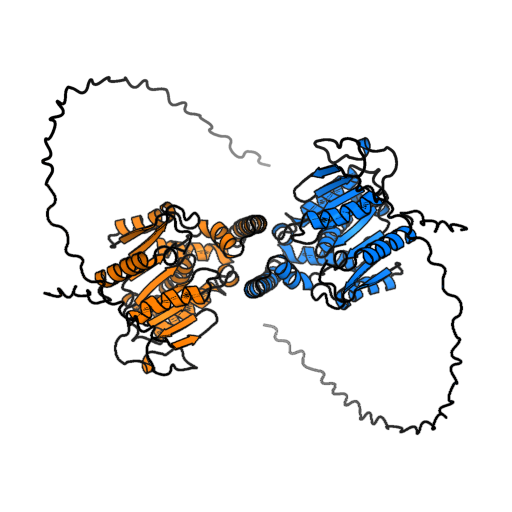 28.78 337 THR A C 1
ATOM 2727 O O . THR A 1 337 ? 23.328 53.156 3.941 1 28.78 337 THR A O 1
ATOM 2730 N N . SER A 1 338 ? 23.203 54.562 5.578 1 26.31 338 SER A N 1
ATOM 2731 C CA . SER A 1 338 ? 23.969 55.781 5.293 1 26.31 338 SER A CA 1
ATOM 2732 C C . SER A 1 338 ? 25.453 55.469 5.09 1 26.31 338 SER A C 1
ATOM 2734 O O . SER A 1 338 ? 26.25 56.375 4.887 1 26.31 338 SER A O 1
ATOM 2736 N N . LEU A 1 339 ? 25.938 54.375 4.594 1 23.66 339 LEU A N 1
ATOM 2737 C CA . LEU A 1 339 ? 27.203 54.688 3.949 1 23.66 339 LEU A CA 1
ATOM 2738 C C . LEU A 1 339 ? 26.984 55.156 2.512 1 23.66 339 LEU A C 1
ATOM 2740 O O . LEU A 1 339 ? 26.125 54.625 1.811 1 23.66 339 LEU A O 1
ATOM 2744 N N . MET B 1 1 ? -39.594 -3.576 35.719 1 16.88 1 MET B N 1
ATOM 2745 C CA . MET B 1 1 ? -39.312 -4.602 36.719 1 16.88 1 MET B CA 1
ATOM 2746 C C . MET B 1 1 ? -37.938 -5.188 36.562 1 16.88 1 MET B C 1
ATOM 2748 O O . MET B 1 1 ? -37.188 -4.754 35.688 1 16.88 1 MET B O 1
ATOM 2752 N N . MET B 1 2 ? -37.844 -6.582 36.281 1 16.66 2 MET B N 1
ATOM 2753 C CA . MET B 1 2 ? -36.969 -7.57 36.938 1 16.66 2 MET B CA 1
ATOM 2754 C C . MET B 1 2 ? -35.562 -7.527 36.375 1 16.66 2 MET B C 1
ATOM 2756 O O . MET B 1 2 ? -35.375 -7.5 35.156 1 16.66 2 MET B O 1
ATOM 2760 N N . ALA B 1 3 ? -34.469 -7.289 37.25 1 18.78 3 ALA B N 1
ATOM 2761 C CA . ALA B 1 3 ? -33.188 -7.141 37.906 1 18.78 3 ALA B CA 1
ATOM 2762 C C . ALA B 1 3 ? -32.312 -8.367 37.656 1 18.78 3 ALA B C 1
ATOM 2764 O O . ALA B 1 3 ? -31.109 -8.242 37.406 1 18.78 3 ALA B O 1
ATOM 2765 N N . THR B 1 4 ? -32.812 -9.672 37.781 1 17.02 4 THR B N 1
ATOM 2766 C CA . THR B 1 4 ? -32.094 -10.602 38.625 1 17.02 4 THR B CA 1
ATOM 2767 C C . THR B 1 4 ? -31.016 -11.352 37.875 1 17.02 4 THR B C 1
ATOM 2769 O O . THR B 1 4 ? -30.531 -12.398 38.312 1 17.02 4 THR B O 1
ATOM 2772 N N . TRP B 1 5 ? -30.547 -10.969 36.688 1 19.03 5 TRP B N 1
ATOM 2773 C CA . TRP B 1 5 ? -29.844 -12.047 36 1 19.03 5 TRP B CA 1
ATOM 2774 C C . TRP B 1 5 ? -28.672 -12.555 36.844 1 19.03 5 TRP B C 1
ATOM 2776 O O . TRP B 1 5 ? -28 -11.773 37.531 1 19.03 5 TRP B O 1
ATOM 2786 N N . ARG B 1 6 ? -28.516 -13.906 36.969 1 16.81 6 ARG B N 1
ATOM 2787 C CA . ARG B 1 6 ? -27.922 -14.984 37.75 1 16.81 6 ARG B CA 1
ATOM 2788 C C . ARG B 1 6 ? -26.406 -14.82 37.844 1 16.81 6 ARG B C 1
ATOM 2790 O O . ARG B 1 6 ? -25.75 -14.438 36.875 1 16.81 6 ARG B O 1
ATOM 2797 N N . MET B 1 7 ? -25.75 -15.078 39.031 1 16.33 7 MET B N 1
ATOM 2798 C CA . MET B 1 7 ? -24.719 -14.992 40.062 1 16.33 7 MET B CA 1
ATOM 2799 C C . MET B 1 7 ? -23.578 -15.945 39.781 1 16.33 7 MET B C 1
ATOM 2801 O O . MET B 1 7 ? -22.406 -15.617 40 1 16.33 7 MET B O 1
ATOM 2805 N N . GLN B 1 8 ? -23.891 -17.234 39.312 1 15.28 8 GLN B N 1
ATOM 2806 C CA . GLN B 1 8 ? -23.25 -18.156 40.25 1 15.28 8 GLN B CA 1
ATOM 2807 C C . GLN B 1 8 ? -21.734 -18.219 40 1 15.28 8 GLN B C 1
ATOM 2809 O O . GLN B 1 8 ? -21.25 -17.734 39 1 15.28 8 GLN B O 1
ATOM 2814 N N . GLN B 1 9 ? -21.125 -19.547 39.812 1 15.22 9 GLN B N 1
ATOM 2815 C CA . GLN B 1 9 ? -20.328 -20.406 40.656 1 15.22 9 GLN B CA 1
ATOM 2816 C C . GLN B 1 9 ? -18.859 -20.375 40.25 1 15.22 9 GLN B C 1
ATOM 2818 O O . GLN B 1 9 ? -18.531 -20.641 39.094 1 15.22 9 GLN B O 1
ATOM 2823 N N . ARG B 1 10 ? -17.938 -19.656 40.938 1 16.02 10 ARG B N 1
ATOM 2824 C CA . ARG B 1 10 ? -16.547 -19.25 41 1 16.02 10 ARG B CA 1
ATOM 2825 C C . ARG B 1 10 ? -15.625 -20.453 41.094 1 16.02 10 ARG B C 1
ATOM 2827 O O . ARG B 1 10 ? -14.43 -20.359 40.812 1 16.02 10 ARG B O 1
ATOM 2834 N N . ALA B 1 11 ? -16.094 -21.781 41.594 1 15.94 11 ALA B N 1
ATOM 2835 C CA . ALA B 1 11 ? -15.164 -22.266 42.625 1 15.94 11 ALA B CA 1
ATOM 2836 C C . ALA B 1 11 ? -13.867 -22.766 42 1 15.94 11 ALA B C 1
ATOM 2838 O O . ALA B 1 11 ? -13.898 -23.453 40.969 1 15.94 11 ALA B O 1
ATOM 2839 N N . LEU B 1 12 ? -12.609 -22.312 42.438 1 18.16 12 LEU B N 1
ATOM 2840 C CA . LEU B 1 12 ? -11.164 -22.234 42.281 1 18.16 12 LEU B CA 1
ATOM 2841 C C . LEU B 1 12 ? -10.508 -23.562 42.625 1 18.16 12 LEU B C 1
ATOM 2843 O O . LEU B 1 12 ? -10.391 -23.906 43.812 1 18.16 12 LEU B O 1
ATOM 2847 N N . CYS B 1 13 ? -11.102 -24.797 42.125 1 17.42 13 CYS B N 1
ATOM 2848 C CA . CYS B 1 13 ? -10.57 -25.953 42.844 1 17.42 13 CYS B CA 1
ATOM 2849 C C . CYS B 1 13 ? -9.055 -26.016 42.719 1 17.42 13 CYS B C 1
ATOM 2851 O O . CYS B 1 13 ? -8.516 -25.969 41.594 1 17.42 13 CYS B O 1
ATOM 2853 N N . LEU B 1 14 ? -8.297 -25.797 43.812 1 18.2 14 LEU B N 1
ATOM 2854 C CA . LEU B 1 14 ? -6.926 -25.719 44.281 1 18.2 14 LEU B CA 1
ATOM 2855 C C . LEU B 1 14 ? -6.219 -27.062 44.156 1 18.2 14 LEU B C 1
ATOM 2857 O O . LEU B 1 14 ? -6.457 -27.969 44.969 1 18.2 14 LEU B O 1
ATOM 2861 N N . ALA B 1 15 ? -6.441 -27.812 43.031 1 17.45 15 ALA B N 1
ATOM 2862 C CA . ALA B 1 15 ? -5.957 -29.172 43.219 1 17.45 15 ALA B CA 1
ATOM 2863 C C . ALA B 1 15 ? -4.465 -29.188 43.531 1 17.45 15 ALA B C 1
ATOM 2865 O O . ALA B 1 15 ? -3.68 -28.5 42.875 1 17.45 15 ALA B O 1
ATOM 2866 N N . ALA B 1 16 ? -4.195 -29.859 44.719 1 17.33 16 ALA B N 1
ATOM 2867 C CA . ALA B 1 16 ? -3.088 -30.094 45.625 1 17.33 16 ALA B CA 1
ATOM 2868 C C . ALA B 1 16 ? -1.927 -30.797 44.938 1 17.33 16 ALA B C 1
ATOM 2870 O O . ALA B 1 16 ? -2.121 -31.453 43.906 1 17.33 16 ALA B O 1
ATOM 2871 N N . THR B 1 17 ? -0.779 -30.766 45.5 1 18.39 17 THR B N 1
ATOM 2872 C CA . THR B 1 17 ? 0.676 -30.688 45.438 1 18.39 17 THR B CA 1
ATOM 2873 C C . THR B 1 17 ? 1.284 -32.094 45.344 1 18.39 17 THR B C 1
ATOM 2875 O O . THR B 1 17 ? 2.508 -32.25 45.344 1 18.39 17 THR B O 1
ATOM 2878 N N . ALA B 1 18 ? 0.61 -33.156 44.594 1 19.88 18 ALA B N 1
ATOM 2879 C CA . ALA B 1 18 ? 1.118 -34.406 45.125 1 19.88 18 ALA B CA 1
ATOM 2880 C C . ALA B 1 18 ? 2.617 -34.531 44.875 1 19.88 18 ALA B C 1
ATOM 2882 O O . ALA B 1 18 ? 3.129 -34.062 43.875 1 19.88 18 ALA B O 1
ATOM 2883 N N . PRO B 1 19 ? 3.367 -35.062 45.844 1 20.89 19 PRO B N 1
ATOM 2884 C CA . PRO B 1 19 ? 4.785 -35.094 46.219 1 20.89 19 PRO B CA 1
ATOM 2885 C C . PRO B 1 19 ? 5.609 -36.062 45.375 1 20.89 19 PRO B C 1
ATOM 2887 O O . PRO B 1 19 ? 6.82 -36.188 45.594 1 20.89 19 PRO B O 1
ATOM 2890 N N . THR B 1 20 ? 5.348 -36.25 44.094 1 18.38 20 THR B N 1
ATOM 2891 C CA . THR B 1 20 ? 5.781 -37.562 43.688 1 18.38 20 THR B CA 1
ATOM 2892 C C . THR B 1 20 ? 7.289 -37.719 43.844 1 18.38 20 THR B C 1
ATOM 2894 O O . THR B 1 20 ? 8.047 -36.812 43.531 1 18.38 20 THR B O 1
ATOM 2897 N N . ARG B 1 21 ? 7.68 -38.906 44.469 1 18.19 21 ARG B N 1
ATOM 2898 C CA . ARG B 1 21 ? 8.883 -39.531 45.031 1 18.19 21 ARG B CA 1
ATOM 2899 C C . ARG B 1 21 ? 9.93 -39.75 43.938 1 18.19 21 ARG B C 1
ATOM 2901 O O . ARG B 1 21 ? 9.602 -40.125 42.812 1 18.19 21 ARG B O 1
ATOM 2908 N N . ILE B 1 22 ? 11.125 -39.25 44.094 1 20.42 22 ILE B N 1
ATOM 2909 C CA . ILE B 1 22 ? 12.375 -39 43.406 1 20.42 22 ILE B CA 1
ATOM 2910 C C . ILE B 1 22 ? 13.086 -40.312 43.062 1 20.42 22 ILE B C 1
ATOM 2912 O O . ILE B 1 22 ? 14.266 -40.312 42.719 1 20.42 22 ILE B O 1
ATOM 2916 N N . VAL B 1 23 ? 12.281 -41.312 42.5 1 20.67 23 VAL B N 1
ATOM 2917 C CA . VAL B 1 23 ? 12.992 -42.594 42.594 1 20.67 23 VAL B CA 1
ATOM 2918 C C . VAL B 1 23 ? 14.305 -42.531 41.812 1 20.67 23 VAL B C 1
ATOM 2920 O O . VAL B 1 23 ? 14.328 -42.094 40.656 1 20.67 23 VAL B O 1
ATOM 2923 N N . THR B 1 24 ? 15.383 -42.594 42.469 1 21.39 24 THR B N 1
ATOM 2924 C CA . THR B 1 24 ? 16.812 -42.375 42.25 1 21.39 24 THR B CA 1
ATOM 2925 C C . THR B 1 24 ? 17.391 -43.5 41.375 1 21.39 24 THR B C 1
ATOM 2927 O O . THR B 1 24 ? 18.578 -43.469 41.031 1 21.39 24 THR B O 1
ATOM 2930 N N . THR B 1 25 ? 16.484 -44.094 40.375 1 20.52 25 THR B N 1
ATOM 2931 C CA . THR B 1 25 ? 17.047 -45.406 40.031 1 20.52 25 THR B CA 1
ATOM 2932 C C . THR B 1 25 ? 18.438 -45.25 39.406 1 20.52 25 THR B C 1
ATOM 2934 O O . THR B 1 25 ? 18.641 -44.375 38.562 1 20.52 25 THR B O 1
ATOM 2937 N N . THR B 1 26 ? 19.406 -45.844 40 1 23.58 26 THR B N 1
ATOM 2938 C CA . THR B 1 26 ? 20.859 -45.938 39.938 1 23.58 26 THR B CA 1
ATOM 2939 C C . THR B 1 26 ? 21.297 -46.688 38.656 1 23.58 26 THR B C 1
ATOM 2941 O O . THR B 1 26 ? 21.062 -47.875 38.531 1 23.58 26 THR B O 1
ATOM 2944 N N . THR B 1 27 ? 20.844 -46.188 37.438 1 21.88 27 THR B N 1
ATOM 2945 C CA . THR B 1 27 ? 21.016 -47.125 36.312 1 21.88 27 THR B CA 1
ATOM 2946 C C . THR B 1 27 ? 22.484 -47.469 36.156 1 21.88 27 THR B C 1
ATOM 2948 O O . THR B 1 27 ? 23.359 -46.594 36.219 1 21.88 27 THR B O 1
ATOM 2951 N N . PRO B 1 28 ? 22.641 -48.75 36.125 1 23.66 28 PRO B N 1
ATOM 2952 C CA . PRO B 1 28 ? 23.906 -49.5 36.25 1 23.66 28 PRO B CA 1
ATOM 2953 C C . PRO B 1 28 ? 24.938 -49.094 35.188 1 23.66 28 PRO B C 1
ATOM 2955 O O . PRO B 1 28 ? 24.594 -48.375 34.25 1 23.66 28 PRO B O 1
ATOM 2958 N N . PRO B 1 29 ? 25.781 -50 34.906 1 24.8 29 PRO B N 1
ATOM 2959 C CA . PRO B 1 29 ? 27.234 -50.125 34.75 1 24.8 29 PRO B CA 1
ATOM 2960 C C . PR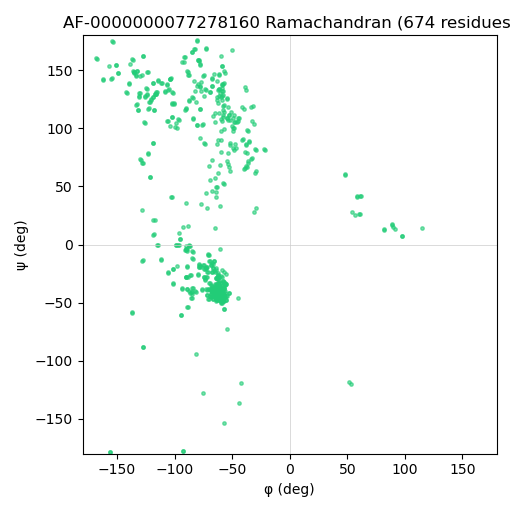O B 1 29 ? 27.688 -50 33.281 1 24.8 29 PRO B C 1
ATOM 2962 O O . PRO B 1 29 ? 28.891 -49.938 33.031 1 24.8 29 PRO B O 1
ATOM 2965 N N . TYR B 1 30 ? 26.844 -49.594 32.219 1 22.78 30 TYR B N 1
ATOM 2966 C CA . TYR B 1 30 ? 27.109 -50.312 30.984 1 22.78 30 TYR B CA 1
ATOM 2967 C C . TYR B 1 30 ? 28.5 -50 30.438 1 22.78 30 TYR B C 1
ATOM 2969 O O . TYR B 1 30 ? 28.906 -48.844 30.406 1 22.78 30 TYR B O 1
ATOM 2977 N N . THR B 1 31 ? 29.406 -50.969 30.422 1 23.5 31 THR B N 1
ATOM 2978 C CA . THR B 1 31 ? 30.812 -51.062 30.078 1 23.5 31 THR B CA 1
ATOM 2979 C C . THR B 1 31 ? 31.031 -50.719 28.594 1 23.5 31 THR B C 1
ATOM 2981 O O . THR B 1 31 ? 30.422 -51.344 27.719 1 23.5 31 THR B O 1
ATOM 2984 N N . SER B 1 32 ? 31.266 -49.469 28.219 1 23.02 32 SER B N 1
ATOM 2985 C CA . SER B 1 32 ? 31.328 -48.906 26.875 1 23.02 32 SER B CA 1
ATOM 2986 C C . SER B 1 32 ? 32.406 -49.562 26.047 1 23.02 32 SER B C 1
ATOM 2988 O O . SER B 1 32 ? 33.594 -49.5 26.406 1 23.02 32 SER B O 1
ATOM 2990 N N . THR B 1 33 ? 32.094 -50.75 25.516 1 24.59 33 THR B N 1
ATOM 2991 C CA . THR B 1 33 ? 33 -51.5 24.688 1 24.59 33 THR B CA 1
ATOM 2992 C C . THR B 1 33 ? 33.531 -50.656 23.516 1 24.59 33 THR B C 1
ATOM 2994 O O . THR B 1 33 ? 32.719 -50.031 22.812 1 24.59 33 THR B O 1
ATOM 2997 N N . SER B 1 34 ? 34.812 -50.25 23.578 1 24.39 34 SER B N 1
ATOM 2998 C CA . SER B 1 34 ? 35.594 -49.344 22.719 1 24.39 34 SER B CA 1
ATOM 2999 C C . SER B 1 34 ? 35.656 -49.875 21.281 1 24.39 34 SER B C 1
ATOM 3001 O O . SER B 1 34 ? 36.188 -50.969 21.047 1 24.39 34 SER B O 1
ATOM 3003 N N . LEU B 1 35 ? 34.469 -49.875 20.516 1 22.8 35 LEU B N 1
ATOM 3004 C CA . LEU B 1 35 ? 34.469 -50.438 19.188 1 22.8 35 LEU B CA 1
ATOM 3005 C C . LEU B 1 35 ? 35.562 -49.875 18.328 1 22.8 35 LEU B C 1
ATOM 3007 O O . LEU B 1 35 ? 35.719 -48.656 18.234 1 22.8 35 LEU B O 1
ATOM 3011 N N . THR B 1 36 ? 36.594 -50.656 18.062 1 24.81 36 THR B N 1
ATOM 3012 C CA . THR B 1 36 ? 37.812 -50.5 17.266 1 24.81 36 THR B CA 1
ATOM 3013 C C . THR B 1 36 ? 37.469 -50.156 15.82 1 24.81 36 THR B C 1
ATOM 3015 O O . THR B 1 36 ? 36.969 -51 15.07 1 24.81 36 THR B O 1
ATOM 3018 N N . VAL B 1 37 ? 36.656 -49.156 15.492 1 22.52 37 VAL B N 1
ATOM 3019 C CA . VAL B 1 37 ? 36.25 -49.094 14.086 1 22.52 37 VAL B CA 1
ATOM 3020 C C . VAL B 1 37 ? 37.469 -48.938 13.203 1 22.52 37 VAL B C 1
ATOM 3022 O O . VAL B 1 37 ? 38.281 -48.031 13.398 1 22.52 37 VAL B O 1
ATOM 3025 N N . ARG B 1 38 ? 37.812 -49.969 12.508 1 21.19 38 ARG B N 1
ATOM 3026 C CA . ARG B 1 38 ? 38.844 -50.156 11.5 1 21.19 38 ARG B CA 1
ATOM 3027 C C . ARG B 1 38 ? 38.781 -49.031 10.453 1 21.19 38 ARG B C 1
ATOM 3029 O O . ARG B 1 38 ? 37.719 -48.75 9.906 1 21.19 38 ARG B O 1
ATOM 3036 N N . LYS B 1 39 ? 39.75 -48.188 10.508 1 26.58 39 LYS B N 1
ATOM 3037 C CA . LYS B 1 39 ? 40 -47.062 9.633 1 26.58 39 LYS B CA 1
ATOM 3038 C C . LYS B 1 39 ? 40 -47.5 8.164 1 26.58 39 LYS B C 1
ATOM 3040 O O . LYS B 1 39 ? 40.938 -48.188 7.719 1 26.58 39 LYS B O 1
ATOM 3045 N N . VAL B 1 40 ? 38.75 -47.938 7.664 1 21.75 40 VAL B N 1
ATOM 3046 C CA . VAL B 1 40 ? 38.781 -48.375 6.27 1 21.75 40 VAL B CA 1
ATOM 3047 C C . VAL B 1 40 ? 39.469 -47.312 5.414 1 21.75 40 VAL B C 1
ATOM 3049 O O . VAL B 1 40 ? 39.062 -46.125 5.457 1 21.75 40 VAL B O 1
ATOM 3052 N N . THR B 1 41 ? 40.625 -47.531 5.09 1 24.69 41 THR B N 1
ATOM 3053 C CA . THR B 1 41 ? 41.531 -46.781 4.227 1 24.69 41 THR B CA 1
ATOM 3054 C C . THR B 1 41 ? 40.875 -46.531 2.867 1 24.69 41 THR B C 1
ATOM 3056 O O . THR B 1 41 ? 40.594 -47.469 2.123 1 24.69 41 THR B O 1
ATOM 3059 N N . SER B 1 42 ? 39.844 -45.688 2.854 1 23.66 42 SER B N 1
ATOM 3060 C CA . SER B 1 42 ? 39.094 -45.438 1.622 1 23.66 42 SER B CA 1
ATOM 3061 C C . SER B 1 42 ? 40.031 -45.25 0.434 1 23.66 42 SER B C 1
ATOM 3063 O O . SER B 1 42 ? 41 -44.5 0.521 1 23.66 42 SER B O 1
ATOM 3065 N N . PRO B 1 43 ? 40 -46.281 -0.409 1 28.53 43 PRO B N 1
ATOM 3066 C CA . PRO B 1 43 ? 40.938 -46.469 -1.515 1 28.53 43 PRO B CA 1
ATOM 3067 C C . PRO B 1 43 ? 41.188 -45.188 -2.287 1 28.53 43 PRO B C 1
ATOM 3069 O O . PRO B 1 43 ? 40.531 -44.156 -2.037 1 28.53 43 PRO B O 1
ATOM 3072 N N . ASN B 1 44 ? 41.188 -45.406 -3.684 1 27.64 44 ASN B N 1
ATOM 3073 C CA . ASN B 1 44 ? 41.906 -45 -4.887 1 27.64 44 ASN B CA 1
ATOM 3074 C C . ASN B 1 44 ? 41.5 -43.594 -5.332 1 27.64 44 ASN B C 1
ATOM 3076 O O . ASN B 1 44 ? 40.406 -43.125 -5.023 1 27.64 44 ASN B O 1
ATOM 3080 N N . THR B 1 45 ? 42.5 -42.844 -5.77 1 28.06 45 THR B N 1
ATOM 3081 C CA . THR B 1 45 ? 42.531 -41.469 -6.25 1 28.06 45 THR B CA 1
ATOM 3082 C C . THR B 1 45 ? 41.5 -41.219 -7.352 1 28.06 45 THR B C 1
ATOM 3084 O O . THR B 1 45 ? 41.531 -41.906 -8.383 1 28.06 45 THR B O 1
ATOM 3087 N N . PRO B 1 46 ? 40.281 -40.906 -7.051 1 28.69 46 PRO B N 1
ATOM 3088 C CA . PRO B 1 46 ? 39.344 -40.844 -8.164 1 28.69 46 PRO B CA 1
ATOM 3089 C C . PRO B 1 46 ? 39.906 -40.094 -9.383 1 28.69 46 PRO B C 1
ATOM 3091 O O . PRO B 1 46 ? 40.656 -39.156 -9.227 1 28.69 46 PRO B O 1
ATOM 3094 N N . THR B 1 47 ? 40.219 -40.844 -10.461 1 31.61 47 THR B N 1
ATOM 3095 C CA . THR B 1 47 ? 40.594 -40.344 -11.781 1 31.61 47 THR B CA 1
ATOM 3096 C C . THR B 1 47 ? 39.719 -39.156 -12.172 1 31.61 47 THR B C 1
ATOM 3098 O O . THR B 1 47 ? 38.5 -39.156 -11.977 1 31.61 47 THR B O 1
ATOM 3101 N N . TRP B 1 48 ? 40.375 -37.969 -12.367 1 27.7 48 TRP B N 1
ATOM 3102 C CA . TRP B 1 48 ? 39.812 -36.688 -12.727 1 27.7 48 TRP B CA 1
ATOM 3103 C C . TRP B 1 48 ? 38.875 -36.812 -13.914 1 27.7 48 TRP B C 1
ATOM 3105 O O . TRP B 1 48 ? 39.25 -37.344 -14.969 1 27.7 48 TRP B O 1
ATOM 3115 N N . TYR B 1 49 ? 37.625 -37.188 -13.719 1 28.62 49 TYR B N 1
ATOM 3116 C CA . TYR B 1 49 ? 36.656 -37.219 -14.82 1 28.62 49 TYR B CA 1
ATOM 3117 C C . TYR B 1 49 ? 36.75 -35.938 -15.656 1 28.62 49 TYR B C 1
ATOM 3119 O O . TYR B 1 49 ? 36.781 -34.844 -15.117 1 28.62 49 TYR B O 1
ATOM 3127 N N . PRO B 1 50 ? 37.375 -36.094 -16.875 1 31.64 50 PRO B N 1
ATOM 3128 C CA . PRO B 1 50 ? 37.469 -34.875 -17.703 1 31.64 50 PRO B CA 1
ATOM 3129 C C . PRO B 1 50 ? 36.188 -34.031 -17.609 1 31.64 50 PRO B C 1
ATOM 3131 O O . PRO B 1 50 ? 35.125 -34.531 -17.281 1 31.64 50 PRO B O 1
ATOM 3134 N N . ILE B 1 51 ? 36.344 -32.75 -17.453 1 31.33 51 ILE B N 1
ATOM 3135 C CA . ILE B 1 51 ? 35.375 -31.672 -17.438 1 31.33 51 ILE B CA 1
ATOM 3136 C C . ILE B 1 51 ? 34.344 -31.906 -18.531 1 31.33 51 ILE B C 1
ATOM 3138 O O . ILE B 1 51 ? 34.688 -32.062 -19.703 1 31.33 51 ILE B O 1
ATOM 3142 N N . VAL B 1 52 ? 33.219 -32.625 -18.219 1 32.47 52 VAL B N 1
ATOM 3143 C CA . VAL B 1 52 ? 32.094 -32.625 -19.156 1 32.47 52 VAL B CA 1
ATOM 3144 C C . VAL B 1 52 ? 32.031 -31.297 -19.906 1 32.47 52 VAL B C 1
ATOM 3146 O O . VAL B 1 52 ? 32.219 -30.234 -19.297 1 32.47 52 VAL B O 1
ATOM 3149 N N . SER B 1 53 ? 32.469 -31.328 -21.172 1 32.91 53 SER B N 1
ATOM 3150 C CA . SER B 1 53 ? 32.281 -30.156 -22.031 1 32.91 53 SER B CA 1
ATOM 3151 C C . SER B 1 53 ? 31.016 -29.406 -21.688 1 32.91 53 SER B C 1
ATOM 3153 O O . SER B 1 53 ? 30 -30.016 -21.328 1 32.91 53 SER B O 1
ATOM 3155 N N . PRO B 1 54 ? 31.078 -28.172 -21.297 1 34.62 54 PRO B N 1
ATOM 3156 C CA . PRO B 1 54 ? 29.859 -27.375 -21.078 1 34.62 54 PRO B CA 1
ATOM 3157 C C . PRO B 1 54 ? 28.781 -27.688 -22.109 1 34.62 54 PRO B C 1
ATOM 3159 O O . PRO B 1 54 ? 29.047 -27.672 -23.312 1 34.62 54 PRO B O 1
ATOM 3162 N N . LEU B 1 55 ? 28.047 -28.734 -22.016 1 33.22 55 LEU B N 1
ATOM 3163 C CA . LEU B 1 55 ? 26.844 -28.719 -22.844 1 33.22 55 LEU B CA 1
ATOM 3164 C C . LEU B 1 55 ? 26.469 -27.281 -23.203 1 33.22 55 LEU B C 1
ATOM 3166 O O . LEU B 1 55 ? 26.281 -26.438 -22.328 1 33.22 55 LEU B O 1
ATOM 3170 N N . LEU B 1 56 ? 27.094 -26.734 -24.188 1 34.62 56 LEU B N 1
ATOM 3171 C CA . LEU B 1 56 ? 26.516 -25.516 -24.766 1 34.62 56 LEU B CA 1
ATOM 3172 C C . LEU B 1 56 ? 25 -25.516 -24.641 1 34.62 56 LEU B C 1
ATOM 3174 O O . LEU B 1 56 ? 24.312 -26.281 -25.328 1 34.62 56 LEU B O 1
ATOM 3178 N N . LEU B 1 57 ? 24.469 -25.547 -23.484 1 38.09 57 LEU B N 1
ATOM 3179 C CA . LEU B 1 57 ? 23.031 -25.25 -23.359 1 38.09 57 LEU B CA 1
ATOM 3180 C C . LEU B 1 57 ? 22.609 -24.234 -24.406 1 38.09 57 LEU B C 1
ATOM 3182 O O . LEU B 1 57 ? 23.062 -23.078 -24.391 1 38.09 57 LEU B O 1
ATOM 3186 N N . HIS B 1 58 ? 22.469 -24.562 -25.656 1 39.06 58 HIS B N 1
ATOM 3187 C CA . HIS B 1 58 ? 21.75 -23.734 -26.625 1 39.06 58 HIS B CA 1
ATOM 3188 C C . HIS B 1 58 ? 20.641 -22.953 -25.953 1 39.06 58 HIS B C 1
ATOM 3190 O O . HIS B 1 58 ? 19.734 -23.531 -25.359 1 39.06 58 HIS B O 1
ATOM 3196 N N . VAL B 1 59 ? 20.953 -21.859 -25.359 1 47.75 59 VAL B N 1
ATOM 3197 C CA . VAL B 1 59 ? 19.922 -20.922 -24.969 1 47.75 59 VAL B CA 1
ATOM 3198 C C . VAL B 1 59 ? 18.828 -20.875 -26.047 1 47.75 59 VAL B C 1
ATOM 3200 O O . VAL B 1 59 ? 19.047 -20.375 -27.141 1 47.75 59 VAL B O 1
ATOM 3203 N N . ARG B 1 60 ? 18.094 -21.938 -26.219 1 52.75 60 ARG B N 1
ATOM 3204 C CA . ARG B 1 60 ? 16.984 -21.922 -27.156 1 52.75 60 ARG B CA 1
ATOM 3205 C C . ARG B 1 60 ? 16.047 -20.75 -26.859 1 52.75 60 ARG B C 1
ATOM 3207 O O . ARG B 1 60 ? 15.633 -20.547 -25.719 1 52.75 60 ARG B O 1
ATOM 3214 N N . GLU B 1 61 ? 16 -19.797 -27.703 1 68.75 61 GLU B N 1
ATOM 3215 C CA . GLU B 1 61 ? 15.07 -18.688 -27.703 1 68.75 61 GLU B CA 1
ATOM 3216 C C . GLU B 1 61 ? 13.625 -19.172 -27.672 1 68.75 61 GLU B C 1
ATOM 3218 O O . GLU B 1 61 ? 13.289 -20.188 -28.281 1 68.75 61 GLU B O 1
ATOM 3223 N N . PHE B 1 62 ? 12.914 -18.969 -26.484 1 77.25 62 PHE B N 1
ATOM 3224 C CA . PHE B 1 62 ? 11.508 -19.375 -26.484 1 77.25 62 PHE B CA 1
ATOM 3225 C C . PHE B 1 62 ? 10.625 -18.219 -26.953 1 77.25 62 PHE B C 1
ATOM 3227 O O . PHE B 1 62 ? 11.055 -17.062 -26.969 1 77.25 62 PHE B O 1
ATOM 3234 N N . HIS B 1 63 ? 9.586 -18.656 -27.562 1 83.94 63 HIS B N 1
ATOM 3235 C CA . HIS B 1 63 ? 8.531 -17.734 -27.953 1 83.94 63 HIS B CA 1
ATOM 3236 C C . HIS B 1 63 ? 7.5 -17.547 -26.844 1 83.94 63 HIS B C 1
ATOM 3238 O O . HIS B 1 63 ? 7.285 -18.469 -26.047 1 83.94 63 HIS B O 1
ATOM 3244 N N . SER B 1 64 ? 6.992 -16.391 -26.766 1 88.94 64 SER B N 1
ATOM 3245 C CA . SER B 1 64 ? 6.004 -16.141 -25.719 1 88.94 64 SER B CA 1
ATOM 3246 C C . SER B 1 64 ? 4.781 -15.43 -26.281 1 88.94 64 SER B C 1
ATOM 3248 O O . SER B 1 64 ? 4.855 -14.797 -27.344 1 88.94 64 SER B O 1
ATOM 3250 N N . ARG B 1 65 ? 3.629 -15.688 -25.688 1 90 65 ARG B N 1
ATOM 3251 C CA . ARG B 1 65 ? 2.367 -15.016 -25.984 1 90 65 ARG B CA 1
ATOM 3252 C C . ARG B 1 65 ? 1.658 -14.578 -24.719 1 90 65 ARG B C 1
ATOM 3254 O O . ARG B 1 65 ? 1.298 -15.406 -23.875 1 90 65 ARG B O 1
ATOM 3261 N N . LYS B 1 66 ? 1.45 -13.273 -24.656 1 92.12 66 LYS B N 1
ATOM 3262 C CA . LYS B 1 66 ? 0.731 -12.703 -23.516 1 92.12 66 LYS B CA 1
ATOM 3263 C C . LYS B 1 66 ? -0.776 -12.719 -23.766 1 92.12 66 LYS B C 1
ATOM 3265 O O . LYS B 1 66 ? -1.255 -12.188 -24.766 1 92.12 66 LYS B O 1
ATOM 3270 N N . PHE B 1 67 ? -1.524 -13.359 -22.828 1 92.56 67 PHE B N 1
ATOM 3271 C CA . PHE B 1 67 ? -2.977 -13.438 -22.953 1 92.56 67 PHE B CA 1
ATOM 3272 C C . PHE B 1 67 ? -3.641 -12.297 -22.188 1 92.56 67 PHE B C 1
ATOM 3274 O O . PHE B 1 67 ? -4.703 -11.812 -22.578 1 92.56 67 PHE B O 1
ATOM 3281 N N . SER B 1 68 ? -3.113 -11.961 -21.078 1 94.44 68 SER B N 1
ATOM 3282 C CA . SER B 1 68 ? -3.6 -10.914 -20.188 1 94.44 68 SER B CA 1
ATOM 3283 C C . SER B 1 68 ? -2.48 -10.383 -19.297 1 94.44 68 SER B C 1
ATOM 3285 O O . SER B 1 68 ? -1.326 -10.797 -19.438 1 94.44 68 SER B O 1
ATOM 3287 N N . ARG B 1 69 ? -2.814 -9.516 -18.484 1 93 69 ARG B N 1
ATOM 3288 C CA . ARG B 1 69 ? -1.816 -8.992 -17.547 1 93 69 ARG B CA 1
ATOM 3289 C C . ARG B 1 69 ? -1.384 -10.062 -16.547 1 93 69 ARG B C 1
ATOM 3291 O O . ARG B 1 69 ? -0.325 -9.953 -15.93 1 93 69 ARG B O 1
ATOM 3298 N N . ASN B 1 70 ? -2.16 -11.117 -16.453 1 97.25 70 ASN B N 1
ATOM 3299 C CA . ASN B 1 70 ? -1.901 -12.125 -15.422 1 97.25 70 ASN B CA 1
ATOM 3300 C C . ASN B 1 70 ? -1.292 -13.391 -16.016 1 97.25 70 ASN B C 1
ATOM 3302 O O . ASN B 1 70 ? -0.682 -14.188 -15.305 1 97.25 70 ASN B O 1
ATOM 3306 N N . VAL B 1 71 ? -1.565 -13.594 -17.359 1 97.75 71 VAL B N 1
ATOM 3307 C CA . VAL B 1 71 ? -1.257 -14.914 -17.906 1 97.75 71 VAL B CA 1
ATOM 3308 C C . VAL B 1 71 ? -0.449 -14.773 -19.188 1 97.75 71 VAL B C 1
ATOM 3310 O O . VAL B 1 71 ? -0.836 -14.031 -20.094 1 97.75 71 VAL B O 1
ATOM 3313 N N . GLU B 1 72 ? 0.628 -15.5 -19.25 1 96.69 72 GLU B N 1
ATOM 3314 C CA . GLU B 1 72 ? 1.511 -15.516 -20.406 1 96.69 72 GLU B CA 1
ATOM 3315 C C . GLU B 1 72 ? 2.008 -16.938 -20.703 1 96.69 72 GLU B C 1
ATOM 3317 O O . GLU B 1 72 ? 2.336 -17.688 -19.781 1 96.69 72 GLU B O 1
ATOM 3322 N N . PHE B 1 73 ? 2.045 -17.297 -21.984 1 96 73 PHE B N 1
ATOM 3323 C CA . PHE B 1 73 ? 2.434 -18.641 -22.422 1 96 73 PHE B CA 1
ATOM 3324 C C . PHE B 1 73 ? 3.832 -18.625 -23.031 1 96 73 PHE B C 1
ATOM 3326 O O . PHE B 1 73 ? 4.176 -17.719 -23.797 1 96 73 PHE B O 1
ATOM 3333 N N . PHE B 1 74 ? 4.695 -19.594 -22.609 1 94.75 74 PHE B N 1
ATOM 3334 C CA . PHE B 1 74 ? 6.039 -19.781 -23.141 1 94.75 74 PHE B CA 1
ATOM 3335 C C . PHE B 1 74 ? 6.18 -21.156 -23.781 1 94.75 74 PHE B C 1
ATOM 3337 O O . PHE B 1 74 ? 5.668 -22.141 -23.25 1 94.75 74 PHE B O 1
ATOM 3344 N N . THR B 1 75 ? 6.859 -21.203 -24.938 1 92.06 75 THR B N 1
ATOM 3345 C CA . THR B 1 75 ? 7.125 -22.484 -25.578 1 92.06 75 THR B CA 1
ATOM 3346 C C . THR B 1 75 ? 8.445 -22.438 -26.359 1 92.06 75 THR B C 1
ATOM 3348 O O . THR B 1 75 ? 8.875 -21.359 -26.781 1 92.06 75 THR B O 1
ATOM 3351 N N . SER B 1 76 ? 9.109 -23.609 -26.391 1 86.38 76 SER B N 1
ATOM 3352 C CA . SER B 1 76 ? 10.336 -23.703 -27.188 1 86.38 76 SER B CA 1
ATOM 3353 C C . SER B 1 76 ? 10.023 -24 -28.656 1 86.38 76 SER B C 1
ATOM 3355 O O . SER B 1 76 ? 10.914 -23.984 -29.5 1 86.38 76 SER B O 1
ATOM 3357 N N . SER B 1 77 ? 8.758 -24.234 -28.875 1 82.31 77 SER B N 1
ATOM 3358 C CA . SER B 1 77 ? 8.367 -24.562 -30.25 1 82.31 77 SER B CA 1
ATOM 3359 C C . SER B 1 77 ? 8.555 -23.359 -31.172 1 82.31 77 SER B C 1
ATOM 3361 O O . SER B 1 77 ? 8.297 -22.219 -30.781 1 82.31 77 SER B O 1
ATOM 3363 N N . ASP B 1 78 ? 8.969 -23.641 -32.344 1 76.94 78 ASP B N 1
ATOM 3364 C CA . ASP B 1 78 ? 9.219 -22.594 -33.344 1 76.94 78 ASP B CA 1
ATOM 3365 C C . ASP B 1 78 ? 7.941 -22.266 -34.125 1 76.94 78 ASP B C 1
ATOM 3367 O O . ASP B 1 78 ? 7.941 -21.359 -34.969 1 76.94 78 ASP B O 1
ATOM 3371 N N . ILE B 1 79 ? 6.922 -22.938 -33.812 1 75.56 79 ILE B N 1
ATOM 3372 C CA . ILE B 1 79 ? 5.66 -22.688 -34.5 1 75.56 79 ILE B CA 1
ATOM 3373 C C . ILE B 1 79 ? 5.062 -21.359 -34.031 1 75.56 79 ILE B C 1
ATOM 3375 O O . ILE B 1 79 ? 5.039 -21.078 -32.812 1 75.56 79 ILE B O 1
ATOM 3379 N N . PRO B 1 80 ? 4.664 -20.625 -35.031 1 77.06 80 PRO B N 1
ATOM 3380 C CA . PRO B 1 80 ? 4.031 -19.359 -34.656 1 77.06 80 PRO B CA 1
ATOM 3381 C C . PRO B 1 80 ? 2.797 -19.547 -33.75 1 77.06 80 PRO B C 1
ATOM 3383 O O . PRO B 1 80 ? 1.963 -20.422 -34.062 1 77.06 80 PRO B O 1
ATOM 3386 N N . LEU B 1 81 ? 2.732 -18.828 -32.719 1 81.31 81 LEU B N 1
ATOM 3387 C CA . LEU B 1 81 ? 1.621 -18.922 -31.781 1 81.31 81 LEU B CA 1
ATOM 3388 C C . LEU B 1 81 ? 0.431 -18.094 -32.25 1 81.31 81 LEU B C 1
ATOM 3390 O O . LEU B 1 81 ? 0.606 -16.984 -32.75 1 81.31 81 LEU B O 1
ATOM 3394 N N . PRO B 1 82 ? -0.732 -18.625 -32.062 1 77.88 82 PRO B N 1
ATOM 3395 C CA . PRO B 1 82 ? -1.919 -17.859 -32.469 1 77.88 82 PRO B CA 1
ATOM 3396 C C . PRO B 1 82 ? -2.107 -16.578 -31.641 1 77.88 82 PRO B C 1
ATOM 3398 O O . PRO B 1 82 ? -1.786 -16.562 -30.453 1 77.88 82 PRO B O 1
ATOM 3401 N N . LYS B 1 83 ? -2.621 -15.461 -32.125 1 75.12 83 LYS B N 1
ATOM 3402 C CA . LYS B 1 83 ? -2.664 -14.156 -31.484 1 75.12 83 LYS B CA 1
ATOM 3403 C C . LYS B 1 83 ? -4.02 -13.906 -30.828 1 75.12 83 LYS B C 1
ATOM 3405 O O . LYS B 1 83 ? -4.113 -13.172 -29.844 1 75.12 83 LYS B O 1
ATOM 3410 N N . ASP B 1 84 ? -5.031 -14.656 -31.219 1 76.5 84 ASP B N 1
ATOM 3411 C CA . ASP B 1 84 ? -6.352 -14.242 -30.766 1 76.5 84 ASP B CA 1
ATOM 3412 C C . ASP B 1 84 ? -7.094 -15.406 -30.109 1 76.5 84 ASP B C 1
ATOM 3414 O O . ASP B 1 84 ? -8.328 -15.469 -30.156 1 76.5 84 ASP B O 1
ATOM 3418 N N . THR B 1 85 ? -6.355 -16.203 -29.578 1 79.12 85 THR B N 1
ATOM 3419 C CA . THR B 1 85 ? -6.984 -17.344 -28.922 1 79.12 85 THR B CA 1
ATOM 3420 C C . THR B 1 85 ? -6.066 -17.938 -27.859 1 79.12 85 THR B C 1
ATOM 3422 O O . THR B 1 85 ? -4.844 -17.781 -27.938 1 79.12 85 THR B O 1
ATOM 3425 N N . MET B 1 86 ? -6.691 -18.562 -26.875 1 85 86 MET B N 1
ATOM 3426 C CA . MET B 1 86 ? -5.926 -19.281 -25.859 1 85 86 MET B CA 1
ATOM 3427 C C . MET B 1 86 ? -5.645 -20.703 -26.297 1 85 86 MET B C 1
ATOM 3429 O O . MET B 1 86 ? -4.961 -21.453 -25.594 1 85 86 MET B O 1
ATOM 3433 N N . GLN B 1 87 ? -6.117 -21.047 -27.438 1 81.62 87 GLN B N 1
ATOM 3434 C CA . GLN B 1 87 ? -5.891 -22.391 -27.969 1 81.62 87 GLN B CA 1
ATOM 3435 C C . GLN B 1 87 ? -4.508 -22.516 -28.594 1 81.62 87 GLN B C 1
ATOM 3437 O O . GLN B 1 87 ? -4.305 -22.094 -29.734 1 81.62 87 GLN B O 1
ATOM 3442 N N . MET B 1 88 ? -3.598 -23.094 -27.984 1 75.19 88 MET B N 1
ATOM 3443 C CA . MET B 1 88 ? -2.215 -23.234 -28.438 1 75.19 88 MET B CA 1
ATOM 3444 C C . MET B 1 88 ? -1.961 -24.609 -29.016 1 75.19 88 MET B C 1
ATOM 3446 O O . MET B 1 88 ? -1.15 -24.766 -29.922 1 75.19 88 MET B O 1
ATOM 3450 N N . ALA B 1 89 ? -2.609 -25.578 -28.469 1 65.69 89 ALA B N 1
ATOM 3451 C CA . ALA B 1 89 ? -2.361 -26.984 -28.781 1 65.69 89 ALA B CA 1
ATOM 3452 C C . ALA B 1 89 ? -2.564 -27.25 -30.266 1 65.69 89 ALA B C 1
ATOM 3454 O O . ALA B 1 89 ? -1.768 -27.953 -30.891 1 65.69 89 ALA B O 1
ATOM 3455 N N . SER B 1 90 ? -3.631 -26.766 -30.641 1 60.53 90 SER B N 1
ATOM 3456 C CA . SER B 1 90 ? -3.957 -27.047 -32.031 1 60.53 90 SER B CA 1
ATOM 3457 C C . SER B 1 90 ? -2.838 -26.609 -32.969 1 60.53 90 SER B C 1
ATOM 3459 O O . SER B 1 90 ? -2.602 -27.219 -34 1 60.53 90 SER B O 1
ATOM 3461 N N . ALA B 1 91 ? -2.127 -25.703 -32.531 1 59.88 91 ALA B N 1
ATOM 3462 C CA . ALA B 1 91 ? -1.078 -25.141 -33.375 1 59.88 91 ALA B CA 1
ATOM 3463 C C . ALA B 1 91 ? 0.238 -25.891 -33.188 1 59.88 91 ALA B C 1
ATOM 3465 O O . ALA B 1 91 ? 1.048 -25.984 -34.094 1 59.88 91 ALA B O 1
ATOM 3466 N N . LEU B 1 92 ? 0.393 -26.391 -32.125 1 67.88 92 LEU B N 1
ATOM 3467 C CA . LEU B 1 92 ? 1.713 -26.922 -31.781 1 67.88 92 LEU B CA 1
ATOM 3468 C C . LEU B 1 92 ? 1.802 -28.406 -32.094 1 67.88 92 LEU B C 1
ATOM 3470 O O . LEU B 1 92 ? 2.777 -28.875 -32.688 1 67.88 92 LEU B O 1
ATOM 3474 N N . SER B 1 93 ? 1.034 -29.312 -31.547 1 65.5 93 SER B N 1
ATOM 3475 C CA . SER B 1 93 ? 1.127 -30.75 -31.781 1 65.5 93 SER B CA 1
ATOM 3476 C C . SER B 1 93 ? -0.152 -31.469 -31.359 1 65.5 93 SER B C 1
ATOM 3478 O O . SER B 1 93 ? -0.896 -30.969 -30.516 1 65.5 93 SER B O 1
ATOM 3480 N N . LYS B 1 94 ? -0.411 -32.375 -32.156 1 65.31 94 LYS B N 1
ATOM 3481 C CA . LYS B 1 94 ? -1.502 -33.281 -31.797 1 65.31 94 LYS B CA 1
ATOM 3482 C C . LYS B 1 94 ? -1.111 -34.188 -30.625 1 65.31 94 LYS B C 1
ATOM 3484 O O . LYS B 1 94 ? -1.973 -34.781 -29.984 1 65.31 94 LYS B O 1
ATOM 3489 N N . ASP B 1 95 ? 0.2 -34.125 -30.281 1 75 95 ASP B N 1
ATOM 3490 C CA . ASP B 1 95 ? 0.685 -35 -29.203 1 75 95 ASP B CA 1
ATOM 3491 C C . ASP B 1 95 ? 0.644 -34.25 -27.859 1 75 95 ASP B C 1
ATOM 3493 O O . ASP B 1 95 ? 0.549 -33.031 -27.812 1 75 95 ASP B O 1
ATOM 3497 N N . ASP B 1 96 ? 0.597 -35.094 -26.859 1 81.88 96 ASP B N 1
ATOM 3498 C CA . ASP B 1 96 ? 0.59 -34.531 -25.5 1 81.88 96 ASP B CA 1
ATOM 3499 C C . ASP B 1 96 ? 1.85 -33.719 -25.234 1 81.88 96 ASP B C 1
ATOM 3501 O O . ASP B 1 96 ? 2.959 -34.156 -25.547 1 81.88 96 ASP B O 1
ATOM 3505 N N . ARG B 1 97 ? 1.656 -32.562 -24.75 1 87.62 97 ARG B N 1
ATOM 3506 C CA . ARG B 1 97 ? 2.756 -31.656 -24.391 1 87.62 97 ARG B CA 1
ATOM 3507 C C . ARG B 1 97 ? 2.74 -31.344 -22.906 1 87.62 97 ARG B C 1
ATOM 3509 O O . ARG B 1 97 ? 1.79 -30.734 -22.391 1 87.62 97 ARG B O 1
ATOM 3516 N N . PRO B 1 98 ? 3.797 -31.781 -22.234 1 94.69 98 PRO B N 1
ATOM 3517 C CA . PRO B 1 98 ? 3.83 -31.438 -20.812 1 94.69 98 PRO B CA 1
ATOM 3518 C C . PRO B 1 98 ? 3.777 -29.938 -20.562 1 94.69 98 PRO B C 1
ATOM 3520 O O . PRO B 1 98 ? 4.375 -29.156 -21.312 1 94.69 98 PRO B O 1
ATOM 3523 N N . LEU B 1 99 ? 2.984 -29.531 -19.562 1 97.12 99 LEU B N 1
ATOM 3524 C CA . LEU B 1 99 ? 2.76 -28.125 -19.234 1 97.12 99 LEU B CA 1
ATOM 3525 C C . LEU B 1 99 ? 3.104 -27.844 -17.781 1 97.12 99 LEU B C 1
ATOM 3527 O O . LEU B 1 99 ? 2.684 -28.562 -16.891 1 97.12 99 LEU B O 1
ATOM 3531 N N . THR B 1 100 ? 3.926 -26.812 -17.625 1 98.62 100 THR B N 1
ATOM 3532 C CA . THR B 1 100 ? 4.16 -26.312 -16.266 1 98.62 100 THR B CA 1
ATOM 3533 C C . THR B 1 100 ? 3.35 -25.047 -16.016 1 98.62 100 THR B C 1
ATOM 3535 O O . THR B 1 100 ? 3.443 -24.078 -16.781 1 98.62 100 THR B O 1
ATOM 3538 N N . LEU B 1 101 ? 2.492 -25.078 -15 1 98.94 101 LEU B N 1
ATOM 3539 C CA . LEU B 1 101 ? 1.878 -23.859 -14.5 1 98.94 101 LEU B CA 1
ATOM 3540 C C . LEU B 1 101 ? 2.797 -23.172 -13.5 1 98.94 101 LEU B C 1
ATOM 3542 O O . LEU B 1 101 ? 3.008 -23.656 -12.391 1 98.94 101 LEU B O 1
ATOM 3546 N N . LEU B 1 102 ? 3.342 -22.047 -13.938 1 98.94 102 LEU B N 1
ATOM 3547 C CA . LEU B 1 102 ? 4.281 -21.297 -13.117 1 98.94 102 LEU B CA 1
ATOM 3548 C C . LEU B 1 102 ? 3.58 -20.125 -12.438 1 98.94 102 LEU B C 1
ATOM 3550 O O . LEU B 1 102 ? 3.363 -19.078 -13.055 1 98.94 102 LEU B O 1
ATOM 3554 N N . PHE B 1 103 ? 3.242 -20.297 -11.148 1 98.94 103 PHE B N 1
ATOM 3555 C CA . PHE B 1 103 ? 2.613 -19.25 -10.359 1 98.94 103 PHE B CA 1
ATOM 3556 C C . PHE B 1 103 ? 3.662 -18.391 -9.672 1 98.94 103 PHE B C 1
ATOM 3558 O O . PHE B 1 103 ? 4.363 -18.859 -8.766 1 98.94 103 PHE B O 1
ATOM 3565 N N . CYS B 1 104 ? 3.699 -17.172 -10.008 1 98.69 104 CYS B N 1
ATOM 3566 C CA . CYS B 1 104 ? 4.824 -16.312 -9.656 1 98.69 104 CYS B CA 1
ATOM 3567 C C . CYS B 1 104 ? 4.586 -15.617 -8.32 1 98.69 104 CYS B C 1
ATOM 3569 O O . CYS B 1 104 ? 3.461 -15.609 -7.812 1 98.69 104 CYS B O 1
ATOM 3571 N N . TRP B 1 105 ? 5.625 -15.125 -7.719 1 98.19 105 TRP B N 1
ATOM 3572 C CA . TRP B 1 105 ? 5.551 -14.328 -6.5 1 98.19 105 TRP B CA 1
ATOM 3573 C C . TRP B 1 105 ? 5.254 -12.867 -6.82 1 98.19 105 TRP B C 1
ATOM 3575 O O . TRP B 1 105 ? 5.301 -12.461 -7.984 1 98.19 105 TRP B O 1
ATOM 3585 N N . LEU B 1 106 ? 4.926 -12.125 -5.793 1 96.06 106 LEU B N 1
ATOM 3586 C CA . LEU B 1 106 ? 4.543 -10.727 -5.969 1 96.06 106 LEU B CA 1
ATOM 3587 C C . LEU B 1 106 ? 5.727 -9.891 -6.434 1 96.06 106 LEU B C 1
ATOM 3589 O O . LEU B 1 106 ? 6.84 -10.039 -5.922 1 96.06 106 LEU B O 1
ATOM 3593 N N . MET B 1 107 ? 5.453 -9.023 -7.402 1 93.25 107 MET B N 1
ATOM 3594 C CA . MET B 1 107 ? 6.391 -8.023 -7.902 1 93.25 107 MET B CA 1
ATOM 3595 C C . MET B 1 107 ? 7.637 -8.68 -8.477 1 93.25 107 MET B C 1
ATOM 3597 O O . MET B 1 107 ? 8.711 -8.078 -8.5 1 93.25 107 MET B O 1
ATOM 3601 N N . ALA B 1 108 ? 7.5 -9.891 -8.93 1 95.81 108 ALA B N 1
ATOM 3602 C CA . ALA B 1 108 ? 8.617 -10.586 -9.555 1 95.81 108 ALA B CA 1
ATOM 3603 C C . ALA B 1 108 ? 9.086 -9.852 -10.805 1 95.81 108 ALA B C 1
ATOM 3605 O O . ALA B 1 108 ? 8.273 -9.469 -11.648 1 95.81 108 ALA B O 1
ATOM 3606 N N . LYS B 1 109 ? 10.391 -9.711 -10.898 1 94.31 109 LYS B N 1
ATOM 3607 C CA . LYS B 1 109 ? 10.938 -9.133 -12.125 1 94.31 109 LYS B CA 1
ATOM 3608 C C . LYS B 1 109 ? 10.898 -10.141 -13.273 1 94.31 109 LYS B C 1
ATOM 3610 O O . LYS B 1 109 ? 11.156 -11.328 -13.07 1 94.31 109 LYS B O 1
ATOM 3615 N N . GLU B 1 110 ? 10.672 -9.648 -14.453 1 95.06 110 GLU B N 1
ATOM 3616 C CA . GLU B 1 110 ? 10.516 -10.492 -15.641 1 95.06 110 GLU B CA 1
ATOM 3617 C C . GLU B 1 110 ? 11.766 -11.328 -15.883 1 95.06 110 GLU B C 1
ATOM 3619 O O . GLU B 1 110 ? 11.672 -12.508 -16.25 1 95.06 110 GLU B O 1
ATOM 3624 N N . LYS B 1 111 ? 12.906 -10.734 -15.664 1 95.56 111 LYS B N 1
ATOM 3625 C CA . LYS B 1 111 ? 14.156 -11.438 -15.922 1 95.56 111 LYS B CA 1
ATOM 3626 C C . LYS B 1 111 ? 14.281 -12.68 -15.031 1 95.56 111 LYS B C 1
ATOM 3628 O O . LYS B 1 111 ? 14.844 -13.688 -15.445 1 95.56 111 LYS B O 1
ATOM 3633 N N . HIS B 1 112 ? 13.766 -12.602 -13.828 1 96.81 112 HIS B N 1
ATOM 3634 C CA . HIS B 1 112 ? 13.828 -13.734 -12.914 1 96.81 112 HIS B CA 1
ATOM 3635 C C . HIS B 1 112 ? 12.805 -14.805 -13.289 1 96.81 112 HIS B C 1
ATOM 3637 O O . HIS B 1 112 ? 13.094 -16 -13.211 1 96.81 112 HIS B O 1
ATOM 3643 N N . ILE B 1 113 ? 11.633 -14.43 -13.703 1 97.19 113 ILE B N 1
ATOM 3644 C CA . ILE B 1 113 ? 10.594 -15.359 -14.125 1 97.19 113 ILE B CA 1
ATOM 3645 C C . ILE B 1 113 ? 11.055 -16.125 -15.367 1 97.19 113 ILE B C 1
ATOM 3647 O O . ILE B 1 113 ? 10.828 -17.328 -15.477 1 97.19 113 ILE B O 1
ATOM 3651 N N . ARG B 1 114 ? 11.695 -15.477 -16.234 1 96.06 114 ARG B N 1
ATOM 3652 C CA . ARG B 1 114 ? 12.164 -16.078 -17.469 1 96.06 114 ARG B CA 1
ATOM 3653 C C . ARG B 1 114 ? 13.156 -17.203 -17.188 1 96.06 114 ARG B C 1
ATOM 3655 O O . ARG B 1 114 ? 13.195 -18.203 -17.922 1 96.06 114 ARG B O 1
ATOM 3662 N N . LYS B 1 115 ? 13.922 -17.047 -16.141 1 96.94 115 LYS B N 1
ATOM 3663 C CA . LYS B 1 115 ? 14.859 -18.109 -15.789 1 96.94 115 LYS B CA 1
ATOM 3664 C C . LYS B 1 115 ? 14.125 -19.391 -15.422 1 96.94 115 LYS B C 1
ATOM 3666 O O . LYS B 1 115 ? 14.57 -20.5 -15.773 1 96.94 115 LYS B O 1
ATOM 3671 N N . TYR B 1 116 ? 13.055 -19.266 -14.711 1 98.12 116 TYR B N 1
ATOM 3672 C CA . TYR B 1 116 ? 12.234 -20.422 -14.406 1 98.12 116 TYR B CA 1
ATOM 3673 C C . TYR B 1 116 ? 11.625 -21.016 -15.672 1 98.12 116 TYR B C 1
ATOM 3675 O O . TYR B 1 116 ? 11.625 -22.234 -15.859 1 98.12 116 TYR B O 1
ATOM 3683 N N . ALA B 1 117 ? 11.094 -20.156 -16.5 1 97.44 117 ALA B N 1
ATOM 3684 C CA . ALA B 1 117 ? 10.5 -20.609 -17.766 1 97.44 117 ALA B CA 1
ATOM 3685 C C . ALA B 1 117 ? 11.523 -21.359 -18.609 1 97.44 117 ALA B C 1
ATOM 3687 O O . ALA B 1 117 ? 11.219 -22.422 -19.156 1 97.44 117 ALA B O 1
ATOM 3688 N N . MET B 1 118 ? 12.672 -20.844 -18.656 1 96.06 118 MET B N 1
ATOM 3689 C CA . MET B 1 118 ? 13.734 -21.453 -19.438 1 96.06 118 MET B CA 1
ATOM 3690 C C . MET B 1 118 ? 14.102 -22.828 -18.891 1 96.06 118 MET B C 1
ATOM 3692 O O . MET B 1 118 ? 14.383 -23.75 -19.656 1 96.06 118 MET B O 1
ATOM 3696 N N . MET B 1 119 ? 14.141 -22.906 -17.625 1 96.56 119 MET B N 1
ATOM 3697 C CA . MET B 1 119 ? 14.43 -24.203 -17 1 96.56 119 MET B CA 1
ATOM 3698 C C . MET B 1 119 ? 13.492 -25.281 -17.531 1 96.56 119 MET B C 1
ATOM 3700 O O . MET B 1 119 ? 13.938 -26.359 -17.906 1 96.56 119 MET B O 1
ATOM 3704 N N . TYR B 1 120 ? 12.281 -24.984 -17.688 1 96.88 120 TYR B N 1
ATOM 3705 C CA . TYR B 1 120 ? 11.297 -25.969 -18.094 1 96.88 120 TYR B CA 1
ATOM 3706 C C . TYR B 1 120 ? 11.273 -26.125 -19.609 1 96.88 120 TYR B C 1
ATOM 3708 O O . TYR B 1 120 ? 11.141 -27.234 -20.125 1 96.88 120 TYR B O 1
ATOM 3716 N N . THR B 1 121 ? 11.344 -25 -20.328 1 94.31 121 THR B N 1
ATOM 3717 C CA . THR B 1 121 ? 11.328 -25.109 -21.781 1 94.31 121 THR B CA 1
ATOM 3718 C C . THR B 1 121 ? 12.547 -25.875 -22.281 1 94.31 121 THR B C 1
ATOM 3720 O O . THR B 1 121 ? 12.469 -26.578 -23.281 1 94.31 121 THR B O 1
ATOM 3723 N N . ASN B 1 122 ? 13.625 -25.812 -21.547 1 92.25 122 ASN B N 1
ATOM 3724 C CA . ASN B 1 122 ? 14.828 -26.578 -21.875 1 92.25 122 ASN B CA 1
ATOM 3725 C C . ASN B 1 122 ? 14.609 -28.078 -21.703 1 92.25 122 ASN B C 1
ATOM 3727 O O . ASN B 1 122 ? 15.32 -28.891 -22.281 1 92.25 122 ASN B O 1
ATOM 3731 N N . MET B 1 123 ? 13.688 -28.391 -20.906 1 91.81 123 MET B N 1
ATOM 3732 C CA . MET B 1 123 ? 13.375 -29.797 -20.656 1 91.81 123 MET B CA 1
ATOM 3733 C C . MET B 1 123 ? 12.227 -30.266 -21.547 1 91.81 123 MET B C 1
ATOM 3735 O O . MET B 1 123 ? 11.672 -31.344 -21.328 1 91.81 123 MET B O 1
ATOM 3739 N N . GLY B 1 124 ? 11.758 -29.422 -22.453 1 89.44 124 GLY B N 1
ATOM 3740 C CA . GLY B 1 124 ? 10.758 -29.797 -23.438 1 89.44 124 GLY B CA 1
ATOM 3741 C C . GLY B 1 124 ? 9.336 -29.562 -22.953 1 89.44 124 GLY B C 1
ATOM 3742 O O . GLY B 1 124 ? 8.383 -30.078 -23.531 1 89.44 124 GLY B O 1
ATOM 3743 N N . MET B 1 125 ? 9.195 -28.797 -21.906 1 94.75 125 MET B N 1
ATOM 3744 C CA . MET B 1 125 ? 7.863 -28.5 -21.375 1 94.75 125 MET B CA 1
ATOM 3745 C C . MET B 1 125 ? 7.434 -27.078 -21.766 1 94.75 125 MET B C 1
ATOM 3747 O O . MET B 1 125 ? 8.266 -26.172 -21.844 1 94.75 125 MET B O 1
ATOM 3751 N N . ASP B 1 126 ? 6.164 -26.906 -22.062 1 95.19 126 ASP B N 1
ATOM 3752 C CA . ASP B 1 126 ? 5.609 -25.562 -22.188 1 95.19 126 ASP B CA 1
ATOM 3753 C C . ASP B 1 126 ? 5.316 -24.969 -20.812 1 95.19 126 ASP B C 1
ATOM 3755 O O . ASP B 1 126 ? 5.25 -25.703 -19.812 1 95.19 126 ASP B O 1
ATOM 3759 N N . VAL B 1 127 ? 5.246 -23.609 -20.797 1 97.69 127 VAL B N 1
ATOM 3760 C CA . VAL B 1 127 ? 5.059 -22.938 -19.516 1 97.69 127 VAL B CA 1
ATOM 3761 C C . VAL B 1 127 ? 3.928 -21.922 -19.609 1 97.69 127 VAL B C 1
ATOM 3763 O O . VAL B 1 127 ? 3.875 -21.141 -20.562 1 97.69 127 VAL B O 1
ATOM 3766 N N . LEU B 1 128 ? 2.988 -22.016 -18.719 1 98.25 128 LEU B N 1
ATOM 3767 C CA . LEU B 1 128 ? 2.021 -20.938 -18.5 1 98.25 128 LEU B CA 1
ATOM 3768 C C . LEU B 1 128 ? 2.363 -20.141 -17.25 1 98.25 128 LEU B C 1
ATOM 3770 O O . LEU B 1 128 ? 2.236 -20.641 -16.141 1 98.25 128 LEU B O 1
ATOM 3774 N N . LYS B 1 129 ? 2.783 -18.969 -17.469 1 98.56 129 LYS B N 1
ATOM 377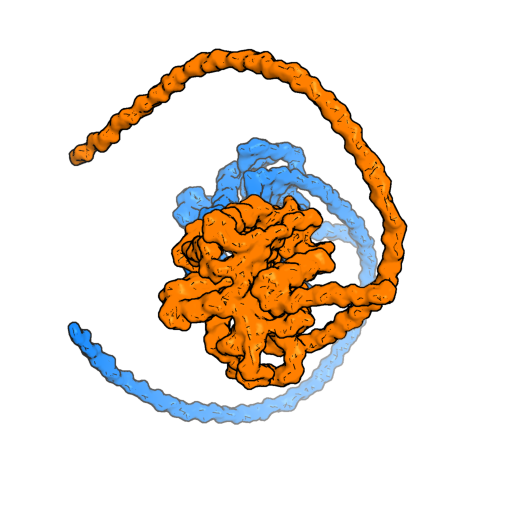5 C CA . LYS B 1 129 ? 3.141 -18.062 -16.391 1 98.56 129 LYS B CA 1
ATOM 3776 C C . LYS B 1 129 ? 1.911 -17.328 -15.852 1 98.56 129 LYS B C 1
ATOM 3778 O O . LYS B 1 129 ? 1.145 -16.75 -16.625 1 98.56 129 LYS B O 1
ATOM 3783 N N . ILE B 1 130 ? 1.681 -17.391 -14.547 1 98.81 130 ILE B N 1
ATOM 3784 C CA . ILE B 1 130 ? 0.572 -16.703 -13.891 1 98.81 130 ILE B CA 1
ATOM 3785 C C . ILE B 1 130 ? 1.113 -15.742 -12.836 1 98.81 130 ILE B C 1
ATOM 3787 O O . ILE B 1 130 ? 1.879 -16.141 -11.953 1 98.81 130 ILE B O 1
ATOM 3791 N N . ARG B 1 131 ? 0.757 -14.539 -12.93 1 97.81 131 ARG B N 1
ATOM 3792 C CA . ARG B 1 131 ? 1.191 -13.539 -11.961 1 97.81 131 ARG B CA 1
ATOM 3793 C C . ARG B 1 131 ? 0.022 -12.672 -11.508 1 97.81 131 ARG B C 1
ATOM 3795 O O . ARG B 1 131 ? -0.892 -12.398 -12.289 1 97.81 131 ARG B O 1
ATOM 3802 N N . VAL B 1 132 ? 0.046 -12.266 -10.258 1 97.38 132 VAL B N 1
ATOM 3803 C CA . VAL B 1 132 ? -0.939 -11.32 -9.734 1 97.38 132 VAL B CA 1
ATOM 3804 C C . VAL B 1 132 ? -0.23 -10.109 -9.141 1 97.38 132 VAL B C 1
ATOM 3806 O O . VAL B 1 132 ? 0.904 -10.211 -8.672 1 97.38 132 VAL B O 1
ATOM 3809 N N . SER B 1 133 ? -0.864 -8.953 -9.227 1 95.19 133 SER B N 1
ATOM 3810 C CA . SER B 1 133 ? -0.364 -7.742 -8.594 1 95.19 133 SER B CA 1
ATOM 3811 C C . SER B 1 133 ? -0.81 -7.66 -7.133 1 95.19 133 SER B C 1
ATOM 3813 O O . SER B 1 133 ? -1.699 -8.398 -6.707 1 95.19 133 SER B O 1
ATOM 3815 N N . PRO B 1 134 ? -0.143 -6.727 -6.367 1 93.38 134 PRO B N 1
ATOM 3816 C CA . PRO B 1 134 ? -0.641 -6.508 -5.008 1 93.38 134 PRO B CA 1
ATOM 3817 C C . PRO B 1 134 ? -2.119 -6.125 -4.977 1 93.38 134 PRO B C 1
ATOM 3819 O O . PRO B 1 134 ? -2.859 -6.578 -4.098 1 93.38 134 PRO B O 1
ATOM 3822 N N . PHE B 1 135 ? -2.564 -5.418 -5.934 1 93.62 135 PHE B N 1
ATOM 3823 C CA . PHE B 1 135 ? -3.965 -5.008 -5.992 1 93.62 135 PHE B CA 1
ATOM 3824 C C . PHE B 1 135 ? -4.863 -6.203 -6.293 1 93.62 135 PHE B C 1
ATOM 3826 O O . PHE B 1 135 ? -5.957 -6.316 -5.734 1 93.62 135 PHE B O 1
ATOM 3833 N N . ASP B 1 136 ? -4.375 -7.074 -7.164 1 96.69 136 ASP B N 1
ATOM 3834 C CA . ASP B 1 136 ? -5.102 -8.312 -7.426 1 96.69 136 ASP B CA 1
ATOM 3835 C C . ASP B 1 136 ? -5.242 -9.148 -6.152 1 96.69 136 ASP B C 1
ATOM 3837 O O . ASP B 1 136 ? -6.297 -9.742 -5.906 1 96.69 136 ASP B O 1
ATOM 3841 N N . LEU B 1 137 ? -4.172 -9.195 -5.445 1 97.44 137 LEU B N 1
ATOM 3842 C CA . LEU B 1 137 ? -4.152 -9.977 -4.215 1 97.44 137 LEU B CA 1
ATOM 3843 C C . LEU B 1 137 ? -5.16 -9.43 -3.207 1 97.44 137 LEU B C 1
ATOM 3845 O O . LEU B 1 137 ? -5.855 -10.203 -2.539 1 97.44 137 LEU B O 1
ATOM 3849 N N . LEU B 1 138 ? -5.266 -8.125 -3.127 1 95.44 138 LEU B N 1
ATOM 3850 C CA . LEU B 1 138 ? -6.102 -7.504 -2.109 1 95.44 138 LEU B CA 1
ATOM 3851 C C . LEU B 1 138 ? -7.574 -7.559 -2.506 1 95.44 138 LEU B C 1
ATOM 3853 O O . LEU B 1 138 ? -8.453 -7.355 -1.668 1 95.44 138 LEU B O 1
ATOM 3857 N N . ARG B 1 139 ? -7.855 -7.801 -3.781 1 95.44 139 ARG B N 1
ATOM 3858 C CA . ARG B 1 139 ? -9.227 -7.926 -4.273 1 95.44 139 ARG B CA 1
ATOM 3859 C C . ARG B 1 139 ? -9.438 -9.273 -4.953 1 95.44 139 ARG B C 1
ATOM 3861 O O . ARG B 1 139 ? -9.617 -9.336 -6.172 1 95.44 139 ARG B O 1
ATOM 3868 N N . PRO B 1 140 ? -9.617 -10.297 -4.16 1 97.81 140 PRO B N 1
ATOM 3869 C CA . PRO B 1 140 ? -9.625 -11.656 -4.711 1 97.81 140 PRO B CA 1
ATOM 3870 C C . PRO B 1 140 ? -10.656 -11.828 -5.828 1 97.81 140 PRO B C 1
ATOM 3872 O O . PRO B 1 140 ? -10.328 -12.336 -6.902 1 97.81 140 PRO B O 1
ATOM 3875 N N . THR B 1 141 ? -11.891 -11.336 -5.699 1 97.12 141 THR B N 1
ATOM 3876 C CA . THR B 1 141 ? -12.977 -11.617 -6.637 1 97.12 141 THR B CA 1
ATOM 3877 C C . THR B 1 141 ? -12.75 -10.875 -7.953 1 97.12 141 THR B C 1
ATOM 3879 O O . THR B 1 141 ? -13.258 -11.289 -9 1 97.12 141 THR B O 1
ATOM 3882 N N . LYS B 1 142 ? -11.938 -9.844 -7.898 1 95.56 142 LYS B N 1
ATOM 3883 C CA . LYS B 1 142 ? -11.695 -9.055 -9.102 1 95.56 142 LYS B CA 1
ATOM 3884 C C . LYS B 1 142 ? -10.242 -9.164 -9.555 1 95.56 142 LYS B C 1
ATOM 3886 O O . LYS B 1 142 ? -9.852 -8.547 -10.547 1 95.56 142 LYS B O 1
ATOM 3891 N N . GLY B 1 143 ? -9.484 -9.883 -8.844 1 97.38 143 GLY B N 1
ATOM 3892 C CA . GLY B 1 143 ? -8.062 -9.984 -9.125 1 97.38 143 GLY B CA 1
ATOM 3893 C C . GLY B 1 143 ? -7.586 -11.422 -9.258 1 97.38 143 GLY B C 1
ATOM 3894 O O . GLY B 1 143 ? -7.645 -12.008 -10.336 1 97.38 143 GLY B O 1
ATOM 3895 N N . SER B 1 144 ? -7.199 -12.023 -8.086 1 98.56 144 SER B N 1
ATOM 3896 C CA . SER B 1 144 ? -6.594 -13.352 -8.102 1 98.56 144 SER B CA 1
ATOM 3897 C C . SER B 1 144 ? -7.555 -14.391 -8.672 1 98.56 144 SER B C 1
ATOM 3899 O O . SER B 1 144 ? -7.129 -15.328 -9.352 1 98.56 144 SER B O 1
ATOM 3901 N N . GLN B 1 145 ? -8.789 -14.266 -8.422 1 98.75 145 GLN B N 1
ATOM 3902 C CA . GLN B 1 145 ? -9.758 -15.242 -8.906 1 98.75 145 GLN B CA 1
ATOM 3903 C C . GLN B 1 145 ? -9.984 -15.086 -10.406 1 98.75 145 GLN B C 1
ATOM 3905 O O . GLN B 1 145 ? -10.32 -16.047 -11.094 1 98.75 145 GLN B O 1
ATOM 3910 N N . VAL B 1 146 ? -9.844 -13.891 -10.891 1 98.56 146 VAL B N 1
ATOM 3911 C CA . VAL B 1 146 ? -9.883 -13.688 -12.336 1 98.56 146 VAL B CA 1
ATOM 3912 C C . VAL B 1 146 ? -8.711 -14.406 -12.992 1 98.56 146 VAL B C 1
ATOM 3914 O O . VAL B 1 146 ? -8.867 -15.062 -14.023 1 98.56 146 VAL B O 1
ATOM 3917 N N . ALA B 1 147 ? -7.574 -14.266 -12.422 1 98.56 147 ALA B N 1
ATOM 3918 C CA . ALA B 1 147 ? -6.406 -14.992 -12.914 1 98.56 147 ALA B CA 1
ATOM 3919 C C . ALA B 1 147 ? -6.641 -16.5 -12.875 1 98.56 147 ALA B C 1
ATOM 3921 O O . ALA B 1 147 ? -6.305 -17.203 -13.828 1 98.56 147 ALA B O 1
ATOM 3922 N N . ALA B 1 148 ? -7.203 -16.984 -11.82 1 98.81 148 ALA B N 1
ATOM 3923 C CA . ALA B 1 148 ? -7.523 -18.406 -11.68 1 98.81 148 ALA B CA 1
ATOM 3924 C C . ALA B 1 148 ? -8.461 -18.859 -12.789 1 98.81 148 ALA B C 1
ATOM 3926 O O . ALA B 1 148 ? -8.273 -19.938 -13.367 1 98.81 148 ALA B O 1
ATOM 3927 N N . ASP B 1 149 ? -9.453 -18.031 -13.055 1 98.69 149 ASP B N 1
ATOM 3928 C CA . ASP B 1 149 ? -10.391 -18.344 -14.133 1 98.69 149 ASP B CA 1
ATOM 3929 C C . ASP B 1 149 ? -9.664 -18.469 -15.469 1 98.69 149 ASP B C 1
ATOM 3931 O O . ASP B 1 149 ? -9.984 -19.344 -16.266 1 98.69 149 ASP B O 1
ATOM 3935 N N . GLN B 1 150 ? -8.773 -17.625 -15.656 1 98.38 150 GLN B N 1
ATOM 3936 C CA . GLN B 1 150 ? -8.039 -17.625 -16.922 1 98.38 150 GLN B CA 1
ATOM 3937 C C . GLN B 1 150 ? -7.176 -18.891 -17.047 1 98.38 150 GLN B C 1
ATOM 3939 O O . GLN B 1 150 ? -6.992 -19.422 -18.141 1 98.38 150 GLN B O 1
ATOM 3944 N N . VAL B 1 151 ? -6.629 -19.312 -15.953 1 98.69 151 VAL B N 1
ATOM 3945 C CA . VAL B 1 151 ? -5.875 -20.562 -15.945 1 98.69 151 VAL B CA 1
ATOM 3946 C C . VAL B 1 151 ? -6.785 -21.719 -16.375 1 98.69 151 VAL B C 1
ATOM 3948 O O . VAL B 1 151 ? -6.422 -22.516 -17.25 1 98.69 151 VAL B O 1
ATOM 3951 N N . LEU B 1 152 ? -7.953 -21.812 -15.766 1 98.62 152 LEU B N 1
ATOM 3952 C CA . LEU B 1 152 ? -8.891 -22.875 -16.078 1 98.62 152 LEU B CA 1
ATOM 3953 C C . LEU B 1 152 ? -9.352 -22.797 -17.531 1 98.62 152 LEU B C 1
ATOM 3955 O O . LEU B 1 152 ? -9.484 -23.812 -18.203 1 98.62 152 LEU B O 1
ATOM 3959 N N . GLU B 1 153 ? -9.594 -21.578 -17.984 1 97.75 153 GLU B N 1
ATOM 3960 C CA . GLU B 1 153 ? -9.961 -21.375 -19.391 1 97.75 153 GLU B CA 1
ATOM 3961 C C . GLU B 1 153 ? -8.875 -21.906 -20.312 1 97.75 153 GLU B C 1
ATOM 3963 O O . GLU B 1 153 ? -9.18 -22.578 -21.312 1 97.75 153 GLU B O 1
ATOM 3968 N N . PHE B 1 154 ? -7.68 -21.594 -20 1 97.31 154 PHE B N 1
ATOM 3969 C CA . PHE B 1 154 ? -6.566 -22.078 -20.812 1 97.31 154 PHE B CA 1
ATOM 3970 C C . PHE B 1 154 ? -6.531 -23.594 -20.844 1 97.31 154 PHE B C 1
ATOM 3972 O O . PHE B 1 154 ? -6.344 -24.203 -21.906 1 97.31 154 PHE B O 1
ATOM 3979 N N . LEU B 1 155 ? -6.645 -24.219 -19.734 1 97.38 155 LEU B N 1
ATOM 3980 C CA . LEU B 1 155 ? -6.562 -25.672 -19.641 1 97.38 155 LEU B CA 1
ATOM 3981 C C . LEU B 1 155 ? -7.691 -26.328 -20.422 1 97.38 155 LEU B C 1
ATOM 3983 O O . LEU B 1 155 ? -7.477 -27.359 -21.078 1 97.38 155 LEU B O 1
ATOM 3987 N N . HIS B 1 156 ? -8.867 -25.75 -20.359 1 96.56 156 HIS B N 1
ATOM 3988 C CA . HIS B 1 156 ? -9.984 -26.266 -21.141 1 96.56 156 HIS B CA 1
ATOM 3989 C C . HIS B 1 156 ? -9.711 -26.141 -22.641 1 96.56 156 HIS B C 1
ATOM 3991 O O . HIS B 1 156 ? -10.055 -27.031 -23.422 1 96.56 156 HIS B O 1
ATOM 3997 N N . ALA B 1 157 ? -9.133 -25.062 -23 1 94.19 157 ALA B N 1
ATOM 3998 C CA . ALA B 1 157 ? -8.906 -24.766 -24.406 1 94.19 157 ALA B CA 1
ATOM 3999 C C . ALA B 1 157 ? -7.77 -25.609 -24.984 1 94.19 157 ALA B C 1
ATOM 4001 O O . ALA B 1 157 ? -7.625 -25.734 -26.203 1 94.19 157 ALA B O 1
ATOM 4002 N N . ASN B 1 158 ? -6.938 -26.188 -24.094 1 93.81 158 ASN B N 1
ATOM 4003 C CA . ASN B 1 158 ? -5.758 -26.922 -24.547 1 93.81 158 ASN B CA 1
ATOM 4004 C C . ASN B 1 158 ? -5.676 -28.297 -23.891 1 93.81 158 ASN B C 1
ATOM 4006 O O . ASN B 1 158 ? -4.746 -28.578 -23.125 1 93.81 158 ASN B O 1
ATOM 4010 N N . PRO B 1 159 ? -6.539 -29.203 -24.328 1 92.25 159 PRO B N 1
ATOM 4011 C CA . PRO B 1 159 ? -6.578 -30.531 -23.688 1 92.25 159 PRO B CA 1
ATOM 4012 C C . PRO B 1 159 ? -5.301 -31.328 -23.938 1 92.25 159 PRO B C 1
ATOM 4014 O O . PRO B 1 159 ? -4.996 -32.25 -23.172 1 92.25 159 PRO B O 1
ATOM 4017 N N . SER B 1 160 ? -4.578 -30.969 -24.938 1 90.81 160 SER B N 1
ATOM 4018 C CA . SER B 1 160 ? -3.371 -31.719 -25.266 1 90.81 160 SER B CA 1
ATOM 4019 C C . SER B 1 160 ? -2.213 -31.344 -24.344 1 90.81 160 SER B C 1
ATOM 4021 O O . SER B 1 160 ? -1.188 -32.031 -24.312 1 90.81 160 SER B O 1
ATOM 4023 N N . HIS B 1 161 ? -2.33 -30.25 -23.734 1 92.94 161 HIS B N 1
ATOM 4024 C CA . HIS B 1 161 ? -1.313 -29.891 -22.75 1 92.94 161 HIS B CA 1
ATOM 4025 C C . HIS B 1 161 ? -1.461 -30.719 -21.469 1 92.94 161 HIS B C 1
ATOM 4027 O O . HIS B 1 161 ? -2.127 -30.281 -20.531 1 92.94 161 HIS B O 1
ATOM 4033 N N . SER B 1 162 ? -0.89 -31.812 -21.484 1 93.62 162 SER B N 1
ATOM 4034 C CA . SER B 1 162 ? -0.891 -32.844 -20.453 1 93.62 162 SER B CA 1
ATOM 4035 C C . SER B 1 162 ? 0.362 -33.719 -20.547 1 93.62 162 SER B C 1
ATOM 4037 O O . SER B 1 162 ? 0.863 -33.969 -21.641 1 93.62 162 SER B O 1
ATOM 4039 N N . PRO B 1 163 ? 0.92 -34.156 -19.406 1 96.62 163 PRO B N 1
ATOM 4040 C CA . PRO B 1 163 ? 0.566 -33.906 -18.016 1 96.62 163 PRO B CA 1
ATOM 4041 C C . PRO B 1 163 ? 0.92 -32.5 -17.547 1 96.62 163 PRO B C 1
ATOM 4043 O O . PRO B 1 163 ? 1.594 -31.766 -18.266 1 96.62 163 PRO B O 1
ATOM 4046 N N . ILE B 1 164 ? 0.365 -32.156 -16.297 1 98.38 164 ILE B N 1
ATOM 4047 C CA . ILE B 1 164 ? 0.551 -30.781 -15.789 1 98.38 164 ILE B CA 1
ATOM 4048 C C . ILE B 1 164 ? 1.382 -30.828 -14.508 1 98.38 164 ILE B C 1
ATOM 4050 O O . ILE B 1 164 ? 1.114 -31.641 -13.609 1 98.38 164 ILE B O 1
ATOM 4054 N N . LEU B 1 165 ? 2.408 -30.016 -14.492 1 98.81 165 LEU B N 1
ATOM 4055 C CA . LEU B 1 165 ? 3.195 -29.734 -13.297 1 98.81 165 LEU B CA 1
ATOM 4056 C C . LEU B 1 165 ? 2.898 -28.344 -12.758 1 98.81 165 LEU B C 1
ATOM 4058 O O . LEU B 1 165 ? 2.801 -27.391 -13.523 1 98.81 165 LEU B O 1
ATOM 4062 N N . VAL B 1 166 ? 2.766 -28.25 -11.414 1 98.94 166 VAL B N 1
ATOM 4063 C CA . VAL B 1 166 ? 2.635 -26.938 -10.781 1 98.94 166 VAL B CA 1
ATOM 4064 C C . VAL B 1 166 ? 3.969 -26.531 -10.164 1 98.94 166 VAL B C 1
ATOM 4066 O O . VAL B 1 166 ? 4.629 -27.328 -9.508 1 98.94 166 VAL B O 1
ATOM 4069 N N . HIS B 1 167 ? 4.355 -25.375 -10.461 1 98.94 167 HIS B N 1
ATOM 4070 C CA . HIS B 1 167 ? 5.445 -24.719 -9.75 1 98.94 167 HIS B CA 1
ATOM 4071 C C . HIS B 1 167 ? 5.023 -23.344 -9.219 1 98.94 167 HIS B C 1
ATOM 4073 O O . HIS B 1 167 ? 4.941 -22.391 -9.984 1 98.94 167 HIS B O 1
ATOM 4079 N N . GLY B 1 168 ? 4.793 -23.297 -7.926 1 98.88 168 GLY B N 1
ATOM 4080 C CA . GLY B 1 168 ? 4.348 -22.062 -7.305 1 98.88 168 GLY B CA 1
ATOM 4081 C C . GLY B 1 168 ? 5.391 -21.438 -6.391 1 98.88 168 GLY B C 1
ATOM 4082 O O . GLY B 1 168 ? 6.094 -22.141 -5.672 1 98.88 168 GLY B O 1
ATOM 4083 N N . LEU B 1 169 ? 5.496 -20.125 -6.477 1 98.88 169 LEU B N 1
ATOM 4084 C CA . LEU B 1 169 ? 6.422 -19.375 -5.645 1 98.88 169 LEU B CA 1
ATOM 4085 C C . LEU B 1 169 ? 5.676 -18.375 -4.758 1 98.88 169 LEU B C 1
ATOM 4087 O O . LEU B 1 169 ? 4.895 -17.562 -5.254 1 98.88 169 LEU B O 1
ATOM 4091 N N . SER B 1 170 ? 5.945 -18.453 -3.463 1 98.38 170 SER B N 1
ATOM 4092 C CA . SER B 1 170 ? 5.391 -17.484 -2.514 1 98.38 170 SER B CA 1
ATOM 4093 C C . SER B 1 170 ? 3.877 -17.391 -2.646 1 98.38 170 SER B C 1
ATOM 4095 O O . SER B 1 170 ? 3.172 -18.391 -2.555 1 98.38 170 SER B O 1
ATOM 4097 N N . VAL B 1 171 ? 3.359 -16.234 -2.959 1 98.06 171 VAL B N 1
ATOM 4098 C CA . VAL B 1 171 ? 1.926 -15.992 -3.08 1 98.06 171 VAL B CA 1
ATOM 4099 C C . VAL B 1 171 ? 1.363 -16.797 -4.25 1 98.06 171 VAL B C 1
ATOM 4101 O O . VAL B 1 171 ? 0.151 -17 -4.344 1 98.06 171 VAL B O 1
ATOM 4104 N N . GLY B 1 172 ? 2.186 -17.297 -5.066 1 98.56 172 GLY B N 1
ATOM 4105 C CA . GLY B 1 172 ? 1.738 -18.172 -6.141 1 98.56 172 GLY B CA 1
ATOM 4106 C C . GLY B 1 172 ? 0.979 -19.391 -5.648 1 98.56 172 GLY B C 1
ATOM 4107 O O . GLY B 1 172 ? 0.104 -19.906 -6.344 1 98.56 172 GLY B O 1
ATOM 4108 N N . ALA B 1 173 ? 1.332 -19.844 -4.496 1 98.69 173 ALA B N 1
ATOM 4109 C CA . ALA B 1 173 ? 0.595 -20.953 -3.893 1 98.69 173 ALA B CA 1
ATOM 4110 C C . ALA B 1 173 ? -0.87 -20.578 -3.676 1 98.69 173 ALA B C 1
ATOM 4112 O O . ALA B 1 173 ? -1.768 -21.359 -4.016 1 98.69 173 ALA B O 1
ATOM 4113 N N . TYR B 1 174 ? -1.08 -19.422 -3.133 1 98.69 174 TYR B N 1
ATOM 4114 C CA . TYR B 1 174 ? -2.439 -18.922 -2.947 1 98.69 174 TYR B CA 1
ATOM 4115 C C . TYR B 1 174 ? -3.178 -18.844 -4.277 1 98.69 174 TYR B C 1
ATOM 4117 O O . TYR B 1 174 ? -4.312 -19.312 -4.391 1 98.69 174 TYR B O 1
ATOM 4125 N N . THR B 1 175 ? -2.535 -18.25 -5.27 1 98.81 175 THR B N 1
ATOM 4126 C CA . THR B 1 175 ? -3.178 -18.078 -6.566 1 98.81 175 THR B CA 1
ATOM 4127 C C . THR B 1 175 ? -3.564 -19.422 -7.172 1 98.81 175 THR B C 1
ATOM 4129 O O . THR B 1 175 ? -4.648 -19.562 -7.738 1 98.81 175 THR B O 1
ATOM 4132 N N . CYS B 1 176 ? -2.732 -20.375 -7.07 1 98.88 176 CYS B N 1
ATOM 4133 C CA . CYS B 1 176 ? -3.029 -21.719 -7.555 1 98.88 176 CYS B CA 1
ATOM 4134 C C . CYS B 1 176 ? -4.246 -22.297 -6.844 1 98.88 176 CYS B C 1
ATOM 4136 O O . CYS B 1 176 ? -5.121 -22.891 -7.48 1 98.88 176 CYS B O 1
ATOM 4138 N N . MET B 1 177 ? -4.305 -22.109 -5.539 1 98.88 177 MET B N 1
ATOM 4139 C CA . MET B 1 177 ? -5.383 -22.719 -4.762 1 98.88 177 MET B CA 1
ATOM 4140 C C . MET B 1 177 ? -6.711 -22.016 -5.043 1 98.88 177 MET B C 1
ATOM 4142 O O . MET B 1 177 ? -7.777 -22.625 -4.879 1 98.88 177 MET B O 1
ATOM 4146 N N . GLU B 1 178 ? -6.645 -20.734 -5.496 1 98.88 178 GLU B N 1
ATOM 4147 C CA . GLU B 1 178 ? -7.875 -20.125 -5.984 1 98.88 178 GLU B CA 1
ATOM 4148 C C . GLU B 1 178 ? -8.469 -20.922 -7.141 1 98.88 178 GLU B C 1
ATOM 4150 O O . GLU B 1 178 ? -9.688 -21.062 -7.238 1 98.88 178 GLU B O 1
ATOM 4155 N N . ALA B 1 179 ? -7.625 -21.406 -8.023 1 98.88 179 ALA B N 1
ATOM 4156 C CA . ALA B 1 179 ? -8.094 -22.234 -9.125 1 98.88 179 ALA B CA 1
ATOM 4157 C C . ALA B 1 179 ? -8.695 -23.531 -8.617 1 98.88 179 ALA B C 1
ATOM 4159 O O . ALA B 1 179 ? -9.711 -24 -9.133 1 98.88 179 ALA B O 1
ATOM 4160 N N . MET B 1 180 ? -8.125 -24.109 -7.602 1 98.81 180 MET B N 1
ATOM 4161 C CA . MET B 1 180 ? -8.633 -25.344 -7.027 1 98.81 180 MET B CA 1
ATOM 4162 C C . MET B 1 180 ? -9.992 -25.125 -6.375 1 98.81 180 MET B C 1
ATOM 4164 O O . MET B 1 180 ? -10.875 -25.984 -6.469 1 98.81 180 MET B O 1
ATOM 4168 N N . VAL B 1 181 ? -10.086 -24 -5.695 1 98.88 181 VAL B N 1
ATOM 4169 C CA . VAL B 1 181 ? -11.375 -23.656 -5.113 1 98.88 181 VAL B CA 1
ATOM 4170 C C . VAL B 1 181 ? -12.438 -23.609 -6.211 1 98.88 181 VAL B C 1
ATOM 4172 O O . VAL B 1 181 ? -13.539 -24.141 -6.047 1 98.88 181 VAL B O 1
ATOM 4175 N N . LYS B 1 182 ? -12.094 -23.031 -7.27 1 98.75 182 LYS B N 1
ATOM 4176 C CA . LYS B 1 182 ? -13.031 -22.906 -8.383 1 98.75 182 LYS B CA 1
ATOM 4177 C C . LYS B 1 182 ? -13.375 -24.281 -8.961 1 98.75 182 LYS B C 1
ATOM 4179 O O . LYS B 1 182 ? -14.516 -24.531 -9.359 1 98.75 182 LYS B O 1
ATOM 4184 N N . ILE B 1 183 ? -12.445 -25.141 -9.055 1 98.81 183 ILE B N 1
ATOM 4185 C CA . ILE B 1 183 ? -12.695 -26.516 -9.516 1 98.81 183 ILE B CA 1
ATOM 4186 C C . ILE B 1 183 ? -13.711 -27.188 -8.594 1 98.81 183 ILE B C 1
ATOM 4188 O O . ILE B 1 183 ? -14.68 -27.781 -9.07 1 98.81 183 ILE B O 1
ATOM 4192 N N . GLU B 1 184 ? -13.484 -27.047 -7.359 1 98.56 184 GLU B N 1
ATOM 4193 C CA . GLU B 1 184 ? -14.398 -27.672 -6.406 1 98.56 184 GLU B CA 1
ATOM 4194 C C . GLU B 1 184 ? -15.805 -27.078 -6.523 1 98.56 184 GLU B C 1
ATOM 4196 O O . GLU B 1 184 ? -16.797 -27.812 -6.438 1 98.56 184 GLU B O 1
ATOM 4201 N N . GLN B 1 185 ? -15.898 -25.812 -6.664 1 98.38 185 GLN B N 1
ATOM 4202 C CA . GLN B 1 185 ? -17.172 -25.109 -6.707 1 98.38 185 GLN B CA 1
ATOM 4203 C C . GLN B 1 185 ? -17.984 -25.531 -7.93 1 98.38 185 GLN B C 1
ATOM 4205 O O . GLN B 1 185 ? -19.219 -25.547 -7.887 1 98.38 185 GLN B O 1
ATOM 4210 N N . ASP B 1 186 ? -17.328 -25.812 -9 1 98.44 186 ASP B N 1
ATOM 4211 C CA . ASP B 1 186 ? -17.969 -26.312 -10.211 1 98.44 186 ASP B CA 1
ATOM 4212 C C . ASP B 1 186 ? -17.281 -27.578 -10.711 1 98.44 186 ASP B C 1
ATOM 4214 O O . ASP B 1 186 ? -16.75 -27.594 -11.82 1 98.44 186 ASP B O 1
ATOM 4218 N N . PHE B 1 187 ? -17.469 -28.594 -9.977 1 98.31 187 PHE B N 1
ATOM 4219 C CA . PHE B 1 187 ? -16.75 -29.828 -10.219 1 98.31 187 PHE B CA 1
ATOM 4220 C C . PHE B 1 187 ? -17.219 -30.484 -11.508 1 98.31 187 PHE B C 1
ATOM 4222 O O . PHE B 1 187 ? -16.438 -31.141 -12.203 1 98.31 187 PHE B O 1
ATOM 4229 N N . ALA B 1 188 ? -18.469 -30.328 -11.828 1 98.31 188 ALA B N 1
ATOM 4230 C CA . ALA B 1 188 ? -19 -30.906 -13.062 1 98.31 188 ALA B CA 1
ATOM 4231 C C . ALA B 1 188 ? -18.25 -30.359 -14.281 1 98.31 188 ALA B C 1
ATOM 4233 O O . ALA B 1 188 ? -17.953 -31.109 -15.211 1 98.31 188 ALA B O 1
ATOM 4234 N N . LYS B 1 189 ? -17.906 -29.141 -14.18 1 98.38 189 LYS B N 1
ATOM 4235 C CA . LYS B 1 189 ? -17.281 -28.484 -15.32 1 98.38 189 LYS B CA 1
ATOM 4236 C C . LYS B 1 189 ? -15.766 -28.688 -15.312 1 98.38 189 LYS B C 1
ATOM 4238 O O . LYS B 1 189 ? -15.164 -28.906 -16.359 1 98.38 189 LYS B O 1
ATOM 4243 N N . HIS B 1 190 ? -15.133 -28.609 -14.102 1 98.56 190 HIS B N 1
ATOM 4244 C CA . HIS B 1 190 ? -13.68 -28.469 -14.047 1 98.56 190 HIS B CA 1
ATOM 4245 C C . HIS B 1 190 ? -13.023 -29.719 -13.469 1 98.56 190 HIS B C 1
ATOM 4247 O O . HIS B 1 190 ? -11.812 -29.906 -13.586 1 98.56 190 HIS B O 1
ATOM 4253 N N . GLY B 1 191 ? -13.742 -30.594 -12.906 1 98.31 191 GLY B N 1
ATOM 4254 C CA . GLY B 1 191 ? -13.211 -31.703 -12.133 1 98.31 191 GLY B CA 1
ATOM 4255 C C . GLY B 1 191 ? -12.242 -32.562 -12.914 1 98.31 191 GLY B C 1
ATOM 4256 O O . GLY B 1 191 ? -11.219 -33 -12.375 1 98.31 191 GLY B O 1
ATOM 4257 N N . HIS B 1 192 ? -12.555 -32.812 -14.18 1 97.94 192 HIS B N 1
ATOM 4258 C CA . HIS B 1 192 ? -11.75 -33.719 -15.008 1 97.94 192 HIS B CA 1
ATOM 4259 C C . HIS B 1 192 ? -10.336 -33.156 -15.203 1 97.94 192 HIS B C 1
ATOM 4261 O O . HIS B 1 192 ? -9.414 -33.906 -15.539 1 97.94 192 HIS B O 1
ATOM 4267 N N . LEU B 1 193 ? -10.141 -31.891 -15.016 1 98.31 193 LEU B N 1
ATOM 4268 C CA . LEU B 1 193 ? -8.828 -31.281 -15.18 1 98.31 193 LEU B CA 1
ATOM 4269 C C . LEU B 1 193 ? -7.844 -31.828 -14.148 1 98.31 193 LEU B C 1
ATOM 4271 O O . LEU B 1 193 ? -6.637 -31.859 -14.398 1 98.31 193 LEU B O 1
ATOM 4275 N N . LEU B 1 194 ? -8.305 -32.25 -12.984 1 98.44 194 LEU B N 1
ATOM 4276 C CA . LEU B 1 194 ? -7.449 -32.719 -11.898 1 98.44 194 LEU B CA 1
ATOM 4277 C C . LEU B 1 194 ? -6.676 -33.938 -12.32 1 98.44 194 LEU B C 1
ATOM 4279 O O . LEU B 1 194 ? -5.57 -34.188 -11.828 1 98.44 194 LEU B O 1
ATOM 4283 N N . ASN B 1 195 ? -7.23 -34.656 -13.258 1 97.62 195 ASN B N 1
ATOM 4284 C CA . ASN B 1 195 ? -6.605 -35.875 -13.719 1 97.62 195 ASN B CA 1
ATOM 4285 C C . ASN B 1 195 ? -5.32 -35.625 -14.492 1 97.62 195 ASN B C 1
ATOM 4287 O O . ASN B 1 195 ? -4.52 -36.531 -14.711 1 97.62 195 ASN B O 1
ATOM 4291 N N . ARG B 1 196 ? -5.141 -34.375 -14.867 1 97.75 196 ARG B N 1
ATOM 4292 C CA . ARG B 1 196 ? -3.982 -34.031 -15.688 1 97.75 196 ARG B CA 1
ATOM 4293 C C . ARG B 1 196 ? -2.785 -33.688 -14.812 1 97.75 196 ARG B C 1
ATOM 4295 O O . ARG B 1 196 ? -1.651 -33.625 -15.297 1 97.75 196 ARG B O 1
ATOM 4302 N N . PHE B 1 197 ? -2.963 -33.344 -13.539 1 98.62 197 PHE B N 1
ATOM 4303 C CA . PHE B 1 197 ? -1.881 -32.906 -12.648 1 98.62 197 PHE B CA 1
ATOM 4304 C C . PHE B 1 197 ? -1.078 -34.125 -12.172 1 98.62 197 PHE B C 1
ATOM 4306 O O . PHE B 1 197 ? -1.65 -35.125 -11.734 1 98.62 197 PHE B O 1
ATOM 4313 N N . VAL B 1 198 ? 0.284 -34 -12.18 1 98.44 198 VAL B N 1
ATOM 4314 C CA . VAL B 1 198 ? 1.083 -35.188 -11.859 1 98.44 198 VAL B CA 1
ATOM 4315 C C . VAL B 1 198 ? 2.086 -34.844 -10.758 1 98.44 198 VAL B C 1
ATOM 4317 O O . VAL B 1 198 ? 2.695 -35.719 -10.164 1 98.44 198 VAL B O 1
ATOM 4320 N N . GLY B 1 199 ? 2.293 -33.594 -10.477 1 98.81 199 GLY B N 1
ATOM 4321 C CA . GLY B 1 199 ? 3.23 -33.156 -9.453 1 98.81 199 GLY B CA 1
ATOM 4322 C C . GLY B 1 199 ? 3.088 -31.672 -9.094 1 98.81 199 GLY B C 1
ATOM 4323 O O . GLY B 1 199 ? 2.502 -30.906 -9.859 1 98.81 199 GLY B O 1
ATOM 4324 N N . GLN B 1 200 ? 3.588 -31.266 -7.918 1 98.94 200 GLN B N 1
ATOM 4325 C CA . GLN B 1 200 ? 3.531 -29.891 -7.449 1 98.94 200 GLN B CA 1
ATOM 4326 C C . GLN B 1 200 ? 4.816 -29.5 -6.719 1 98.94 200 GLN B C 1
ATOM 4328 O O . GLN B 1 200 ? 5.312 -30.266 -5.887 1 98.94 200 GLN B O 1
ATOM 4333 N N . ILE B 1 201 ? 5.344 -28.359 -7.121 1 98.94 201 ILE B N 1
ATOM 4334 C CA . ILE B 1 201 ? 6.531 -27.797 -6.496 1 98.94 201 ILE B CA 1
ATOM 4335 C C . ILE B 1 201 ? 6.184 -26.453 -5.844 1 98.94 201 ILE B C 1
ATOM 4337 O O . ILE B 1 201 ? 5.539 -25.609 -6.465 1 98.94 201 ILE B O 1
ATOM 4341 N N . TRP B 1 202 ? 6.559 -26.312 -4.613 1 98.94 202 TRP B N 1
ATOM 4342 C CA . TRP B 1 202 ? 6.324 -25.062 -3.895 1 98.94 202 TRP B CA 1
ATOM 4343 C C . TRP B 1 202 ? 7.637 -24.484 -3.369 1 98.94 202 TRP B C 1
ATOM 4345 O O . TRP B 1 202 ? 8.336 -25.125 -2.582 1 98.94 202 TRP B O 1
ATOM 4355 N N . ASP B 1 203 ? 7.965 -23.344 -3.859 1 98.81 203 ASP B N 1
ATOM 4356 C CA . ASP B 1 203 ? 9.148 -22.609 -3.445 1 98.81 203 ASP B CA 1
ATOM 4357 C C . ASP B 1 203 ? 8.781 -21.422 -2.562 1 98.81 203 ASP B C 1
ATOM 4359 O O . ASP B 1 203 ? 8.305 -20.391 -3.061 1 98.81 203 ASP B O 1
ATOM 4363 N N . SER B 1 204 ? 9.039 -21.516 -1.249 1 98.38 204 SER B N 1
ATOM 4364 C CA . SER B 1 204 ? 8.797 -20.453 -0.28 1 98.38 204 SER B CA 1
ATOM 4365 C C . SER B 1 204 ? 7.312 -20.094 -0.217 1 98.38 204 SER B C 1
ATOM 4367 O O . SER B 1 204 ? 6.957 -18.922 -0.233 1 98.38 204 SER B O 1
ATOM 4369 N N . ALA B 1 205 ? 6.469 -21.094 -0.244 1 98.25 205 ALA B N 1
ATOM 4370 C CA . ALA B 1 205 ? 5.035 -20.828 -0.193 1 98.25 205 ALA B CA 1
ATOM 4371 C C . ALA B 1 205 ? 4.648 -20.125 1.103 1 98.25 205 ALA B C 1
ATOM 4373 O O . ALA B 1 205 ? 5.242 -20.375 2.154 1 98.25 205 ALA B O 1
ATOM 4374 N N . VAL B 1 206 ? 3.66 -19.266 1.033 1 97.25 206 VAL B N 1
ATOM 4375 C CA . VAL B 1 206 ? 3.252 -18.469 2.186 1 97.25 206 VAL B CA 1
ATOM 4376 C C . VAL B 1 206 ? 1.765 -18.672 2.459 1 97.25 206 VAL B C 1
ATOM 4378 O O . VAL B 1 206 ? 0.953 -18.688 1.532 1 97.25 206 VAL B O 1
ATOM 4381 N N . ASP B 1 207 ? 1.443 -18.875 3.736 1 96.44 207 ASP B N 1
ATOM 4382 C CA . ASP B 1 207 ? 0.049 -19 4.148 1 96.44 207 ASP B CA 1
ATOM 4383 C C . ASP B 1 207 ? -0.518 -17.641 4.586 1 96.44 207 ASP B C 1
ATOM 4385 O O . ASP B 1 207 ? 0.171 -16.625 4.52 1 96.44 207 ASP B O 1
ATOM 4389 N N . ILE B 1 208 ? -1.773 -17.625 5.031 1 96.31 208 ILE B N 1
ATOM 4390 C CA . ILE B 1 208 ? -2.549 -16.422 5.285 1 96.31 208 ILE B CA 1
ATOM 4391 C C . ILE B 1 208 ? -1.827 -15.547 6.312 1 96.31 208 ILE B C 1
ATOM 4393 O O . ILE B 1 208 ? -1.756 -14.328 6.156 1 96.31 208 ILE B O 1
ATOM 4397 N N . HIS B 1 209 ? -1.326 -16.141 7.348 1 92.75 209 HIS B N 1
ATOM 4398 C CA . HIS B 1 209 ? -0.718 -15.367 8.43 1 92.75 209 HIS B CA 1
ATOM 4399 C C . HIS B 1 209 ? 0.576 -14.703 7.973 1 92.75 209 HIS B C 1
ATOM 4401 O O . HIS B 1 209 ? 1.073 -13.789 8.633 1 92.75 209 HIS B O 1
ATOM 4407 N N . GLY B 1 210 ? 1.154 -15.18 6.848 1 95.06 210 GLY B N 1
ATOM 4408 C CA . GLY B 1 210 ? 2.387 -14.617 6.328 1 95.06 210 GLY B CA 1
ATOM 4409 C C . GLY B 1 210 ? 2.154 -13.477 5.348 1 95.06 210 GLY B C 1
ATOM 4410 O O . GLY B 1 210 ? 3.1 -12.805 4.934 1 95.06 210 GLY B O 1
ATOM 4411 N N . ILE B 1 211 ? 0.911 -13.156 5 1 95.62 211 ILE B N 1
ATOM 4412 C CA . ILE B 1 211 ? 0.583 -12.172 3.971 1 95.62 211 ILE B CA 1
ATOM 4413 C C . ILE B 1 211 ? 1.092 -10.797 4.391 1 95.62 211 ILE B C 1
ATOM 4415 O O . ILE B 1 211 ? 1.809 -10.133 3.633 1 95.62 211 ILE B O 1
ATOM 4419 N N . PRO B 1 212 ? 0.839 -10.336 5.66 1 96.88 212 PRO B N 1
ATOM 4420 C CA . PRO B 1 212 ? 1.28 -8.992 6.023 1 96.88 212 PRO B CA 1
ATOM 4421 C C . PRO B 1 212 ? 2.797 -8.82 5.941 1 96.88 212 PRO B C 1
ATOM 4423 O O . PRO B 1 212 ? 3.283 -7.844 5.375 1 96.88 212 PRO B O 1
ATOM 4426 N N . ASN B 1 213 ? 3.49 -9.789 6.418 1 95.19 213 ASN B N 1
ATOM 4427 C CA . ASN B 1 213 ? 4.945 -9.727 6.395 1 95.19 213 ASN B CA 1
ATOM 4428 C C . ASN B 1 213 ? 5.496 -9.898 4.98 1 95.19 213 ASN B C 1
ATOM 4430 O O . ASN B 1 213 ? 6.391 -9.164 4.562 1 95.19 213 ASN B O 1
ATOM 4434 N N . GLY B 1 214 ? 4.961 -10.805 4.297 1 95.5 214 GLY B N 1
ATOM 4435 C CA . GLY B 1 214 ? 5.426 -11.086 2.951 1 95.5 214 GLY B CA 1
ATOM 4436 C C . GLY B 1 214 ? 5.164 -9.953 1.976 1 95.5 214 GLY B C 1
ATOM 4437 O O . GLY B 1 214 ? 6.066 -9.531 1.248 1 95.5 214 GLY B O 1
ATOM 4438 N N . VAL B 1 215 ? 3.998 -9.43 1.97 1 95.56 215 VAL B N 1
ATOM 4439 C CA . VAL B 1 215 ? 3.607 -8.391 1.028 1 95.56 215 VAL B CA 1
ATOM 4440 C C . VAL B 1 215 ? 4.391 -7.109 1.32 1 95.56 215 VAL B C 1
ATOM 4442 O O . VAL B 1 215 ? 4.859 -6.438 0.399 1 95.56 215 VAL B O 1
ATOM 4445 N N . SER B 1 216 ? 4.5 -6.754 2.605 1 95.19 216 SER B N 1
ATOM 4446 C CA . SER B 1 216 ? 5.223 -5.543 2.975 1 95.19 216 SER B CA 1
ATOM 4447 C C . SER B 1 216 ? 6.656 -5.574 2.453 1 95.19 216 SER B C 1
ATOM 4449 O O . SER B 1 216 ? 7.164 -4.566 1.957 1 95.19 216 SER B O 1
ATOM 4451 N N . ARG B 1 217 ? 7.238 -6.727 2.484 1 92.81 217 ARG B N 1
ATOM 4452 C CA . ARG B 1 217 ? 8.625 -6.875 2.064 1 92.81 217 ARG B CA 1
ATOM 4453 C C . ARG B 1 217 ? 8.734 -6.938 0.544 1 92.81 217 ARG B C 1
ATOM 4455 O O . ARG B 1 217 ? 9.773 -6.59 -0.025 1 92.81 217 ARG B O 1
ATOM 4462 N N . ALA B 1 218 ? 7.684 -7.375 -0.064 1 90.38 218 ALA B N 1
ATOM 4463 C CA . ALA B 1 218 ? 7.664 -7.461 -1.521 1 90.38 218 ALA B CA 1
ATOM 4464 C C . ALA B 1 218 ? 7.523 -6.078 -2.15 1 90.38 218 ALA B C 1
ATOM 4466 O O . ALA B 1 218 ? 8.039 -5.832 -3.244 1 90.38 218 ALA B O 1
ATOM 4467 N N . ILE B 1 219 ? 6.922 -5.215 -1.436 1 90.44 219 ILE B N 1
ATOM 4468 C CA . ILE B 1 219 ? 6.535 -3.924 -1.993 1 90.44 219 ILE B CA 1
ATOM 4469 C C . ILE B 1 219 ? 7.672 -2.922 -1.816 1 90.44 219 ILE B C 1
ATOM 4471 O O . ILE B 1 219 ? 7.902 -2.074 -2.682 1 90.44 219 ILE B O 1
ATOM 4475 N N . THR B 1 220 ? 8.352 -2.988 -0.659 1 90.75 220 THR B N 1
ATOM 4476 C CA . THR B 1 220 ? 9.344 -1.953 -0.39 1 90.75 220 THR B CA 1
ATOM 4477 C C . THR B 1 220 ? 10.461 -2.494 0.499 1 90.75 220 THR B C 1
ATOM 4479 O O . THR B 1 220 ? 10.25 -3.424 1.278 1 90.75 220 THR B O 1
ATOM 4482 N N . ASN B 1 221 ? 11.602 -1.838 0.333 1 90 221 ASN B N 1
ATOM 4483 C CA . ASN B 1 221 ? 12.719 -2.139 1.222 1 90 221 ASN B CA 1
ATOM 4484 C C . ASN B 1 221 ? 12.828 -1.125 2.357 1 90 221 ASN B C 1
ATOM 4486 O O . ASN B 1 221 ? 13.688 -1.248 3.229 1 90 221 ASN B O 1
ATOM 4490 N N . ASN B 1 222 ? 11.891 -0.098 2.369 1 89.81 222 ASN B N 1
ATOM 4491 C CA . ASN B 1 222 ? 11.867 0.898 3.434 1 89.81 222 ASN B CA 1
ATOM 4492 C C . ASN B 1 222 ? 11.219 0.348 4.703 1 89.81 222 ASN B C 1
ATOM 4494 O O . ASN B 1 222 ? 10.031 0.023 4.711 1 89.81 222 ASN B O 1
ATOM 4498 N N . PRO B 1 223 ? 12.039 0.283 5.777 1 91.75 223 PRO B N 1
ATOM 4499 C CA . PRO B 1 223 ? 11.516 -0.355 6.988 1 91.75 223 PRO B CA 1
ATOM 4500 C C . PRO B 1 223 ? 10.289 0.358 7.551 1 91.75 223 PRO B C 1
ATOM 4502 O O . PRO B 1 223 ? 9.375 -0.29 8.07 1 91.75 223 PRO B O 1
ATOM 4505 N N . THR B 1 224 ? 10.25 1.646 7.484 1 87.88 224 THR B N 1
ATOM 4506 C CA . THR B 1 224 ? 9.117 2.404 7.992 1 87.88 224 THR B CA 1
ATOM 4507 C C . THR B 1 224 ? 7.855 2.1 7.184 1 87.88 224 THR B C 1
ATOM 4509 O O . THR B 1 224 ? 6.793 1.856 7.754 1 87.88 224 THR B O 1
ATOM 4512 N N . LEU B 1 225 ? 8.023 2.064 5.918 1 90.81 225 LEU B N 1
ATOM 4513 C CA . LEU B 1 225 ? 6.883 1.757 5.055 1 90.81 225 LEU B CA 1
ATOM 4514 C C . LEU B 1 225 ? 6.449 0.307 5.23 1 90.81 225 LEU B C 1
ATOM 4516 O O . LEU B 1 225 ? 5.25 0.008 5.215 1 90.81 225 LEU B O 1
ATOM 4520 N N . GLN B 1 226 ? 7.418 -0.563 5.379 1 94.31 226 GLN B N 1
ATOM 4521 C CA . GLN B 1 226 ? 7.078 -1.959 5.633 1 94.31 226 GLN B CA 1
ATOM 4522 C C . GLN B 1 226 ? 6.195 -2.094 6.871 1 94.31 226 GLN B C 1
ATOM 4524 O O . GLN B 1 226 ? 5.199 -2.816 6.852 1 94.31 226 GLN B O 1
ATOM 4529 N N . ARG B 1 227 ? 6.602 -1.386 7.898 1 93.88 227 ARG B N 1
ATOM 4530 C CA . ARG B 1 227 ? 5.836 -1.437 9.141 1 93.88 227 ARG B CA 1
ATOM 4531 C C . ARG B 1 227 ? 4.418 -0.914 8.922 1 93.88 227 ARG B C 1
ATOM 4533 O O . ARG B 1 227 ? 3.455 -1.494 9.43 1 93.88 227 ARG B O 1
ATOM 4540 N N . ASN B 1 228 ? 4.328 0.087 8.188 1 90.5 228 ASN B N 1
ATOM 4541 C CA . ASN B 1 228 ? 3.02 0.674 7.93 1 90.5 228 ASN B CA 1
ATOM 4542 C C . ASN B 1 228 ? 2.154 -0.245 7.07 1 90.5 228 ASN B C 1
ATOM 4544 O O . ASN B 1 228 ? 0.964 -0.416 7.344 1 90.5 228 ASN B O 1
ATOM 4548 N N . ILE B 1 229 ? 2.762 -0.792 6.043 1 94.31 229 ILE B N 1
ATOM 4549 C CA . ILE B 1 229 ? 2.029 -1.704 5.172 1 94.31 229 ILE B CA 1
ATOM 4550 C C . ILE B 1 229 ? 1.566 -2.922 5.973 1 94.31 229 ILE B C 1
ATOM 4552 O O . ILE B 1 229 ? 0.426 -3.369 5.828 1 94.31 229 ILE B O 1
ATOM 4556 N N . LYS B 1 230 ? 2.455 -3.408 6.805 1 96.44 230 LYS B N 1
ATOM 4557 C CA . LYS B 1 230 ? 2.098 -4.551 7.641 1 96.44 230 LYS B CA 1
ATOM 4558 C C . LYS B 1 230 ? 0.909 -4.223 8.539 1 96.44 230 LYS B C 1
ATOM 4560 O O . LYS B 1 230 ? -0.051 -4.996 8.609 1 96.44 230 LYS B O 1
ATOM 4565 N N . LYS B 1 231 ? 0.927 -3.098 9.18 1 94.31 231 LYS B N 1
ATOM 4566 C CA . LYS B 1 231 ? -0.177 -2.668 10.031 1 94.31 231 LYS B CA 1
ATOM 4567 C C . LYS B 1 231 ? -1.476 -2.561 9.242 1 94.31 231 LYS B C 1
ATOM 4569 O O . LYS B 1 231 ? -2.527 -3.016 9.695 1 94.31 231 LYS B O 1
ATOM 4574 N N . TYR B 1 232 ? -1.374 -2.012 8.164 1 93.25 232 TYR B N 1
ATOM 4575 C CA . TYR B 1 232 ? -2.545 -1.854 7.309 1 93.25 232 TYR B CA 1
ATOM 4576 C C . TYR B 1 232 ? -3.125 -3.209 6.922 1 93.25 232 TYR B C 1
ATOM 4578 O O . TYR B 1 232 ? -4.344 -3.402 6.953 1 93.25 232 TYR B O 1
ATOM 4586 N N . LEU B 1 233 ? -2.223 -4.078 6.492 1 96.56 233 LEU B N 1
ATOM 4587 C CA . LEU B 1 233 ? -2.684 -5.383 6.023 1 96.56 233 LEU B CA 1
ATOM 4588 C C . LEU B 1 233 ? -3.328 -6.168 7.16 1 96.56 233 LEU B C 1
ATOM 4590 O O . LEU B 1 233 ? -4.309 -6.887 6.945 1 96.56 233 LEU B O 1
ATOM 4594 N N . LEU B 1 234 ? -2.785 -6.051 8.344 1 96.56 234 LEU B N 1
ATOM 4595 C CA . LEU B 1 234 ? -3.412 -6.688 9.5 1 96.56 234 LEU B CA 1
ATOM 4596 C C . LEU B 1 234 ? -4.812 -6.133 9.734 1 96.56 234 LEU B C 1
ATOM 4598 O O . LEU B 1 234 ? -5.754 -6.891 9.969 1 96.56 234 LEU B O 1
ATOM 4602 N N . TRP B 1 235 ? -4.949 -4.883 9.648 1 92.94 235 TRP B N 1
ATOM 4603 C CA . TRP B 1 235 ? -6.246 -4.223 9.758 1 92.94 235 TRP B CA 1
ATOM 4604 C C . TRP B 1 235 ? -7.176 -4.648 8.625 1 92.94 235 TRP B C 1
ATOM 4606 O O . TRP B 1 235 ? -8.344 -4.973 8.859 1 92.94 235 TRP B O 1
ATOM 4616 N N . TYR B 1 236 ? -6.68 -4.617 7.395 1 93.62 236 TYR B N 1
ATOM 4617 C CA . TYR B 1 236 ? -7.418 -4.977 6.191 1 93.62 236 TYR B CA 1
ATOM 4618 C C . TYR B 1 236 ? -7.984 -6.387 6.301 1 93.62 236 TYR B C 1
ATOM 4620 O O . TYR B 1 236 ? -9.164 -6.613 6.023 1 93.62 236 TYR B O 1
ATOM 4628 N N . LEU B 1 237 ? -7.117 -7.336 6.723 1 96.69 237 LEU B N 1
ATOM 4629 C CA . LEU B 1 237 ? -7.523 -8.734 6.824 1 96.69 237 LEU B CA 1
ATOM 4630 C C . LEU B 1 237 ? -8.656 -8.898 7.828 1 96.69 237 LEU B C 1
ATOM 4632 O O . LEU B 1 237 ? -9.523 -9.766 7.656 1 96.69 237 LEU B O 1
ATOM 4636 N N . ARG B 1 238 ? -8.68 -8.055 8.812 1 94 238 ARG B N 1
ATOM 4637 C CA . ARG B 1 238 ? -9.727 -8.117 9.82 1 94 238 ARG B CA 1
ATOM 4638 C C . ARG B 1 238 ? -11 -7.438 9.336 1 94 238 ARG B C 1
ATOM 4640 O O . ARG B 1 238 ? -12.102 -7.984 9.469 1 94 238 ARG B O 1
ATOM 4647 N N . THR B 1 239 ? -10.883 -6.371 8.711 1 90.44 239 THR B N 1
ATOM 4648 C CA . THR B 1 239 ? -12.039 -5.539 8.398 1 90.44 239 THR B CA 1
ATOM 4649 C C . THR B 1 239 ? -12.672 -5.957 7.074 1 90.44 239 THR B C 1
ATOM 4651 O O . THR B 1 239 ? -13.859 -5.734 6.848 1 90.44 239 THR B O 1
ATOM 4654 N N . GLN B 1 240 ? -11.891 -6.496 6.195 1 92.75 240 GLN B N 1
ATOM 4655 C CA . GLN B 1 240 ? -12.398 -6.945 4.906 1 92.75 240 GLN B CA 1
ATOM 4656 C C . GLN B 1 240 ? -12.562 -8.461 4.879 1 92.75 240 GLN B C 1
ATOM 4658 O O . GLN B 1 240 ? -12.227 -9.109 3.881 1 92.75 240 GLN B O 1
ATOM 4663 N N . TYR B 1 241 ? -13.023 -9.008 5.906 1 95.31 241 TYR B N 1
ATOM 4664 C CA . TYR B 1 241 ? -13.102 -10.461 6.051 1 95.31 241 TYR B CA 1
ATOM 4665 C C . TYR B 1 241 ? -13.961 -11.07 4.953 1 95.31 241 TYR B C 1
ATOM 4667 O O . TYR B 1 241 ? -13.516 -11.961 4.23 1 95.31 241 TYR B O 1
ATOM 4675 N N . ASN B 1 242 ? -15.18 -10.578 4.707 1 94.88 242 ASN B N 1
ATOM 4676 C CA . ASN B 1 242 ? -16.141 -11.195 3.793 1 94.88 242 ASN B CA 1
ATOM 4677 C C . ASN B 1 242 ? -15.781 -10.906 2.336 1 94.88 242 ASN B C 1
ATOM 4679 O O . ASN B 1 242 ? -16.188 -11.648 1.438 1 94.88 242 ASN B O 1
ATOM 4683 N N . THR B 1 243 ? -14.984 -9.906 2.164 1 93.19 243 THR B N 1
ATOM 4684 C CA . THR B 1 243 ? -14.695 -9.516 0.788 1 93.19 243 THR B CA 1
ATOM 4685 C C . THR B 1 243 ? -13.328 -10.031 0.353 1 93.19 243 THR B C 1
ATOM 4687 O O . THR B 1 243 ? -13.07 -10.172 -0.843 1 93.19 243 THR B O 1
ATOM 4690 N N . ALA B 1 244 ? -12.5 -10.328 1.354 1 96.12 244 ALA B N 1
ATOM 4691 C CA . ALA B 1 244 ? -11.148 -10.734 0.973 1 96.12 244 ALA B CA 1
ATOM 4692 C C . ALA B 1 244 ? -10.688 -11.93 1.797 1 96.12 244 ALA B C 1
ATOM 4694 O O . ALA B 1 244 ? -10.523 -13.031 1.266 1 96.12 244 ALA B O 1
ATOM 4695 N N . THR B 1 245 ? -10.633 -11.828 3.098 1 98 245 THR B N 1
ATOM 4696 C CA . THR B 1 245 ? -9.984 -12.781 3.99 1 98 245 THR B CA 1
ATOM 4697 C C . THR B 1 245 ? -10.594 -14.172 3.822 1 98 245 THR B C 1
ATOM 4699 O O . THR B 1 245 ? -9.875 -15.172 3.824 1 98 245 THR B O 1
ATOM 4702 N N . ILE B 1 246 ? -11.852 -14.266 3.686 1 98.56 246 ILE B N 1
ATOM 4703 C CA . ILE B 1 246 ? -12.539 -15.547 3.58 1 98.56 246 ILE B CA 1
ATOM 4704 C C . ILE B 1 246 ? -12.023 -16.312 2.365 1 98.56 246 ILE B C 1
ATOM 4706 O O . ILE B 1 246 ? -11.977 -17.547 2.377 1 98.56 246 ILE B O 1
ATOM 4710 N N . HIS B 1 247 ? -11.656 -15.641 1.328 1 98.62 247 HIS B N 1
ATOM 4711 C CA . HIS B 1 247 ? -11.141 -16.281 0.123 1 98.62 247 HIS B CA 1
ATOM 4712 C C . HIS B 1 247 ? -9.734 -16.828 0.354 1 98.62 247 HIS B C 1
ATOM 4714 O O . HIS B 1 247 ? -9.398 -17.906 -0.142 1 98.62 247 HIS B O 1
ATOM 4720 N N . TYR B 1 248 ? -8.891 -16.078 1.118 1 98.75 248 TYR B N 1
ATOM 4721 C CA . TYR B 1 248 ? -7.574 -16.594 1.487 1 98.75 248 TYR B CA 1
ATOM 4722 C C . TYR B 1 248 ? -7.699 -17.859 2.314 1 98.75 248 TYR B C 1
ATOM 4724 O O . TYR B 1 248 ? -6.945 -18.828 2.115 1 98.75 248 TYR B O 1
ATOM 4732 N N . GLU B 1 249 ? -8.648 -17.844 3.189 1 98.69 249 GLU B N 1
ATOM 4733 C CA . GLU B 1 249 ? -8.867 -19 4.059 1 98.69 249 GLU B CA 1
ATOM 4734 C C . GLU B 1 249 ? -9.297 -20.219 3.252 1 98.69 249 GLU B C 1
ATOM 4736 O O . GLU B 1 249 ? -8.812 -21.328 3.494 1 98.69 249 GLU B O 1
ATOM 4741 N N . ARG B 1 250 ? -10.195 -20.031 2.332 1 98.69 250 ARG B N 1
ATOM 4742 C CA . ARG B 1 250 ? -10.656 -21.141 1.503 1 98.69 250 ARG B CA 1
ATOM 4743 C C . ARG B 1 250 ? -9.508 -21.719 0.683 1 98.69 250 ARG B C 1
ATOM 4745 O O . ARG B 1 250 ? -9.391 -22.953 0.558 1 98.69 250 ARG B O 1
ATOM 4752 N N . ALA B 1 251 ? -8.734 -20.875 0.122 1 98.75 251 ALA B N 1
ATOM 4753 C CA . ALA B 1 251 ? -7.562 -21.328 -0.629 1 98.75 251 ALA B CA 1
ATOM 4754 C C . ALA B 1 251 ? -6.582 -22.078 0.277 1 98.75 251 ALA B C 1
ATOM 4756 O O . ALA B 1 251 ? -6.016 -23.094 -0.113 1 98.75 251 ALA B O 1
ATOM 4757 N N . SER B 1 252 ? -6.383 -21.516 1.441 1 98.69 252 SER B N 1
ATOM 4758 C CA . SER B 1 252 ? -5.5 -22.141 2.418 1 98.69 252 SER B CA 1
ATOM 4759 C C . SER B 1 252 ? -5.953 -23.562 2.734 1 98.69 252 SER B C 1
ATOM 4761 O O . SER B 1 252 ? -5.133 -24.484 2.832 1 98.69 252 SER B O 1
ATOM 4763 N N . VAL B 1 253 ? -7.207 -23.75 2.906 1 98.69 253 VAL B N 1
ATOM 4764 C CA . VAL B 1 253 ? -7.766 -25.078 3.201 1 98.69 253 VAL B CA 1
ATOM 4765 C C . VAL B 1 253 ? -7.41 -26.047 2.084 1 98.69 253 VAL B C 1
ATOM 4767 O O . VAL B 1 253 ? -7.016 -27.188 2.348 1 98.69 253 VAL B O 1
ATOM 4770 N N . LYS B 1 254 ? -7.52 -25.656 0.855 1 98.75 254 LYS B N 1
ATOM 4771 C CA . LYS B 1 254 ? -7.18 -26.5 -0.278 1 98.75 254 LYS B CA 1
ATOM 4772 C C . LYS B 1 254 ? -5.715 -26.938 -0.223 1 98.75 254 LYS B C 1
ATOM 4774 O O . LYS B 1 254 ? -5.395 -28.094 -0.51 1 98.75 254 LYS B O 1
ATOM 4779 N N . MET B 1 255 ? -4.859 -25.969 0.128 1 98.75 255 MET B N 1
ATOM 4780 C CA . MET B 1 255 ? -3.436 -26.281 0.238 1 98.75 255 MET B CA 1
ATOM 4781 C C . MET B 1 255 ? -3.188 -27.297 1.341 1 98.75 255 MET B C 1
ATOM 4783 O O . MET B 1 255 ? -2.514 -28.312 1.118 1 98.75 255 MET B O 1
ATOM 4787 N N . HIS B 1 256 ? -3.75 -27.078 2.432 1 98.62 256 HIS B N 1
ATOM 4788 C CA . HIS B 1 256 ? -3.531 -27.953 3.582 1 98.62 256 HIS B CA 1
ATOM 4789 C C . HIS B 1 256 ? -4.074 -29.359 3.326 1 98.62 256 HIS B C 1
ATOM 4791 O O . HIS B 1 256 ? -3.539 -30.344 3.85 1 98.62 256 HIS B O 1
ATOM 4797 N N . GLN B 1 257 ? -4.98 -29.469 2.457 1 98.12 257 GLN B N 1
ATOM 4798 C CA . GLN B 1 257 ? -5.625 -30.75 2.15 1 98.12 257 GLN B CA 1
ATOM 4799 C C . GLN B 1 257 ? -4.891 -31.484 1.032 1 98.12 257 GLN B C 1
ATOM 4801 O O . GLN B 1 257 ? -5.223 -32.625 0.706 1 98.12 257 GLN B O 1
ATOM 4806 N N . ASN B 1 258 ? -3.91 -30.875 0.474 1 98.44 258 ASN B N 1
ATOM 4807 C CA . ASN B 1 258 ? -3.361 -31.391 -0.776 1 98.44 258 ASN B CA 1
ATOM 4808 C C . ASN B 1 258 ? -4.461 -31.703 -1.783 1 98.44 258 ASN B C 1
ATOM 4810 O O . ASN B 1 258 ? -4.555 -32.844 -2.273 1 98.44 258 ASN B O 1
ATOM 4814 N N . TYR B 1 259 ? -5.199 -30.688 -2.139 1 98.56 259 TYR B N 1
ATOM 4815 C CA . TYR B 1 259 ? -6.363 -30.875 -2.994 1 98.56 259 TYR B CA 1
ATOM 4816 C C . TYR B 1 259 ? -5.965 -31.484 -4.332 1 98.56 259 TYR B C 1
ATOM 4818 O O . TYR B 1 259 ? -6.75 -32.219 -4.949 1 98.56 259 TYR B O 1
ATOM 4826 N N . LEU B 1 260 ? -4.734 -31.266 -4.781 1 98.38 260 LEU B N 1
ATOM 4827 C CA . LEU B 1 260 ? -4.234 -31.812 -6.035 1 98.38 260 LEU B CA 1
ATOM 4828 C C . LEU B 1 260 ? -3.988 -33.312 -5.914 1 98.38 260 LEU B C 1
ATOM 4830 O O . LEU B 1 260 ? -4.004 -34.031 -6.918 1 98.38 260 LEU B O 1
ATOM 4834 N N . GLU B 1 261 ? -3.688 -33.812 -4.75 1 98.38 261 GLU B N 1
ATOM 4835 C CA . GLU B 1 261 ? -3.475 -35.219 -4.426 1 98.38 261 GLU B CA 1
ATOM 4836 C C . GLU B 1 261 ? -2.352 -35.812 -5.27 1 98.38 261 GLU B C 1
ATOM 4838 O O . GLU B 1 261 ? -2.486 -36.906 -5.801 1 98.38 261 GLU B O 1
ATOM 4843 N N . VAL B 1 262 ? -1.32 -35.125 -5.48 1 98.62 262 VAL B N 1
ATOM 4844 C CA . VAL B 1 262 ? -0.169 -35.562 -6.262 1 98.62 262 VAL B CA 1
ATOM 4845 C C . VAL B 1 262 ? 1.106 -35.375 -5.438 1 98.62 262 VAL B C 1
ATOM 4847 O O . VAL B 1 262 ? 1.108 -34.719 -4.41 1 98.62 262 VAL B O 1
ATOM 4850 N N . PRO B 1 263 ? 2.252 -36.062 -5.844 1 98.75 263 PRO B N 1
ATOM 4851 C CA . PRO B 1 263 ? 3.531 -35.875 -5.152 1 98.75 263 PRO B CA 1
ATOM 4852 C C . PRO B 1 263 ? 4.012 -34.438 -5.156 1 98.75 263 PRO B C 1
ATOM 4854 O O . PRO B 1 263 ? 3.666 -33.656 -6.059 1 98.75 263 PRO B O 1
ATOM 4857 N N . SER B 1 264 ? 4.84 -34.125 -4.086 1 98.88 264 SER B N 1
ATOM 4858 C CA . SER B 1 264 ? 5.207 -32.719 -3.934 1 98.88 264 SER B CA 1
ATOM 4859 C C . SER B 1 264 ? 6.691 -32.594 -3.615 1 98.88 264 SER B C 1
ATOM 4861 O O . SER B 1 264 ? 7.309 -33.5 -3.053 1 98.88 264 SER B O 1
ATOM 4863 N N . LEU B 1 265 ? 7.25 -31.5 -4.07 1 98.94 265 LEU B N 1
ATOM 4864 C CA . LEU B 1 265 ? 8.57 -31.016 -3.699 1 98.94 265 LEU B CA 1
ATOM 4865 C C . LEU B 1 265 ? 8.492 -29.609 -3.104 1 98.94 265 LEU B C 1
ATOM 4867 O O . LEU B 1 265 ? 7.949 -28.688 -3.732 1 98.94 265 LEU B O 1
ATOM 4871 N N . LEU B 1 266 ? 8.992 -29.422 -1.866 1 98.88 266 LEU B N 1
ATOM 4872 C CA . LEU B 1 266 ? 8.938 -28.109 -1.205 1 98.88 266 LEU B CA 1
ATOM 4873 C C . LEU B 1 266 ? 10.344 -27.562 -0.972 1 98.88 266 LEU B C 1
ATOM 4875 O O . LEU B 1 266 ? 11.219 -28.281 -0.473 1 98.88 266 LEU B O 1
ATOM 4879 N N . PHE B 1 267 ? 10.516 -26.328 -1.359 1 98.88 267 PHE B N 1
ATOM 4880 C CA . PHE B 1 267 ? 11.758 -25.594 -1.117 1 98.88 267 PHE B CA 1
ATOM 4881 C C . PHE B 1 267 ? 11.547 -24.531 -0.051 1 98.88 267 PHE B C 1
ATOM 4883 O O . PHE B 1 267 ? 10.594 -23.75 -0.12 1 98.88 267 PHE B O 1
ATOM 4890 N N . PHE B 1 268 ? 12.438 -24.469 0.93 1 98.5 268 PHE B N 1
ATOM 4891 C CA . PHE B 1 268 ? 12.484 -23.422 1.938 1 98.5 268 PHE B CA 1
ATOM 4892 C C . PHE B 1 268 ? 13.891 -23.25 2.486 1 98.5 268 PHE B C 1
ATOM 4894 O O . PHE B 1 268 ? 14.828 -23.891 2.004 1 98.5 268 PHE B O 1
ATOM 4901 N N . SER B 1 269 ? 14.078 -22.297 3.293 1 98.44 269 SER B N 1
ATOM 4902 C CA . SER B 1 269 ? 15.414 -21.984 3.795 1 98.44 269 SER B CA 1
ATOM 4903 C C . SER B 1 269 ? 15.383 -21.703 5.293 1 98.44 269 SER B C 1
ATOM 4905 O O . SER B 1 269 ? 14.367 -21.266 5.828 1 98.44 269 SER B O 1
ATOM 4907 N N . ASP B 1 270 ? 16.562 -21.859 5.848 1 97.5 270 ASP B N 1
ATOM 4908 C CA . ASP B 1 270 ? 16.703 -21.672 7.285 1 97.5 270 ASP B CA 1
ATOM 4909 C C . ASP B 1 270 ? 16.594 -20.188 7.66 1 97.5 270 ASP B C 1
ATOM 4911 O O . ASP B 1 270 ? 16.234 -19.859 8.797 1 97.5 270 ASP B O 1
ATOM 4915 N N . ILE B 1 271 ? 16.797 -19.312 6.688 1 96.81 271 ILE B N 1
ATOM 4916 C CA . ILE B 1 271 ? 16.812 -17.906 7.066 1 96.81 271 ILE B CA 1
ATOM 4917 C C . ILE B 1 271 ? 15.68 -17.156 6.359 1 96.81 271 ILE B C 1
ATOM 4919 O O . ILE B 1 271 ? 15.68 -15.922 6.301 1 96.81 271 ILE B O 1
ATOM 4923 N N . ASP B 1 272 ? 14.797 -17.875 5.699 1 96.75 272 ASP B N 1
ATOM 4924 C CA . ASP B 1 272 ? 13.609 -17.266 5.117 1 96.75 272 ASP B CA 1
ATOM 4925 C C . ASP B 1 272 ? 12.562 -16.969 6.188 1 96.75 272 ASP B C 1
ATOM 4927 O O . ASP B 1 272 ? 11.773 -17.859 6.547 1 96.75 272 ASP B O 1
ATOM 4931 N N . HIS B 1 273 ? 12.445 -15.766 6.57 1 92.38 273 HIS B N 1
ATOM 4932 C CA . HIS B 1 273 ? 11.555 -15.391 7.668 1 92.38 273 HIS B CA 1
ATOM 4933 C C . HIS B 1 273 ? 10.125 -15.203 7.176 1 92.38 273 HIS B C 1
ATOM 4935 O O . HIS B 1 273 ? 9.195 -15.102 7.98 1 92.38 273 HIS B O 1
ATOM 4941 N N . VAL B 1 274 ? 9.93 -15.148 5.887 1 95.5 274 VAL B N 1
ATOM 4942 C CA . VAL B 1 274 ? 8.586 -15.023 5.32 1 95.5 274 VAL B CA 1
ATOM 4943 C C . VAL B 1 274 ? 7.949 -16.406 5.191 1 95.5 274 VAL B C 1
ATOM 4945 O O . VAL B 1 274 ? 6.77 -16.578 5.504 1 95.5 274 VAL B O 1
ATOM 4948 N N . SER B 1 275 ? 8.633 -17.344 4.703 1 97.44 275 SER B N 1
ATOM 4949 C CA . SER B 1 275 ? 8.242 -18.75 4.59 1 97.44 275 SER B CA 1
ATOM 4950 C C . SER B 1 275 ? 9.18 -19.656 5.383 1 97.44 275 SER B C 1
ATOM 4952 O O . SER B 1 275 ? 10.102 -20.25 4.816 1 97.44 275 SER B O 1
ATOM 4954 N N . THR B 1 276 ? 8.883 -19.844 6.645 1 96.75 276 THR B N 1
ATOM 4955 C CA . THR B 1 276 ? 9.781 -20.562 7.547 1 96.75 276 THR B CA 1
ATOM 4956 C C . THR B 1 276 ? 9.656 -22.078 7.348 1 96.75 276 THR B C 1
ATOM 4958 O O . THR B 1 276 ? 8.648 -22.562 6.828 1 96.75 276 THR B O 1
ATOM 4961 N N . PRO B 1 277 ? 10.703 -22.766 7.766 1 97.75 277 PRO B N 1
ATOM 4962 C CA . PRO B 1 277 ? 10.602 -24.219 7.738 1 97.75 277 PRO B CA 1
ATOM 4963 C C . PRO B 1 277 ? 9.398 -24.75 8.516 1 97.75 277 PRO B C 1
ATOM 4965 O O . PRO B 1 277 ? 8.734 -25.688 8.062 1 97.75 277 PRO B O 1
ATOM 4968 N N . GLU B 1 278 ? 9.047 -24.062 9.594 1 97 278 GLU B N 1
ATOM 4969 C CA . GLU B 1 278 ? 7.91 -24.484 10.406 1 97 278 GLU B CA 1
ATOM 4970 C C . GLU B 1 278 ? 6.594 -24.312 9.656 1 97 278 GLU B C 1
ATOM 4972 O O . GLU B 1 278 ? 5.723 -25.188 9.703 1 97 278 GLU B O 1
ATOM 4977 N N . MET B 1 279 ? 6.473 -23.234 9 1 95.94 279 MET B N 1
ATOM 4978 C CA . MET B 1 279 ? 5.27 -22.953 8.219 1 95.94 279 MET B CA 1
ATOM 4979 C C . MET B 1 279 ? 5.055 -24.016 7.148 1 95.94 279 MET B C 1
ATOM 4981 O O . MET B 1 279 ? 3.93 -24.469 6.92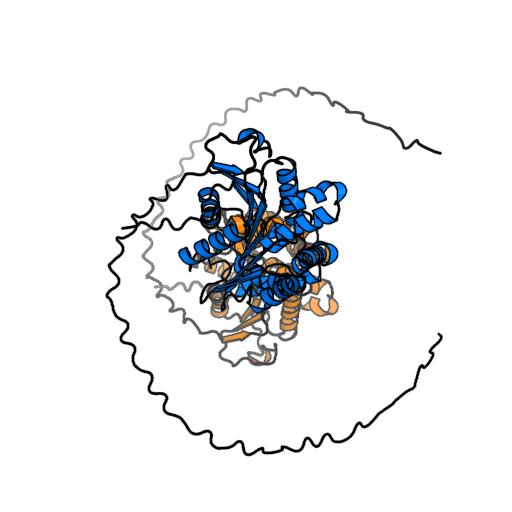6 1 95.94 279 MET B O 1
ATOM 4985 N N . ASN B 1 280 ? 6.07 -24.406 6.484 1 98.06 280 ASN B N 1
ATOM 4986 C CA . ASN B 1 280 ? 5.996 -25.453 5.457 1 98.06 280 ASN B CA 1
ATOM 4987 C C . ASN B 1 280 ? 5.699 -26.812 6.066 1 98.06 280 ASN B C 1
ATOM 4989 O O . ASN B 1 280 ? 4.887 -27.578 5.531 1 98.06 280 ASN B O 1
ATOM 4993 N N . ALA B 1 281 ? 6.289 -27.094 7.195 1 98.19 281 ALA B N 1
ATOM 4994 C CA . ALA B 1 281 ? 6.145 -28.391 7.84 1 98.19 281 ALA B CA 1
ATOM 4995 C C . ALA B 1 281 ? 4.699 -28.641 8.266 1 98.19 281 ALA B C 1
ATOM 4997 O O . ALA B 1 281 ? 4.207 -29.766 8.188 1 98.19 281 ALA B O 1
ATOM 4998 N N . VAL B 1 282 ? 4.051 -27.609 8.719 1 97.62 282 VAL B N 1
ATOM 4999 C CA . VAL B 1 282 ? 2.654 -27.719 9.125 1 97.62 282 VAL B CA 1
ATOM 5000 C C . VAL B 1 282 ? 1.822 -28.266 7.961 1 97.62 282 VAL B C 1
ATOM 5002 O O . VAL B 1 282 ? 0.896 -29.047 8.164 1 97.62 282 VAL B O 1
ATOM 5005 N N . VAL B 1 283 ? 2.174 -27.953 6.789 1 98.44 283 VAL B N 1
ATOM 5006 C CA . VAL B 1 283 ? 1.404 -28.312 5.602 1 98.44 283 VAL B CA 1
ATOM 5007 C C . VAL B 1 283 ? 1.842 -29.688 5.098 1 98.44 283 VAL B C 1
ATOM 5009 O O . VAL B 1 283 ? 1.022 -30.594 4.973 1 98.44 283 VAL B O 1
ATOM 5012 N N . TYR B 1 284 ? 3.189 -29.891 4.855 1 98.25 284 TYR B N 1
ATOM 5013 C CA . TYR B 1 284 ? 3.602 -31.125 4.176 1 98.25 284 TYR B CA 1
ATOM 5014 C C . TYR B 1 284 ? 3.49 -32.312 5.105 1 98.25 284 TYR B C 1
ATOM 5016 O O . TYR B 1 284 ? 3.402 -33.469 4.645 1 98.25 284 TYR B O 1
ATOM 5024 N N . ARG B 1 285 ? 3.477 -32.125 6.422 1 98.56 285 ARG B N 1
ATOM 5025 C CA . ARG B 1 285 ? 3.264 -33.25 7.332 1 98.56 285 ARG B CA 1
ATOM 5026 C C . ARG B 1 285 ? 1.841 -33.781 7.219 1 98.56 285 ARG B C 1
ATOM 5028 O O . ARG B 1 285 ? 1.611 -34.969 7.367 1 98.56 285 ARG B O 1
ATOM 5035 N N . LYS B 1 286 ? 0.899 -32.875 6.984 1 98.62 286 LYS B N 1
ATOM 5036 C CA . LYS B 1 286 ? -0.469 -33.312 6.727 1 98.62 286 LYS B CA 1
ATOM 5037 C C . LYS B 1 286 ? -0.545 -34.156 5.457 1 98.62 286 LYS B C 1
ATOM 5039 O O . LYS B 1 286 ? -1.292 -35.156 5.402 1 98.62 286 LYS B O 1
ATOM 5044 N N . TRP B 1 287 ? 0.204 -33.75 4.445 1 98.75 287 TRP B N 1
ATOM 5045 C CA . TRP B 1 287 ? 0.237 -34.5 3.193 1 98.75 287 TRP B CA 1
ATOM 5046 C C . TRP B 1 287 ? 0.836 -35.875 3.404 1 98.75 287 TRP B C 1
ATOM 5048 O O . TRP B 1 287 ? 0.3 -36.875 2.916 1 98.75 287 TRP B O 1
ATOM 5058 N N . GLU B 1 288 ? 1.913 -35.906 4.18 1 98.56 288 GLU B N 1
ATOM 5059 C CA . GLU B 1 288 ? 2.549 -37.188 4.512 1 98.56 288 GLU B CA 1
ATOM 5060 C C . GLU B 1 288 ? 1.596 -38.094 5.277 1 98.56 288 GLU B C 1
ATOM 5062 O O . GLU B 1 288 ? 1.527 -39.281 5.008 1 98.56 288 GLU B O 1
ATOM 5067 N N . ALA B 1 289 ? 0.927 -37.531 6.156 1 98.38 289 ALA B N 1
ATOM 5068 C CA . ALA B 1 289 ? -0.004 -38.312 6.98 1 98.38 289 ALA B CA 1
ATOM 5069 C C . ALA B 1 289 ? -1.105 -38.938 6.125 1 98.38 289 ALA B C 1
ATOM 5071 O O . ALA B 1 289 ? -1.655 -39.969 6.48 1 98.38 289 ALA B O 1
ATOM 5072 N N . LYS B 1 290 ? -1.384 -38.344 5.043 1 98 290 LYS B N 1
ATOM 5073 C CA . LYS B 1 290 ? -2.408 -38.844 4.133 1 98 290 LYS B CA 1
ATOM 5074 C C . LYS B 1 290 ? -1.818 -39.812 3.127 1 98 290 LYS B C 1
ATOM 5076 O O . LYS B 1 290 ? -2.531 -40.344 2.268 1 98 290 LYS B O 1
ATOM 5081 N N . GLY B 1 291 ? -0.53 -39.969 3.137 1 98.06 291 GLY B N 1
ATOM 5082 C CA . GLY B 1 291 ? 0.116 -40.969 2.332 1 98.06 291 GLY B CA 1
ATOM 5083 C C . GLY B 1 291 ? 0.671 -40.438 1.024 1 98.06 291 GLY B C 1
ATOM 5084 O O . GLY B 1 291 ? 1.112 -41.219 0.172 1 98.06 291 GLY B O 1
ATOM 5085 N N . TYR B 1 292 ? 0.662 -39.188 0.805 1 98.06 292 TYR B N 1
ATOM 5086 C CA . TYR B 1 292 ? 1.225 -38.625 -0.416 1 98.06 292 TYR B CA 1
ATOM 5087 C C . TYR B 1 292 ? 2.742 -38.531 -0.322 1 98.06 292 TYR B C 1
ATOM 5089 O O . TYR B 1 292 ? 3.281 -38.156 0.726 1 98.06 292 TYR B O 1
ATOM 5097 N N . PRO B 1 293 ? 3.482 -38.875 -1.401 1 98.56 293 PRO B N 1
ATOM 5098 C CA . PRO B 1 293 ? 4.93 -38.656 -1.389 1 98.56 293 PRO B CA 1
ATOM 5099 C C . PRO B 1 293 ? 5.297 -37.188 -1.278 1 98.56 293 PRO B C 1
ATOM 5101 O O . PRO B 1 293 ? 4.758 -36.344 -2.016 1 98.56 293 PRO B O 1
ATOM 5104 N N . VAL B 1 294 ? 6.133 -36.875 -0.301 1 98.81 294 VAL B N 1
ATOM 5105 C CA . VAL B 1 294 ? 6.586 -35.5 -0.083 1 98.81 294 VAL B CA 1
ATOM 5106 C C . VAL B 1 294 ? 8.109 -35.438 -0.074 1 98.81 294 VAL B C 1
ATOM 5108 O O . VAL B 1 294 ? 8.758 -36.25 0.621 1 98.81 294 VAL B O 1
ATOM 5111 N N . TYR B 1 295 ? 8.672 -34.594 -0.863 1 98.81 295 TYR B N 1
ATOM 5112 C CA . TYR B 1 295 ? 10.102 -34.312 -0.874 1 98.81 295 TYR B CA 1
ATOM 5113 C C . TYR B 1 295 ? 10.352 -32.875 -0.439 1 98.81 295 TYR B C 1
ATOM 5115 O O . TYR B 1 295 ? 9.586 -31.969 -0.771 1 98.81 295 TYR B O 1
ATOM 5123 N N . THR B 1 296 ? 11.414 -32.656 0.336 1 98.69 296 THR B N 1
ATOM 5124 C CA . THR B 1 296 ? 11.711 -31.328 0.821 1 98.69 296 THR B CA 1
ATOM 5125 C C . THR B 1 296 ? 13.195 -31.016 0.675 1 98.69 296 THR B C 1
ATOM 5127 O O . THR B 1 296 ? 14.031 -31.922 0.675 1 98.69 296 THR B O 1
ATOM 5130 N N . ARG B 1 297 ? 13.492 -29.781 0.443 1 98.62 297 ARG B N 1
ATOM 5131 C CA . ARG B 1 297 ? 14.852 -29.234 0.524 1 98.62 297 ARG B CA 1
ATOM 5132 C C . ARG B 1 297 ? 14.875 -27.953 1.336 1 98.62 297 ARG B C 1
ATOM 5134 O O . ARG B 1 297 ? 14.258 -26.953 0.954 1 98.62 297 ARG B O 1
ATOM 5141 N N . CYS B 1 298 ? 15.578 -27.953 2.492 1 98.5 298 CYS B N 1
ATOM 5142 C CA . CYS B 1 298 ? 15.836 -26.75 3.289 1 98.5 298 CYS B CA 1
ATOM 5143 C C . CYS B 1 298 ? 17.203 -26.172 2.977 1 98.5 298 CYS B C 1
ATOM 5145 O O . CYS B 1 298 ? 18.234 -26.734 3.367 1 98.5 298 CYS B O 1
ATOM 5147 N N . TRP B 1 299 ? 17.234 -25.094 2.32 1 98.44 299 TRP B N 1
ATOM 5148 C CA . TRP B 1 299 ? 18.469 -24.469 1.882 1 98.44 299 TRP B CA 1
ATOM 5149 C C . TRP B 1 299 ? 19.141 -23.734 3.035 1 98.44 299 TRP B C 1
ATOM 5151 O O . TRP B 1 299 ? 18.5 -23.359 4.012 1 98.44 299 TRP B O 1
ATOM 5161 N N . LYS B 1 300 ? 20.469 -23.609 2.877 1 97.31 300 LYS B N 1
ATOM 5162 C CA . LYS B 1 300 ? 21.219 -22.797 3.832 1 97.31 300 LYS B CA 1
ATOM 5163 C C . LYS B 1 300 ? 21.516 -21.422 3.271 1 97.31 300 LYS B C 1
ATOM 5165 O O . LYS B 1 300 ? 22.109 -21.281 2.203 1 97.31 300 LYS B O 1
ATOM 5170 N N . GLY B 1 301 ? 21.062 -20.438 3.951 1 97.38 301 GLY B N 1
ATOM 5171 C CA . GLY B 1 301 ? 21.531 -19.078 3.74 1 97.38 301 GLY B CA 1
ATOM 5172 C C . GLY B 1 301 ? 20.859 -18.375 2.576 1 97.38 301 GLY B C 1
ATOM 5173 O O . GLY B 1 301 ? 21.359 -17.391 2.061 1 97.38 301 GLY B O 1
ATOM 5174 N N . SER B 1 302 ? 19.766 -18.875 2.021 1 97.62 302 SER B N 1
ATOM 5175 C CA . SER B 1 302 ? 19.109 -18.172 0.925 1 97.62 302 SER B CA 1
ATOM 5176 C C . SER B 1 302 ? 17.844 -17.469 1.405 1 97.62 302 SER B C 1
ATOM 5178 O O . SER B 1 302 ? 17.125 -17.984 2.254 1 97.62 302 SER B O 1
ATOM 5180 N N . LEU B 1 303 ? 17.578 -16.312 0.885 1 96.88 303 LEU B N 1
ATOM 5181 C CA . LEU B 1 303 ? 16.438 -15.484 1.26 1 96.88 303 LEU B CA 1
ATOM 5182 C C . LEU B 1 303 ? 15.164 -15.969 0.57 1 96.88 303 LEU B C 1
ATOM 5184 O O . LEU B 1 303 ? 15.211 -16.875 -0.258 1 96.88 303 LEU B O 1
ATOM 5188 N N . HIS B 1 304 ? 14.086 -15.344 0.91 1 97.38 304 HIS B N 1
ATOM 5189 C CA . HIS B 1 304 ? 12.766 -15.664 0.374 1 97.38 304 HIS B CA 1
ATOM 5190 C C . HIS B 1 304 ? 12.766 -15.625 -1.151 1 97.38 304 HIS B C 1
ATOM 5192 O O . HIS B 1 304 ? 13.172 -14.625 -1.752 1 97.38 304 HIS B O 1
ATOM 5198 N N . VAL B 1 305 ? 12.328 -16.688 -1.798 1 98 305 VAL B N 1
ATOM 5199 C CA . VAL B 1 305 ? 12.211 -16.906 -3.238 1 98 305 VAL B CA 1
ATOM 5200 C C . VAL B 1 305 ? 13.555 -16.641 -3.91 1 98 305 VAL B C 1
ATOM 5202 O O . VAL B 1 305 ? 13.609 -16.156 -5.039 1 98 305 VAL B O 1
ATOM 5205 N N . SER B 1 306 ? 14.664 -16.828 -3.205 1 97.88 306 SER B N 1
ATOM 5206 C CA . SER B 1 306 ? 15.992 -16.609 -3.764 1 97.88 306 SER B CA 1
ATOM 5207 C C . SER B 1 306 ? 16.812 -17.891 -3.764 1 97.88 306 SER B C 1
ATOM 5209 O O . SER B 1 306 ? 18.047 -17.844 -3.811 1 97.88 306 SER B O 1
ATOM 5211 N N . HIS B 1 307 ? 16.141 -19 -3.697 1 98.56 307 HIS B N 1
ATOM 5212 C CA . HIS B 1 307 ? 16.844 -20.281 -3.652 1 98.56 307 HIS B CA 1
ATOM 5213 C C . HIS B 1 307 ? 17.484 -20.609 -4.996 1 98.56 307 HIS B C 1
ATOM 5215 O O . HIS B 1 307 ? 18.656 -20.984 -5.051 1 98.56 307 HIS B O 1
ATOM 5221 N N . TYR B 1 308 ? 16.734 -20.438 -6.016 1 98.44 308 TYR B N 1
ATOM 5222 C CA . TYR B 1 308 ? 17.234 -20.672 -7.363 1 98.44 308 TYR B CA 1
ATOM 5223 C C . TYR B 1 308 ? 18.406 -19.75 -7.68 1 98.44 308 TYR B C 1
ATOM 5225 O O . TYR B 1 308 ? 19.391 -20.156 -8.297 1 98.44 308 TYR B O 1
ATOM 5233 N N . LEU B 1 309 ? 18.281 -18.547 -7.234 1 97.25 309 LEU B N 1
ATOM 5234 C CA . LEU B 1 309 ? 19.328 -17.547 -7.469 1 97.25 309 LEU B CA 1
ATOM 5235 C C . LEU B 1 309 ? 20.625 -17.953 -6.762 1 97.25 309 LEU B C 1
ATOM 5237 O O . LEU B 1 309 ? 21.703 -17.906 -7.355 1 97.25 309 LEU B O 1
ATOM 5241 N N . LYS B 1 310 ? 20.531 -18.375 -5.586 1 97.69 310 LYS B N 1
ATOM 5242 C CA . LYS B 1 310 ? 21.703 -18.625 -4.762 1 97.69 310 LYS B CA 1
ATOM 5243 C C . LYS B 1 310 ? 22.297 -20.016 -5.039 1 97.69 310 LYS B C 1
ATOM 5245 O O . LYS B 1 310 ? 23.5 -20.203 -4.973 1 97.69 310 LYS B O 1
ATOM 5250 N N . HIS B 1 311 ? 21.438 -20.969 -5.266 1 97.62 311 HIS B N 1
ATOM 5251 C CA . HIS B 1 311 ? 21.844 -22.359 -5.445 1 97.62 311 HIS B CA 1
ATOM 5252 C C . HIS B 1 311 ? 21.406 -22.891 -6.801 1 97.62 311 HIS B C 1
ATOM 5254 O O . HIS B 1 311 ? 20.766 -23.938 -6.883 1 97.62 311 HIS B O 1
ATOM 5260 N N . ARG B 1 312 ? 21.812 -22.281 -7.801 1 97.06 312 ARG B N 1
ATOM 5261 C CA . ARG B 1 312 ? 21.266 -22.5 -9.141 1 97.06 312 ARG B CA 1
ATOM 5262 C C . ARG B 1 312 ? 21.391 -23.969 -9.539 1 97.06 312 ARG B C 1
ATOM 5264 O O . ARG B 1 312 ? 20.391 -24.625 -9.844 1 97.06 312 ARG B O 1
ATOM 5271 N N . LYS B 1 313 ? 22.594 -24.562 -9.508 1 96.81 313 LYS B N 1
ATOM 5272 C CA . LYS B 1 313 ? 22.844 -25.922 -9.961 1 96.81 313 LYS B CA 1
ATOM 5273 C C . LYS B 1 313 ? 22.094 -26.938 -9.102 1 96.81 313 LYS B C 1
ATOM 5275 O O . LYS B 1 313 ? 21.438 -27.844 -9.625 1 96.81 313 LYS B O 1
ATOM 5280 N N . ASN B 1 314 ? 22.203 -26.703 -7.828 1 98.12 314 ASN B N 1
ATOM 5281 C CA . ASN B 1 314 ? 21.531 -27.625 -6.918 1 98.12 314 ASN B CA 1
ATOM 5282 C C . ASN B 1 314 ? 20.016 -27.531 -7.035 1 98.12 314 ASN B C 1
ATOM 5284 O O . ASN B 1 314 ? 19.312 -28.531 -6.906 1 98.12 314 ASN B O 1
ATOM 5288 N N . TYR B 1 315 ? 19.5 -26.344 -7.18 1 98.5 315 TYR B N 1
ATOM 5289 C CA . TYR B 1 315 ? 18.062 -26.125 -7.367 1 98.5 315 TYR B CA 1
ATOM 5290 C C . TYR B 1 315 ? 17.547 -26.875 -8.586 1 98.5 315 TYR B C 1
ATOM 5292 O O . TYR B 1 315 ? 16.578 -27.625 -8.5 1 98.5 315 TYR B O 1
ATOM 5300 N N . GLU B 1 316 ? 18.234 -26.766 -9.695 1 97.94 316 GLU B N 1
ATOM 5301 C CA . GLU B 1 316 ? 17.859 -27.438 -10.938 1 97.94 316 GLU B CA 1
ATOM 5302 C C . GLU B 1 316 ? 17.953 -28.953 -10.789 1 97.94 316 GLU B C 1
ATOM 5304 O O . GLU B 1 316 ? 17.109 -29.688 -11.305 1 97.94 316 GLU B O 1
ATOM 5309 N N . ALA B 1 317 ? 18.953 -29.375 -10.094 1 97.44 317 ALA B N 1
ATOM 5310 C CA . ALA B 1 317 ? 19.125 -30.797 -9.867 1 97.44 317 ALA B CA 1
ATOM 5311 C C . ALA B 1 317 ? 17.969 -31.375 -9.062 1 97.44 317 ALA B C 1
ATOM 5313 O O . ALA B 1 317 ? 17.484 -32.469 -9.344 1 97.44 317 ALA B O 1
ATOM 5314 N N . GLU B 1 318 ? 17.562 -30.609 -8.031 1 98.31 318 GLU B N 1
ATOM 5315 C CA . GLU B 1 318 ? 16.438 -31.047 -7.219 1 98.31 318 GLU B CA 1
ATOM 5316 C C . GLU B 1 318 ? 15.156 -31.125 -8.047 1 98.31 318 GLU B C 1
ATOM 5318 O O . GLU B 1 318 ? 14.375 -32.062 -7.902 1 98.31 318 GLU B O 1
ATOM 5323 N N . VAL B 1 319 ? 14.914 -30.172 -8.875 1 98.69 319 VAL B N 1
ATOM 5324 C CA . VAL B 1 319 ? 13.727 -30.156 -9.727 1 98.69 319 VAL B CA 1
ATOM 5325 C C . VAL B 1 319 ? 13.766 -31.328 -10.703 1 98.69 319 VAL B C 1
ATOM 5327 O O . VAL B 1 319 ? 12.781 -32.062 -10.852 1 98.69 319 VAL B O 1
ATOM 5330 N N . LEU B 1 320 ? 14.906 -31.531 -11.328 1 97.31 320 LEU B N 1
ATOM 5331 C CA . LEU B 1 320 ? 15.055 -32.594 -12.297 1 97.31 320 LEU B CA 1
ATOM 5332 C C . LEU B 1 320 ? 14.82 -33.969 -11.648 1 97.31 320 LEU B C 1
ATOM 5334 O O . LEU B 1 320 ? 14.133 -34.812 -12.211 1 97.31 320 LEU B O 1
ATOM 5338 N N . ALA B 1 321 ? 15.438 -34.156 -10.5 1 97.62 321 ALA B N 1
ATOM 5339 C CA . ALA B 1 321 ? 15.258 -35.406 -9.781 1 97.62 321 ALA B CA 1
ATOM 5340 C C . ALA B 1 321 ? 13.781 -35.656 -9.477 1 97.62 321 ALA B C 1
ATOM 5342 O O . ALA B 1 321 ? 13.305 -36.781 -9.586 1 97.62 321 ALA B O 1
ATOM 5343 N N . PHE B 1 322 ? 13.109 -34.656 -9.109 1 98.56 322 PHE B N 1
ATOM 5344 C CA . PHE B 1 322 ? 11.688 -34.781 -8.812 1 98.56 322 PHE B CA 1
ATOM 5345 C C . PHE B 1 322 ? 10.898 -35.125 -10.062 1 98.56 322 PHE B C 1
ATOM 5347 O O . PHE B 1 322 ? 10.023 -36 -10.031 1 98.56 322 PHE B O 1
ATOM 5354 N N . LEU B 1 323 ? 11.195 -34.469 -11.125 1 98.19 323 LEU B N 1
ATOM 5355 C CA . LEU B 1 323 ? 10.508 -34.719 -12.383 1 98.19 323 LEU B CA 1
ATOM 5356 C C . LEU B 1 323 ? 10.711 -36.156 -12.828 1 98.19 323 LEU B C 1
ATOM 5358 O O . LEU B 1 323 ? 9.797 -36.781 -13.367 1 98.19 323 LEU B O 1
ATOM 5362 N N . GLU B 1 324 ? 11.891 -36.688 -12.594 1 96.31 324 GLU B N 1
ATOM 5363 C CA . GLU B 1 324 ? 12.18 -38.062 -12.914 1 96.31 324 GLU B CA 1
ATOM 5364 C C . GLU B 1 324 ? 11.352 -39.031 -12.047 1 96.31 324 GLU B C 1
ATOM 5366 O O . GLU B 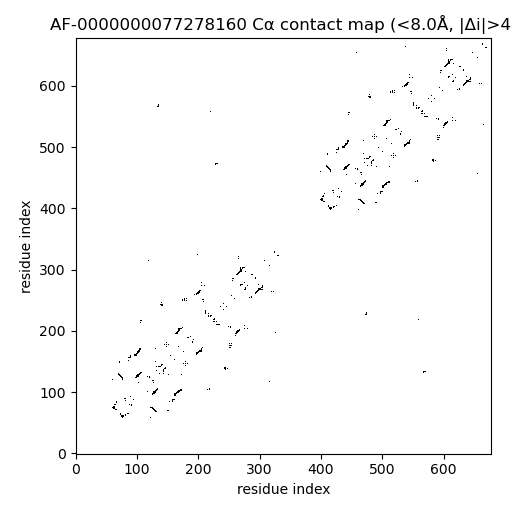1 324 ? 10.812 -40 -12.539 1 96.31 324 GLU B O 1
ATOM 5371 N N . ARG B 1 325 ? 11.25 -38.688 -10.867 1 96.06 325 ARG B N 1
ATOM 5372 C CA . ARG B 1 325 ? 10.523 -39.531 -9.914 1 96.06 325 ARG B CA 1
ATOM 5373 C C . ARG B 1 325 ? 9.055 -39.625 -10.297 1 96.06 325 ARG B C 1
ATOM 5375 O O . ARG B 1 325 ? 8.43 -40.688 -10.102 1 96.06 325 ARG B O 1
ATOM 5382 N N . ILE B 1 326 ? 8.523 -38.562 -10.828 1 96.56 326 ILE B N 1
ATOM 5383 C CA . ILE B 1 326 ? 7.098 -38.562 -11.117 1 96.56 326 ILE B CA 1
ATOM 5384 C C . ILE B 1 326 ? 6.863 -38.938 -12.586 1 96.56 326 ILE B C 1
ATOM 5386 O O . ILE B 1 326 ? 5.734 -38.844 -13.07 1 96.56 326 ILE B O 1
ATOM 5390 N N . GLY B 1 327 ? 7.906 -39.188 -13.328 1 92.88 327 GLY B N 1
ATOM 5391 C CA . GLY B 1 327 ? 7.801 -39.75 -14.664 1 92.88 327 GLY B CA 1
ATOM 5392 C C . GLY B 1 327 ? 7.66 -38.688 -15.75 1 92.88 327 GLY B C 1
ATOM 5393 O O . GLY B 1 327 ? 7.199 -39 -16.859 1 92.88 327 GLY B O 1
ATOM 5394 N N . LEU B 1 328 ? 7.957 -37.469 -15.516 1 93 328 LEU B N 1
ATOM 5395 C CA . LEU B 1 328 ? 7.816 -36.438 -16.516 1 93 328 LEU B CA 1
ATOM 5396 C C . LEU B 1 328 ? 9.055 -36.344 -17.391 1 93 328 LEU B C 1
ATOM 5398 O O . LEU B 1 328 ? 8.992 -35.844 -18.516 1 93 328 LEU B O 1
ATOM 5402 N N . THR B 1 329 ? 10.141 -36.719 -16.891 1 86.69 329 THR B N 1
ATOM 5403 C CA . THR B 1 329 ? 11.367 -36.75 -17.688 1 86.69 329 THR B CA 1
ATOM 5404 C C . THR B 1 329 ? 12.047 -38.125 -17.578 1 86.69 329 THR B C 1
ATOM 5406 O O . THR B 1 329 ? 11.812 -38.875 -16.625 1 86.69 329 THR B O 1
ATOM 5409 N N . GLU B 1 330 ? 12.656 -38.5 -18.703 1 76.56 330 GLU B N 1
ATOM 5410 C CA . GLU B 1 330 ? 13.391 -39.75 -18.703 1 76.56 330 GLU B CA 1
ATOM 5411 C C . GLU B 1 330 ? 14.656 -39.656 -17.844 1 76.56 330 GLU B C 1
ATOM 5413 O O . GLU B 1 330 ? 15.305 -38.594 -17.828 1 76.56 330 GLU B O 1
ATOM 5418 N N . PRO B 1 331 ? 14.68 -40.688 -17.062 1 63.22 331 PRO B N 1
ATOM 5419 C CA . PRO B 1 331 ? 15.898 -40.688 -16.25 1 63.22 331 PRO B CA 1
ATOM 5420 C C . PRO B 1 331 ? 17.156 -40.469 -17.078 1 63.22 331 PRO B C 1
ATOM 5422 O O . PRO B 1 331 ? 17.25 -40.938 -18.203 1 63.22 331 PRO B O 1
ATOM 5425 N N . THR B 1 332 ? 17.672 -39.406 -17.125 1 51.31 332 THR B N 1
ATOM 5426 C CA . THR B 1 332 ? 18.953 -39.219 -17.812 1 51.31 332 THR B CA 1
ATOM 5427 C C . THR B 1 332 ? 19.859 -40.406 -17.594 1 51.31 332 THR B C 1
ATOM 5429 O O . THR B 1 332 ? 20.172 -40.781 -16.453 1 51.31 332 THR B O 1
ATOM 5432 N N . ARG B 1 333 ? 19.781 -41.469 -18.391 1 43.56 333 ARG B N 1
ATOM 5433 C CA . ARG B 1 333 ? 20.828 -42.5 -18.359 1 43.56 333 ARG B CA 1
ATOM 5434 C C . ARG B 1 333 ? 22.203 -41.875 -18.156 1 43.56 333 ARG B C 1
ATOM 5436 O O . ARG B 1 333 ? 22.578 -40.938 -18.859 1 43.56 333 ARG B O 1
ATOM 5443 N N . HIS B 1 334 ? 22.672 -41.875 -16.969 1 39.72 334 HIS B N 1
ATOM 5444 C CA . HIS B 1 334 ? 24.109 -41.688 -16.844 1 39.72 334 HIS B CA 1
ATOM 5445 C C . HIS B 1 334 ? 24.859 -42.375 -17.984 1 39.72 334 HIS B C 1
ATOM 5447 O O . HIS B 1 334 ? 24.781 -43.594 -18.125 1 39.72 334 HIS B O 1
ATOM 5453 N N . LEU B 1 335 ? 24.828 -41.969 -19.156 1 33.72 335 LEU B N 1
ATOM 5454 C CA . LEU B 1 335 ? 25.766 -42.5 -20.109 1 33.72 335 LEU B CA 1
ATOM 5455 C C . LEU B 1 335 ? 27.109 -42.781 -19.453 1 33.72 335 LEU B C 1
ATOM 5457 O O . LEU B 1 335 ? 27.75 -41.875 -18.922 1 33.72 335 LEU B O 1
ATOM 5461 N N . ALA B 1 336 ? 27.359 -44 -18.875 1 35.03 336 ALA B N 1
ATOM 5462 C CA . ALA B 1 336 ? 28.641 -44.656 -18.641 1 35.03 336 ALA B CA 1
ATOM 5463 C C . ALA B 1 336 ? 29.594 -44.438 -19.812 1 35.03 336 ALA B C 1
ATOM 5465 O O . ALA B 1 336 ? 29.359 -44.938 -20.906 1 35.03 336 ALA B O 1
ATOM 5466 N N . THR B 1 337 ? 30.062 -43.312 -20.125 1 28.97 337 THR B N 1
ATOM 5467 C CA . THR B 1 337 ? 31.25 -43.312 -20.969 1 28.97 337 THR B CA 1
ATOM 5468 C C . THR B 1 337 ? 32.281 -44.312 -20.422 1 28.97 337 THR B C 1
ATOM 5470 O O . THR B 1 337 ? 32.781 -44.125 -19.297 1 28.97 337 THR B O 1
ATOM 5473 N N . SER B 1 338 ? 32.188 -45.625 -20.719 1 26.56 338 SER B N 1
ATOM 5474 C CA . SER B 1 338 ? 33.281 -46.562 -20.953 1 26.56 338 SER B CA 1
ATOM 5475 C C . SER B 1 338 ? 34.5 -45.875 -21.562 1 26.56 338 SER B C 1
ATOM 5477 O O . SER B 1 338 ? 35.5 -46.531 -21.859 1 26.56 338 SER B O 1
ATOM 5479 N N . LEU B 1 339 ? 34.844 -44.625 -21.406 1 24.11 339 LEU B N 1
ATOM 5480 C CA . LEU B 1 339 ? 36.281 -44.5 -21.578 1 24.11 339 LEU B CA 1
ATOM 5481 C C . LEU B 1 339 ? 37 -44.812 -20.281 1 24.11 339 LEU B C 1
ATOM 5483 O O . LEU B 1 339 ? 36.562 -44.438 -19.203 1 24.11 339 LEU B O 1
#

pLDDT: mean 80.74, std 28.54, range [15.22, 98.94]

InterPro domains:
  IPR008547 Protein of unknown function DUF829, TMEM53 [PF05705] (98-323)
  IPR029058 Alpha/Beta hydrolase fold [G3DSA:3.40.50.1820] (69-326)
  IPR029058 Alpha/Beta hydrolase fold [SSF53474] (95-325)

Secondary structure (DSSP, 8-state):
--------------------------------------------------------------EEEE-SSSEEEEE---SPPPSS-S--HHHH-SS---EEEEEPPTT--HHHHHHHHHHHHTTT-EEEEE---HHHHH-GGGTHHHHHHHHHHHHHH-TTS-SEEEEEETTHHHHHHHHHHHHHHTHHHHGGGGGGEEEEEEES---GGGHHHHHHHHH-S-HHHHHHHHHHHHHHHHHTIIIIIHHHHHHHHHHHTTTT-S-EEEEEETT-SSS-HHHHHHHHHHHHHTT--EEEEEESS--TT-HHHHSHHHHHHHHHHHHHHTTSS----------/--------------------------------------------------------------EEEE-SSSEEEEE---SPPPSS-S--HHHH-SS---EEEEEPPTT--HHHHHHHHHHHHTTT-EEEEE---HHHHH-GGGTHHHHHHHHHHHHHH-TTS-SEEEEEETTHHHHHHHHHHHHHHTHHHHGGGGGGEEEEEEES---GGGHHHHHHHHH-S-HHHHHHHHHHHHHHHHHTIIIIIHHHHHHHHHHHTTTT-S-EEEEEETT-SSS-HHHHHHHHHHHHHTT--EEEEEESS--TT-HHHHSHHHHHHHHHHHHHHTTSS----------

Organism: Petrolisthes cinctipes (NCBI:txid88211)

Sequence (678 aa):
MMATWRMQQRALCLAATAPTRIVTTTTPPYTSTSLTVRKVTSPNTPTWYPIVSPLLLHVREFHSRKFSRNVEFFTSSDIPLPKDTMQMASALSKDDRPLTLLFCWLMAKEKHIRKYAMMYTNMGMDVLKIRVSPFDLLRPTKGSQVAADQVLEFLHANPSHSPILVHGLSVGAYTCMEAMVKIEQDFAKHGHLLNRFVGQIWDSAVDIHGIPNGVSRAITNNPTLQRNIKKYLLWYLRTQYNTATIHYERASVKMHQNYLEVPSLLFFSDIDHVSTPEMNAVVYRKWEAKGYPVYTRCWKGSLHVSHYLKHRKNYEAEVLAFLERIGLTEPTRHLATSLMMATWRMQQRALCLAATAPTRIVTTTTPPYTSTSLTVRKVTSPNTPTWYPIVSPLLLHVREFHSRKFSRNVEFFTSSDIPLPKDTMQMASALSKDDRPLTLLFCWLMAKEKHIRKYAMMYTNMGMDVLKIRVSPFDLLRPTKGSQVAADQVLEFLHANPSHSPILVHGLSVGAYTCMEAMVKIEQDFAKHGHLLNRFVGQIWDSAVDIHGIPNGVSRAITNNPTLQRNIKKYLLWYLRTQYNTATIHYERASVKMHQNYLEVPSLLFFSDIDHVSTPEMNAVVYRKWEAKGYPVYTRCWKGSLHVSHYLKHRKNYEAEVLAFLERIGLTEPTRHLATSL

Solvent-accessible surface area (backbone atoms only — not comparable to full-atom values): 38254 Å² total; per-residue (Å²): 128,95,73,88,66,94,71,78,90,74,87,67,82,75,80,80,84,75,78,76,77,78,77,73,76,77,76,75,84,78,78,79,74,78,75,77,74,74,76,73,73,79,76,77,77,77,74,80,69,74,76,73,68,74,72,73,70,71,79,69,74,60,46,73,49,77,78,51,96,32,35,34,39,40,30,58,60,85,59,78,74,66,84,89,55,68,52,50,30,87,66,69,42,92,52,70,35,38,26,32,42,34,23,37,36,61,77,62,53,67,74,60,54,48,54,58,46,46,58,40,29,74,71,69,22,32,30,39,39,36,43,53,50,74,52,21,62,67,32,30,81,79,21,33,42,46,47,20,49,50,52,53,50,35,49,67,51,19,73,37,51,31,48,27,35,39,38,21,24,22,55,9,42,44,41,53,22,38,34,51,50,50,26,66,75,40,37,90,80,39,43,73,59,57,76,36,50,54,34,38,34,33,34,26,47,42,57,76,88,29,44,33,63,41,52,20,58,55,74,39,88,47,67,69,55,24,53,40,44,24,53,43,41,53,49,44,48,62,74,35,28,92,69,30,37,54,58,51,51,54,17,48,51,37,57,48,63,40,71,76,74,46,37,37,40,40,38,35,14,78,61,9,84,56,22,33,59,65,64,50,46,66,35,54,51,48,34,42,74,71,66,40,58,74,44,77,47,76,40,81,83,25,49,71,80,28,48,54,75,72,37,45,69,61,44,52,48,54,52,50,52,50,35,33,72,64,64,76,40,75,70,74,70,75,74,74,71,86,116,135,93,82,74,83,86,78,84,86,81,84,75,80,76,82,78,77,79,76,80,81,75,79,70,77,75,77,76,79,81,76,80,74,80,75,77,74,74,79,73,72,76,78,75,80,76,73,78,70,74,74,73,68,73,72,75,70,70,80,68,73,61,44,72,50,76,78,51,95,32,34,33,40,39,30,57,60,86,59,80,75,66,88,87,54,69,49,48,31,88,65,69,42,93,54,69,35,36,26,32,43,36,23,38,36,60,79,62,52,67,74,61,53,47,54,57,48,47,59,40,29,73,70,69,23,32,32,40,38,36,44,53,48,73,52,20,62,67,32,30,82,79,21,33,42,46,46,20,49,50,51,53,51,36,50,68,52,19,74,38,51,31,49,27,34,40,40,20,24,23,54,8,44,46,41,52,22,40,34,50,49,50,26,65,75,39,36,90,80,40,44,75,59,55,75,36,50,53,34,39,34,34,35,26,46,42,57,75,88,29,44,33,63,39,49,20,58,54,74,38,88,46,68,68,57,25,52,40,45,24,52,44,41,54,51,44,48,63,74,36,29,91,69,29,37,54,58,51,51,54,17,48,51,37,58,47,61,38,72,76,73,46,38,37,39,40,39,33,14,79,62,10,84,56,21,33,58,64,64,50,45,65,35,54,51,49,34,42,74,72,66,40,58,74,43,77,46,75,42,83,81,26,49,73,80,28,48,54,77,72,37,45,69,62,44,52,49,53,50,52,54,50,35,35,74,65,64,77,39,74,69,72,71,75,72,75,71,84,114